Protein 3I05 (pdb70)

InterPro domains:
  IPR001412 Aminoacyl-tRNA synthetase, class I, conserved site [PS00178] (81-91)
  IPR002305 Aminoacyl-tRNA synthetase, class Ic [PF00579] (71-158)
  IPR002305 Aminoacyl-tRNA synthetase, class Ic [PF00579] (226-354)
  IPR002306 Tryptophan-tRNA ligase [PR01039] (86-102)
  IPR002306 Tryptophan-tRNA ligase [PR01039] (138-157)
  IPR002306 Tryptophan-tRNA ligase [PR01039] (220-241)
  IPR002306 Tryptophan-tRNA ligase [PR01039] (264-274)
  IPR002306 Tryptophan-tRNA ligase [TIGR00233] (72-375)
  IPR002306 Tryptophan-tRNA ligase [cd00806] (74-355)
  IPR014729 Rossmann-like alpha/beta/alpha sandwich fold [G3DSA:3.40.50.620] (1-267)

Foldseek 3Di:
DVVVLCVVLVWAWCDPVNQVVVCVLQVHHDALCVVVCQQTTKDCVVVQSVCVVVVAAAEEEDEDEFDPAFDWPQVCQQLVNRQVVCVRSVAAYEYEYALLQVVQPDVDDSVVSVVRSLVHLLLSVLVVRDLQRYAYAYCVPLCVLQVVLLVVLQVVDDLVVLCVQVVDDPPRDPSVSSCVSVVLSVQWPSSFCLAVPPVVPTHAYEYEDASVCSSSCVSSQVCQVVVPTHRHMYTHGYDQDCLTHGLQDALVCLLVSQPPVNLLVLCSRFVGDDVVNVVVVVPPVVSSVVSSVRVNCVSVSSVVSSVPDDPVNSVSSHDSHRHHPSPD/DVVVLCPVLPWAWCDPVNQVVVCVLQVHHDALCVVVCQQTTKDCVVVQSVCLVVVAAAEEEDEDEFDPAFDFPQVCQQLVNRQVCCVRSVAAYEYEYALLQVVQPDVDDSVVSVVSSLVHLLLSVLVVRDLQRYAYAYCVPLCVLQVVLLVVLQVVDDLVVLCVQVVDDPPRDPSVSSCVSVVLRVQWPSSFCLAVPPVVPTHAYEYEDASVCSSSCVSSQVCQVVVPTHRHMYTHGYDDDPLCTHGLQDALVCLLVSLVNALVLCSRFVGDDVVNVCVVPCVDDDPVVRSVVSSVRVNCVSVSSVVSSVPDDPVNSVSSHDSHRHHPSPD

Solvent-accessible surface area: 28133 Å² total; per-residue (Å²): 119,50,112,56,51,21,90,103,35,45,17,114,55,23,79,152,74,8,39,128,38,8,82,154,29,33,67,96,56,10,22,8,0,4,98,53,22,8,2,21,0,12,30,30,6,61,95,1,2,72,22,61,92,91,68,81,51,0,0,0,12,8,34,20,38,16,38,93,99,9,0,53,1,18,76,5,8,35,6,47,0,0,65,38,10,3,88,27,8,73,4,5,1,0,0,1,0,7,0,0,41,12,3,4,117,140,141,32,86,35,132,105,0,27,53,24,0,32,74,0,0,36,4,0,17,10,37,47,6,65,56,124,35,0,0,0,3,31,0,0,82,8,5,15,73,0,2,73,6,1,0,42,0,2,54,30,6,36,2,44,79,0,103,62,57,65,59,23,55,40,85,46,23,4,0,34,14,8,8,6,0,1,56,0,0,0,2,4,8,43,0,0,61,23,0,4,28,116,111,128,39,54,12,13,2,2,12,6,25,32,0,62,98,0,56,40,1,106,29,0,22,91,40,0,79,104,33,48,28,64,85,0,0,0,2,0,8,69,96,53,25,46,130,86,1,35,3,80,11,75,120,64,96,0,32,105,50,21,117,119,104,63,12,46,68,6,0,20,8,9,19,126,81,62,76,39,11,59,114,38,120,222,183,77,26,65,24,42,54,53,5,27,100,27,0,20,52,50,2,44,90,12,63,107,35,53,151,122,21,61,93,123,43,9,127,86,10,31,44,67,58,116,6,24,19,19,176,131,118,52,111,68,55,20,79,89,35,43,18,116,55,23,78,150,72,7,39,64,38,7,81,160,29,32,66,97,55,8,22,8,0,4,98,52,22,7,1,20,0,10,30,29,7,61,95,1,2,72,23,62,93,91,69,82,52,0,0,0,15,9,33,21,38,2,30,93,96,8,0,52,1,19,76,4,8,35,6,46,0,0,65,37,9,1,71,26,8,142,3,6,1,0,0,0,0,7,0,0,39,56,2,4,140,36,140,31,86,36,131,108,0,25,53,20,0,30,74,0,0,36,4,0,18,10,37,48,5,46,54,123,22,0,0,0,2,33,0,0,78,6,5,12,72,1,2,67,6,2,0,42,0,1,53,29,6,36,2,45,79,0,103,63,58,75,59,23,53,42,85,46,23,5,0,35,14,8,8,11,1,1,82,3,0,0,3,3,8,43,0,0,62,23,1,4,29,116,111,129,39,55,12,15,2,2,11,5,28,31,0,61,107,0,57,32,15,105,28,14,24,92,43,0,79,82,33,48,29,64,85,0,0,0,2,0,8,69,97,55,38,54,85,169,73,1,30,3,80,5,61,123,134,66,0,30,101,74,12,79,123,75,87,101,9,0,26,7,9,20,127,70,62,132,85,27,60,46,19,61,160,58,125,71,63,111,100,26,99,10,41,141,52,4,26,82,27,0,18,54,50,3,49,92,11,62,47,33,55,164,123,20,62,96,121,41,9,127,86,10,30,44,68,58,113,6,23,20,18,177,131

Sequence (659 aa):
NYDKLIKDFGSHAIDEALLERIERVLGKKPHHFLRRGIFFSHRDLNNLLLDVYESGQPFYLYTGRGPSSESMHMGHLIPFMFTKWLQDSFRVPLVIQMTDDEKFYFRNIPMEQVEAMTTENIKDIIAMGFDPELTFIFRDFDYMGCMYRTVAKIERAFTASQVRGCFGFAMEDNCGRWMFPAIQAAPSFSAAFPHIFPPSMGNVFCLIPQAIDQDPYFRLTRDIAPRLGYLKPAVIHSKFFPGLAVLLTDTEKMVKDKINVDVPIQWLSFFLEDDEELARVKKMTGEVKKLLINTITAITKTHQEKRKLVTDEDVQLFTSTRIMGPAKKNYDKLIKDFGSHAIDEALLERIERVLGKKPHHFLRRGIFFSHRDLNNLLLDVYESGQPFYLYTGRGPSSESMHMGHLIPFMFTKWLQDSFRVPLVIQMTDDEKFYFRNIPMEQVEAMTTENIKDIIAMGFDPELTFIFRDFDYMGCMYRTVAKIERAFTASQVRGCFGFAMEDNCGRWMFPAIQAAPSFSAAFPHIFPPSMGNVFCLIPQAIDQDPYFRLTRDIAPRLGYLKPAVIHSKFFPGLSAVLLTDTEKMVKDKINKPIQWLSFFLEDDEELARVKKEGRIMTGEVKKLLINTITAITKTHQEKRKLVTDEDVQLFTSTRIMGPAKK

Structure (mmCIF, N/CA/C/O backbone):
data_3I05
#
_entry.id   3I05
#
_cell.length_a   51.294
_cell.length_b   51.426
_cell.length_c   89.970
_cell.angle_alpha   95.290
_cell.angle_beta   100.140
_cell.angle_gamma   106.050
#
_symmetry.space_group_name_H-M   'P 1'
#
loop_
_atom_site.group_PDB
_atom_site.id
_atom_site.type_symbol
_atom_site.label_atom_id
_atom_site.label_alt_id
_atom_site.label_comp_id
_atom_site.label_asym_id
_ato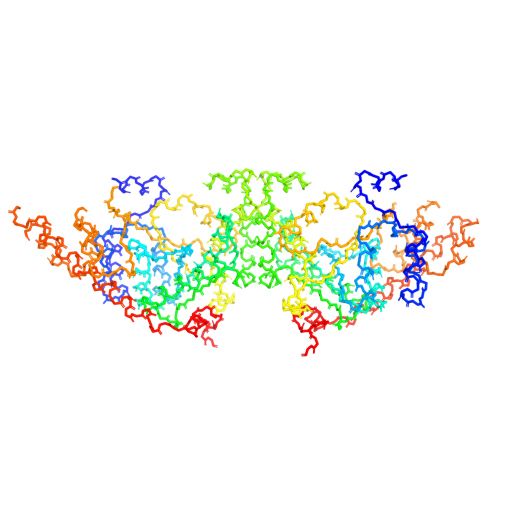m_site.label_entity_id
_atom_site.label_seq_id
_atom_site.pdbx_PDB_ins_code
_atom_site.Cartn_x
_atom_site.Cartn_y
_atom_site.Cartn_z
_atom_site.occupancy
_atom_site.B_iso_or_equiv
_atom_site.auth_seq_id
_atom_site.auth_comp_id
_atom_site.auth_asym_id
_atom_site.auth_atom_id
_atom_site.pdbx_PDB_model_num
ATOM 1 N N . ASN A 1 22 ? 62.485 -19.205 -2.935 1.00 6.50 16 ASN A N 1
ATOM 2 C CA . ASN A 1 22 ? 61.053 -18.816 -3.095 1.00 6.60 16 ASN A CA 1
ATOM 3 C C . ASN A 1 22 ? 60.938 -17.443 -3.730 1.00 6.67 16 ASN A C 1
ATOM 4 O O . ASN A 1 22 ? 60.368 -17.297 -4.809 1.00 6.60 16 ASN A O 1
ATOM 6 N N . TYR A 1 23 ? 61.488 -16.441 -3.049 1.00 6.84 17 TYR A N 1
ATOM 7 C CA . TYR A 1 23 ? 61.432 -15.051 -3.517 1.00 6.97 17 TYR A CA 1
ATOM 8 C C . TYR A 1 23 ? 62.570 -14.742 -4.475 1.00 6.79 17 TYR A C 1
ATOM 9 O O . TYR A 1 23 ? 62.390 -14.008 -5.447 1.00 6.75 17 TYR A O 1
ATOM 18 N N . ASP A 1 24 ? 63.741 -15.304 -4.198 1.00 6.62 18 ASP A N 1
ATOM 19 C CA . ASP A 1 24 ? 64.896 -15.124 -5.070 1.00 6.46 18 ASP A CA 1
ATOM 20 C C . ASP A 1 24 ? 64.588 -15.634 -6.478 1.00 6.49 18 ASP A C 1
ATOM 21 O O . ASP A 1 24 ? 65.043 -15.053 -7.467 1.00 6.45 18 ASP A O 1
ATOM 26 N N . LYS A 1 25 ? 63.790 -16.700 -6.554 1.00 6.47 19 LYS A N 1
ATOM 27 C CA . LYS A 1 25 ? 63.278 -17.211 -7.829 1.00 6.39 19 LYS A CA 1
ATOM 28 C C . LYS A 1 25 ? 62.362 -16.193 -8.531 1.00 6.22 19 LYS A C 1
ATOM 29 O O . LYS A 1 25 ? 62.436 -16.042 -9.745 1.00 6.30 19 LYS A O 1
ATOM 31 N N . LEU A 1 26 ? 61.506 -15.506 -7.774 1.00 5.92 20 LEU A N 1
ATOM 32 C CA . LEU A 1 26 ? 60.621 -14.474 -8.346 1.00 5.84 20 LEU A CA 1
ATOM 33 C C . LEU A 1 26 ? 61.400 -13.272 -8.877 1.00 5.81 20 LEU A C 1
ATOM 34 O O . LEU A 1 26 ? 61.113 -12.773 -9.966 1.00 5.78 20 LEU A O 1
ATOM 39 N N . ILE A 1 27 ? 62.366 -12.803 -8.092 1.00 5.76 21 ILE A N 1
ATOM 40 C CA . ILE A 1 27 ? 63.275 -11.742 -8.523 1.00 5.63 21 ILE A CA 1
ATOM 41 C C . ILE A 1 27 ? 63.885 -12.059 -9.891 1.00 5.75 21 ILE A C 1
ATOM 42 O O . ILE A 1 27 ? 63.936 -11.188 -10.766 1.00 5.45 21 ILE A O 1
ATOM 47 N N . LYS A 1 28 ? 64.320 -13.309 -10.076 1.00 5.84 22 LYS A N 1
ATOM 48 C CA . LYS A 1 28 ? 65.015 -13.713 -11.303 1.00 5.91 22 LYS A CA 1
ATOM 49 C C . LYS A 1 28 ? 64.131 -13.621 -12.562 1.00 5.98 22 LYS A C 1
ATOM 50 O O . LYS A 1 28 ? 64.579 -13.091 -13.581 1.00 5.87 22 LYS A O 1
ATOM 53 N N . ASP A 1 29 ? 62.886 -14.108 -12.490 1.00 6.13 23 ASP A N 1
ATOM 54 C CA . ASP A 1 29 ? 62.019 -14.190 -13.690 1.00 6.29 23 ASP A CA 1
ATOM 55 C C . ASP A 1 29 ? 60.962 -13.072 -13.843 1.00 6.41 23 ASP A C 1
ATOM 56 O O . ASP A 1 29 ? 60.117 -13.146 -14.736 1.00 6.28 23 ASP A O 1
ATOM 61 N N . PHE A 1 30 ? 61.022 -12.034 -13.006 1.00 6.70 24 PHE A N 1
ATOM 62 C CA . PHE A 1 30 ? 60.158 -10.848 -13.182 1.00 6.88 24 PHE A CA 1
ATOM 63 C C . PHE A 1 30 ? 60.952 -9.689 -13.759 1.00 6.97 24 PHE A C 1
ATOM 64 O O . PHE A 1 30 ? 60.449 -8.571 -13.846 1.00 7.09 24 PHE A O 1
ATOM 72 N N . GLY A 1 31 ? 62.112 -10.020 -14.310 1.00 7.07 25 GLY A N 1
ATOM 73 C CA . GLY A 1 31 ? 63.393 -9.676 -13.702 1.00 7.10 25 GLY A CA 1
ATOM 74 C C . GLY A 1 31 ? 63.475 -8.413 -12.869 1.00 7.12 25 GLY A C 1
ATOM 75 O O . GLY A 1 31 ? 63.065 -7.348 -13.307 1.00 7.28 25 GLY A O 1
ATOM 76 N N . SER A 1 32 ? 64.030 -8.531 -11.667 1.00 7.05 26 SER A N 1
ATOM 77 C CA . SER A 1 32 ? 64.080 -7.415 -10.727 1.00 6.88 26 SER A CA 1
ATOM 78 C C . SER A 1 32 ? 65.489 -7.259 -10.156 1.00 6.69 26 SER A C 1
ATOM 79 O O . SER A 1 32 ? 66.461 -7.635 -10.800 1.00 6.96 26 SER A O 1
ATOM 82 N N . HIS A 1 33 ? 65.597 -6.683 -8.963 1.00 6.61 27 HIS A N 1
ATOM 83 C CA . HIS A 1 33 ? 66.864 -6.575 -8.247 1.00 6.76 27 HIS A CA 1
ATOM 84 C C . HIS A 1 33 ? 66.630 -6.753 -6.763 1.00 7.00 27 HIS A C 1
ATOM 85 O O . HIS A 1 33 ? 65.753 -6.100 -6.195 1.00 6.94 27 HIS A O 1
ATOM 92 N N . ALA A 1 34 ? 67.429 -7.620 -6.141 1.00 7.23 28 ALA A N 1
ATOM 93 C CA . ALA A 1 34 ? 67.365 -7.849 -4.702 1.00 7.24 28 ALA A CA 1
ATOM 94 C C . ALA A 1 34 ? 67.862 -6.613 -3.965 1.00 7.29 28 ALA A C 1
ATOM 95 O O . ALA A 1 34 ? 68.677 -5.859 -4.501 1.00 7.63 28 ALA A O 1
ATOM 97 N N . ILE A 1 35 ? 67.352 -6.392 -2.754 1.00 7.28 29 ILE A N 1
ATOM 98 C CA . ILE A 1 35 ? 67.896 -5.363 -1.862 1.00 7.12 29 ILE A CA 1
ATOM 99 C C . ILE A 1 35 ? 69.002 -5.992 -1.010 1.00 7.38 29 ILE A C 1
ATOM 100 O O . ILE A 1 35 ? 68.718 -6.693 -0.035 1.00 7.49 29 ILE A O 1
ATOM 105 N N . ASP A 1 36 ? 70.254 -5.731 -1.380 1.00 7.49 30 ASP A N 1
ATOM 106 C CA . ASP A 1 36 ? 71.414 -6.296 -0.682 1.00 7.73 30 ASP A CA 1
ATOM 107 C C . ASP A 1 36 ? 71.813 -5.472 0.553 1.00 7.88 30 ASP A C 1
ATOM 108 O O . ASP A 1 36 ? 71.186 -4.450 0.855 1.00 7.97 30 ASP A O 1
ATOM 113 N N . GLU A 1 37 ? 72.842 -5.933 1.267 1.00 7.99 31 GLU A N 1
ATOM 114 C CA . GLU A 1 37 ? 73.378 -5.217 2.436 1.00 8.07 31 GLU A CA 1
ATOM 115 C C . GLU A 1 37 ? 73.977 -3.854 2.056 1.00 7.73 31 GLU A C 1
ATOM 116 O O . GLU A 1 37 ? 73.874 -2.883 2.811 1.00 8.09 31 GLU A O 1
ATOM 122 N N . ALA A 1 38 ? 74.598 -3.778 0.888 1.00 7.10 32 ALA A N 1
ATOM 123 C CA . ALA A 1 38 ? 75.198 -2.526 0.432 1.00 6.75 32 ALA A CA 1
ATOM 124 C C . ALA A 1 38 ? 74.152 -1.410 0.308 1.00 6.23 32 ALA A C 1
ATOM 125 O O . ALA A 1 38 ? 74.401 -0.262 0.683 1.00 6.00 32 ALA A O 1
ATOM 127 N N . LEU A 1 39 ? 72.980 -1.763 -0.208 1.00 5.71 33 LEU A N 1
ATOM 128 C CA . LEU A 1 39 ? 71.883 -0.812 -0.375 1.00 5.31 33 LEU A CA 1
ATOM 129 C C . LEU A 1 39 ? 71.256 -0.414 0.960 1.00 5.18 33 LEU A C 1
ATOM 130 O O . LEU A 1 39 ? 70.713 0.683 1.087 1.00 4.89 33 LEU A O 1
ATOM 135 N N . LEU A 1 40 ? 71.327 -1.307 1.948 1.00 5.07 34 LEU A N 1
ATOM 136 C CA . LEU A 1 40 ? 70.839 -1.001 3.294 1.00 4.89 34 LEU A CA 1
ATOM 137 C C . LEU A 1 40 ? 71.770 -0.017 3.986 1.00 4.77 34 LEU A C 1
ATOM 138 O O . LEU A 1 40 ? 71.313 0.905 4.673 1.00 4.38 34 LEU A O 1
ATOM 143 N N . GLU A 1 41 ? 73.074 -0.215 3.798 1.00 4.73 35 GLU A N 1
ATOM 144 C CA . GLU A 1 41 ? 74.063 0.713 4.336 1.00 4.93 35 GLU A CA 1
ATOM 145 C C . GLU A 1 41 ? 73.897 2.069 3.653 1.00 4.70 35 GLU A C 1
ATOM 146 O O . GLU A 1 41 ? 74.041 3.107 4.299 1.00 4.84 35 GLU A O 1
ATOM 152 N N . ARG A 1 42 ? 73.560 2.066 2.365 1.00 4.60 36 ARG A N 1
ATOM 153 C CA . ARG A 1 42 ? 73.342 3.332 1.650 1.00 4.82 36 ARG A CA 1
ATOM 154 C C . ARG A 1 42 ? 72.132 4.096 2.173 1.00 4.53 36 ARG A C 1
ATOM 155 O O . ARG A 1 42 ? 72.189 5.305 2.388 1.00 4.28 36 ARG A O 1
ATOM 163 N N . ILE A 1 43 ? 71.031 3.387 2.359 1.00 4.42 37 ILE A N 1
ATOM 164 C CA . ILE A 1 43 ? 69.853 4.013 2.907 1.00 4.42 37 ILE A CA 1
ATOM 165 C C . ILE A 1 43 ? 70.187 4.611 4.276 1.00 4.75 37 ILE A C 1
ATOM 166 O O . ILE A 1 43 ? 69.763 5.738 4.570 1.00 4.55 37 ILE A O 1
ATOM 171 N N . GLU A 1 44 ? 70.990 3.894 5.077 1.00 4.98 38 GLU A N 1
ATOM 172 C CA . GLU A 1 44 ? 71.334 4.375 6.425 1.00 5.14 38 GLU A CA 1
ATOM 173 C C . GLU A 1 44 ? 72.159 5.666 6.428 1.00 5.03 38 GLU A C 1
ATOM 174 O O . GLU A 1 44 ? 71.812 6.599 7.155 1.00 5.50 38 GLU A O 1
ATOM 180 N N . ARG A 1 45 ? 73.229 5.750 5.643 1.00 4.64 39 ARG A N 1
ATOM 181 C CA . ARG A 1 45 ? 74.018 6.989 5.650 1.00 4.54 39 ARG A CA 1
ATOM 182 C C . ARG A 1 45 ? 73.275 8.149 4.980 1.00 4.60 39 ARG A C 1
ATOM 183 O O . ARG A 1 45 ? 73.521 9.301 5.317 1.00 4.86 39 ARG A O 1
ATOM 191 N N . VAL A 1 46 ? 72.363 7.851 4.057 1.00 4.57 40 VAL A N 1
ATOM 192 C CA . VAL A 1 46 ? 71.581 8.896 3.394 1.00 4.53 40 VAL A CA 1
ATOM 193 C C . VAL A 1 46 ? 70.584 9.536 4.356 1.00 4.92 40 VAL A C 1
ATOM 194 O O . VAL A 1 46 ? 70.384 10.747 4.334 1.00 5.16 40 VAL A O 1
ATOM 198 N N . LEU A 1 47 ? 69.959 8.722 5.196 1.00 5.19 41 LEU A N 1
ATOM 199 C CA . LEU A 1 47 ? 68.960 9.217 6.139 1.00 5.54 41 LEU A CA 1
ATOM 200 C C . LEU A 1 47 ? 69.559 9.621 7.499 1.00 5.96 41 LEU A C 1
ATOM 201 O O . LEU A 1 47 ? 68.950 10.405 8.232 1.00 6.43 41 LEU A O 1
ATOM 206 N N . GLY A 1 48 ? 70.739 9.103 7.836 1.00 5.91 42 GLY A N 1
ATOM 207 C CA . GLY A 1 48 ? 71.329 9.341 9.157 1.00 5.96 42 GLY A CA 1
ATOM 208 C C . GLY A 1 48 ? 70.675 8.542 10.281 1.00 6.06 42 GLY A C 1
ATOM 209 O O . GLY A 1 48 ? 70.802 8.884 11.462 1.00 6.06 42 GLY A O 1
ATOM 210 N N . LYS A 1 49 ? 69.978 7.469 9.910 1.00 6.15 43 LYS A N 1
ATOM 211 C CA . LYS A 1 49 ? 69.271 6.610 10.858 1.00 5.99 43 LYS A CA 1
ATOM 212 C C . LYS A 1 49 ? 69.367 5.159 10.398 1.00 5.87 43 LYS A C 1
ATOM 213 O O . LYS A 1 49 ? 69.923 4.873 9.345 1.00 5.87 43 LYS A O 1
ATOM 219 N N . LYS A 1 50 ? 68.797 4.255 11.188 1.00 5.86 44 LYS A N 1
ATOM 220 C CA . LYS A 1 50 ? 68.601 2.868 10.776 1.00 5.65 44 LYS A CA 1
ATOM 221 C C . LYS A 1 50 ? 67.418 2.804 9.808 1.00 5.31 44 LYS A C 1
ATOM 222 O O . LYS A 1 50 ? 66.463 3.568 9.942 1.00 5.43 44 LYS A O 1
ATOM 224 N N . PRO A 1 51 ? 67.472 1.902 8.821 1.00 4.86 45 PRO A N 1
ATOM 225 C CA . PRO A 1 51 ? 66.266 1.680 8.031 1.00 4.60 45 PRO A CA 1
ATOM 226 C C . PRO A 1 51 ? 65.106 1.109 8.862 1.00 4.49 45 PRO A C 1
ATOM 227 O O . PRO A 1 51 ? 65.320 0.521 9.918 1.00 3.83 45 PRO A O 1
ATOM 231 N N . HIS A 1 52 ? 63.892 1.308 8.351 1.00 4.82 46 HIS A N 1
ATOM 232 C CA . HIS A 1 52 ? 62.651 0.760 8.898 1.00 4.81 46 HIS A CA 1
ATOM 233 C C . HIS A 1 52 ? 62.784 -0.749 9.041 1.00 4.87 46 HIS A C 1
ATOM 234 O O . HIS A 1 52 ? 63.496 -1.396 8.267 1.00 5.12 46 HIS A O 1
ATOM 241 N N . HIS A 1 53 ? 62.103 -1.324 10.022 1.00 4.50 47 HIS A N 1
ATOM 242 C CA . HIS A 1 53 ? 62.210 -2.757 10.205 1.00 4.18 47 HIS A CA 1
ATOM 243 C C . HIS A 1 53 ? 61.799 -3.577 8.966 1.00 4.00 47 HIS A C 1
ATOM 244 O O . HIS A 1 53 ? 62.309 -4.675 8.771 1.00 3.88 47 HIS A O 1
ATOM 251 N N . PHE A 1 54 ? 60.916 -3.051 8.115 1.00 3.70 48 PHE A N 1
ATOM 252 C CA . PHE A 1 54 ? 60.539 -3.767 6.902 1.00 3.38 48 PHE A CA 1
ATOM 253 C C . PHE A 1 54 ? 61.766 -4.059 6.056 1.00 3.52 48 PHE A C 1
ATOM 254 O O . PHE A 1 54 ? 61.887 -5.153 5.495 1.00 3.94 48 PHE A O 1
ATOM 262 N N . LEU A 1 55 ? 62.675 -3.089 5.964 1.00 3.33 49 LEU A N 1
ATOM 263 C CA . LEU A 1 55 ? 63.912 -3.269 5.200 1.00 3.03 49 LEU A CA 1
ATOM 264 C C . LEU A 1 55 ? 64.913 -4.156 5.966 1.00 3.24 49 LEU A C 1
ATOM 265 O O . LEU A 1 55 ? 65.459 -5.099 5.398 1.00 3.10 49 LEU A O 1
ATOM 270 N N . ARG A 1 56 ? 65.129 -3.874 7.251 1.00 3.22 50 ARG A N 1
ATOM 271 C CA . ARG A 1 56 ? 66.107 -4.629 8.049 1.00 3.49 50 ARG A CA 1
ATOM 272 C C . ARG A 1 56 ? 65.742 -6.107 8.070 1.00 3.62 50 ARG A C 1
ATOM 273 O O . ARG A 1 56 ? 66.615 -6.979 7.995 1.00 3.85 50 ARG A O 1
ATOM 281 N N . ARG A 1 57 ? 64.447 -6.378 8.184 1.00 3.62 51 ARG A N 1
ATOM 282 C CA . ARG A 1 57 ? 63.938 -7.736 8.269 1.00 3.83 51 ARG A CA 1
ATOM 283 C C . ARG A 1 57 ? 63.652 -8.316 6.894 1.00 4.16 51 ARG A C 1
ATOM 284 O O . ARG A 1 57 ? 63.228 -9.459 6.773 1.00 3.87 51 ARG A O 1
ATOM 292 N N . GLY A 1 58 ? 63.861 -7.511 5.858 1.00 4.88 52 GLY A N 1
ATOM 293 C CA . GLY A 1 58 ? 63.739 -7.977 4.482 1.00 5.33 52 GLY A CA 1
ATOM 294 C C . GLY A 1 58 ? 62.323 -8.262 4.034 1.00 5.71 52 GLY A C 1
ATOM 295 O O . GLY A 1 58 ? 62.100 -9.185 3.255 1.00 6.08 52 GLY A O 1
ATOM 296 N N . ILE A 1 59 ? 61.365 -7.480 4.526 1.00 5.95 53 ILE A N 1
ATOM 297 C CA . ILE A 1 59 ? 59.975 -7.626 4.116 1.00 6.06 53 ILE A CA 1
ATOM 298 C C . ILE A 1 59 ? 59.830 -6.888 2.801 1.00 6.38 53 ILE A C 1
ATOM 299 O O . ILE A 1 59 ? 59.284 -7.414 1.839 1.00 6.53 53 ILE A O 1
ATOM 304 N N . PHE A 1 60 ? 60.333 -5.664 2.766 1.00 6.85 54 PHE A N 1
ATOM 305 C CA . PHE A 1 60 ? 60.550 -4.974 1.507 1.00 7.09 54 PHE A CA 1
ATOM 306 C C . PHE A 1 60 ? 61.934 -5.390 1.079 1.00 7.04 54 PHE A C 1
ATOM 307 O O . PHE A 1 60 ? 62.915 -4.966 1.684 1.00 7.90 54 PHE A O 1
ATOM 315 N N . PHE A 1 61 ? 62.004 -6.222 0.040 1.00 6.62 55 PHE A N 1
ATOM 316 C CA . PHE A 1 61 ? 63.213 -7.007 -0.273 1.00 5.91 55 PHE A CA 1
ATOM 317 C C . PHE A 1 61 ? 63.769 -6.807 -1.683 1.00 5.69 55 PHE A C 1
ATOM 318 O O . PHE A 1 61 ? 64.929 -7.156 -1.946 1.00 5.73 55 PHE A O 1
ATOM 326 N N . SER A 1 62 ? 62.947 -6.298 -2.598 1.00 5.00 56 SER A N 1
ATOM 327 C CA . SER A 1 62 ? 63.369 -6.153 -3.983 1.00 4.74 56 SER A CA 1
ATOM 328 C C . SER A 1 62 ? 63.038 -4.753 -4.502 1.00 4.21 56 SER A C 1
ATOM 329 O O . SER A 1 62 ? 62.278 -4.011 -3.876 1.00 4.02 56 SER A O 1
ATOM 332 N N . HIS A 1 63 ? 63.628 -4.382 -5.633 1.00 3.64 57 HIS A N 1
ATOM 333 C CA . HIS A 1 63 ? 63.441 -3.029 -6.157 1.00 3.06 57 HIS A CA 1
ATOM 334 C C . HIS A 1 63 ? 63.797 -2.888 -7.618 1.00 2.59 57 HIS A C 1
ATOM 335 O O . HIS A 1 63 ? 64.448 -3.748 -8.211 1.00 2.49 57 HIS A O 1
ATOM 342 N N . ARG A 1 64 ? 63.369 -1.767 -8.177 1.00 2.20 58 ARG A N 1
ATOM 343 C CA . ARG A 1 64 ? 63.770 -1.350 -9.514 1.00 2.15 58 ARG A CA 1
ATOM 344 C C . ARG A 1 64 ? 64.139 0.123 -9.435 1.00 2.00 58 ARG A C 1
ATOM 345 O O . ARG A 1 64 ? 63.387 0.917 -8.871 1.00 2.06 58 ARG A O 1
ATOM 353 N N . ASP A 1 65 ? 65.313 0.472 -9.953 1.00 2.00 59 ASP A N 1
ATOM 354 C CA . ASP A 1 65 ? 65.747 1.870 -10.073 1.00 2.00 59 ASP A CA 1
ATOM 355 C C . ASP A 1 65 ? 65.883 2.640 -8.744 1.00 2.00 59 ASP A C 1
ATOM 356 O O . ASP A 1 65 ? 65.974 3.865 -8.746 1.00 2.00 59 ASP A O 1
ATOM 361 N N . LEU A 1 66 ? 65.941 1.936 -7.619 1.00 2.00 60 LEU A N 1
ATOM 362 C CA . LEU A 1 66 ? 66.037 2.608 -6.325 1.00 2.00 60 LEU A CA 1
ATOM 363 C C . LEU A 1 66 ? 67.332 3.391 -6.221 1.00 2.00 60 LEU A C 1
ATOM 364 O O . LEU A 1 66 ? 67.339 4.512 -5.708 1.00 2.00 60 LEU A O 1
ATOM 369 N N A ASN A 1 67 ? 68.427 2.807 -6.703 0.50 2.00 61 ASN A N 1
ATOM 370 N N B ASN A 1 67 ? 68.417 2.790 -6.707 0.50 2.00 61 ASN A N 1
ATOM 371 C CA A ASN A 1 67 ? 69.733 3.471 -6.680 0.50 2.00 61 ASN A CA 1
ATOM 372 C CA B ASN A 1 67 ? 69.732 3.427 -6.739 0.50 2.00 61 ASN A CA 1
ATOM 373 C C A ASN A 1 67 ? 69.714 4.767 -7.488 0.50 2.00 61 ASN A C 1
ATOM 374 C C B ASN A 1 67 ? 69.699 4.751 -7.484 0.50 2.00 61 ASN A C 1
ATOM 375 O O A ASN A 1 67 ? 70.253 5.782 -7.048 0.50 2.00 61 ASN A O 1
ATOM 376 O O B ASN A 1 67 ? 70.211 5.762 -7.003 0.50 2.00 61 ASN A O 1
ATOM 385 N N . LEU A 1 68 ? 69.079 4.729 -8.658 1.00 2.00 62 LEU A N 1
ATOM 386 C CA . LEU A 1 68 ? 68.856 5.928 -9.448 1.00 2.00 62 LEU A CA 1
ATOM 387 C C . LEU A 1 68 ? 68.101 6.970 -8.616 1.00 2.00 62 LEU A C 1
ATOM 388 O O . LEU A 1 68 ? 68.491 8.132 -8.559 1.00 2.00 62 LEU A O 1
ATOM 393 N N . LEU A 1 69 ? 67.037 6.550 -7.948 1.00 2.00 63 LEU A N 1
ATOM 394 C CA . LEU A 1 69 ? 66.260 7.493 -7.159 1.00 2.00 63 LEU A CA 1
ATOM 395 C C . LEU A 1 69 ? 67.138 8.128 -6.086 1.00 2.18 63 LEU A C 1
ATOM 396 O O . LEU A 1 69 ? 67.101 9.353 -5.888 1.00 2.04 63 LEU A O 1
ATOM 401 N N . LEU A 1 70 ? 67.922 7.301 -5.397 1.00 2.28 64 LEU A N 1
ATOM 402 C CA . LEU A 1 70 ? 68.789 7.798 -4.339 1.00 2.48 64 LEU A CA 1
ATOM 403 C C . LEU A 1 70 ? 69.877 8.734 -4.878 1.00 2.64 64 LEU A C 1
ATOM 404 O O . LEU A 1 70 ? 70.201 9.740 -4.248 1.00 2.43 64 LEU A O 1
ATOM 409 N N . ASP A 1 71 ? 70.436 8.416 -6.041 1.00 3.16 65 ASP A N 1
ATOM 410 C CA . ASP A 1 71 ? 71.377 9.339 -6.704 1.00 3.49 65 ASP A CA 1
ATOM 411 C C . ASP A 1 71 ? 70.716 10.715 -6.837 1.00 3.55 65 ASP A C 1
ATOM 412 O O . ASP A 1 71 ? 71.252 11.733 -6.394 1.00 3.54 65 ASP A O 1
ATOM 417 N N . VAL A 1 72 ? 69.541 10.710 -7.456 1.00 3.53 66 VAL A N 1
ATOM 418 C CA . VAL A 1 72 ? 68.720 11.902 -7.641 1.00 3.47 66 VAL A CA 1
ATOM 419 C C . VAL A 1 72 ? 68.517 12.697 -6.354 1.00 3.69 66 VAL A C 1
ATOM 420 O O . VAL A 1 72 ? 68.638 13.929 -6.363 1.00 3.49 66 VAL A O 1
ATOM 424 N N . TYR A 1 73 ? 68.207 11.996 -5.260 1.00 3.76 67 TYR A N 1
ATOM 425 C CA . TYR A 1 73 ? 67.921 12.653 -3.979 1.00 4.01 67 TYR A CA 1
ATOM 426 C C . TYR A 1 73 ? 69.158 13.293 -3.399 1.00 4.18 67 TYR A C 1
ATOM 427 O O . TYR A 1 73 ? 69.103 14.414 -2.898 1.00 4.06 67 TYR A O 1
ATOM 436 N N . GLU A 1 74 ? 70.265 12.555 -3.453 1.00 4.62 68 GLU A N 1
ATOM 437 C CA . GLU A 1 74 ? 71.531 13.011 -2.896 1.00 5.15 68 GLU A CA 1
ATOM 438 C C . GLU A 1 74 ? 72.096 14.193 -3.665 1.00 5.17 68 GLU A C 1
ATOM 439 O O . GLU A 1 74 ? 72.992 14.875 -3.182 1.00 5.44 68 GLU A O 1
ATOM 445 N N . SER A 1 75 ? 71.572 14.423 -4.863 1.00 5.23 69 SER A N 1
ATOM 446 C CA . SER A 1 75 ? 71.943 15.572 -5.663 1.00 5.20 69 SER A CA 1
ATOM 447 C C . SER A 1 75 ? 71.108 16.798 -5.334 1.00 4.94 69 SER A C 1
ATOM 448 O O . SER A 1 75 ? 71.314 17.857 -5.930 1.00 4.79 69 SER A O 1
ATOM 451 N N . GLY A 1 76 ? 70.178 16.665 -4.394 1.00 4.73 70 GLY A N 1
ATOM 452 C CA . GLY A 1 76 ? 69.287 17.762 -4.049 1.00 5.05 70 GLY A CA 1
ATOM 453 C C . GLY A 1 76 ? 67.981 17.807 -4.831 1.00 5.14 70 GLY A C 1
ATOM 454 O O . GLY A 1 76 ? 67.150 18.674 -4.573 1.00 5.33 70 GLY A O 1
ATOM 455 N N . GLN A 1 77 ? 67.787 16.902 -5.791 1.00 5.18 71 GLN A N 1
ATOM 456 C CA . GLN A 1 77 ? 66.492 16.801 -6.469 1.00 5.11 71 GLN A CA 1
ATOM 457 C C . GLN A 1 77 ? 65.463 16.205 -5.515 1.00 5.11 71 GLN A C 1
ATOM 458 O O . GLN A 1 77 ? 65.824 15.475 -4.585 1.00 4.79 71 GLN A O 1
ATOM 464 N N . PRO A 1 78 ? 64.179 16.536 -5.740 1.00 5.08 72 PRO A N 1
ATOM 465 C CA . PRO A 1 78 ? 63.085 15.918 -5.012 1.00 4.91 72 PRO A CA 1
ATOM 466 C C . PRO A 1 78 ? 62.663 14.641 -5.706 1.00 4.93 72 PRO A C 1
ATOM 467 O O . PRO A 1 78 ? 63.018 14.437 -6.865 1.00 5.43 72 PRO A O 1
ATOM 471 N N . PHE A 1 79 ? 61.934 13.781 -5.004 1.00 4.81 73 PHE A N 1
ATOM 472 C CA . PHE A 1 79 ? 61.200 12.694 -5.655 1.00 4.82 73 PHE A CA 1
ATOM 473 C C . PHE A 1 79 ? 59.836 12.641 -4.992 1.00 5.16 73 PHE A C 1
ATOM 474 O O . PHE A 1 79 ? 59.543 13.502 -4.173 1.00 5.36 73 PHE A O 1
ATOM 482 N N . TYR A 1 80 ? 58.988 11.679 -5.351 1.00 5.41 74 TYR A N 1
ATOM 483 C CA . TYR A 1 80 ? 57.739 11.524 -4.627 1.00 5.70 74 TYR A CA 1
ATOM 484 C C . TYR A 1 80 ? 57.289 10.096 -4.540 1.00 5.92 74 TYR A C 1
ATOM 485 O O . TYR A 1 80 ? 57.798 9.240 -5.246 1.00 6.15 74 TYR A O 1
ATOM 494 N N . LEU A 1 81 ? 56.322 9.856 -3.659 1.00 6.29 75 LEU A N 1
ATOM 495 C CA . LEU A 1 81 ? 55.770 8.532 -3.425 1.00 6.60 75 LEU A CA 1
ATOM 496 C C . LEU A 1 81 ? 54.352 8.459 -3.980 1.00 7.58 75 LEU A C 1
ATOM 497 O O . LEU A 1 81 ? 53.636 9.471 -4.022 1.00 8.14 75 LEU A O 1
ATOM 502 N N . TYR A 1 82 ? 53.958 7.272 -4.435 1.00 8.27 76 TYR A N 1
ATOM 503 C CA . TYR A 1 82 ? 52.626 7.048 -5.001 1.00 8.60 76 TYR A CA 1
ATOM 504 C C . TYR A 1 82 ? 52.170 5.680 -4.575 1.00 8.14 76 TYR A C 1
ATOM 505 O O . TYR A 1 82 ? 52.706 4.683 -5.020 1.00 8.40 76 TYR A O 1
ATOM 514 N N . THR A 1 83 ? 51.170 5.649 -3.717 1.00 7.81 77 THR A N 1
ATOM 515 C CA . THR A 1 83 ? 50.477 4.431 -3.393 1.00 7.56 77 THR A CA 1
ATOM 516 C C . THR A 1 83 ? 49.015 4.691 -3.711 1.00 7.64 77 THR A C 1
ATOM 517 O O . THR A 1 83 ? 48.636 5.832 -3.965 1.00 7.55 77 THR A O 1
ATOM 521 N N . GLY A 1 84 ? 48.204 3.637 -3.724 1.00 7.81 78 GLY A N 1
ATOM 522 C CA . GLY A 1 84 ? 46.769 3.762 -4.005 1.00 7.86 78 GLY A CA 1
ATOM 523 C C . GLY A 1 84 ? 45.931 2.912 -3.066 1.00 7.99 78 GLY A C 1
ATOM 524 O O . GLY A 1 84 ? 46.467 2.165 -2.251 1.00 8.39 78 GLY A O 1
ATOM 525 N N . ARG A 1 85 ? 44.613 3.012 -3.197 1.00 7.76 79 ARG A N 1
ATOM 526 C CA . ARG A 1 85 ? 43.697 2.318 -2.316 1.00 7.47 79 ARG A CA 1
ATOM 527 C C . ARG A 1 85 ? 42.363 2.143 -3.006 1.00 7.12 79 ARG A C 1
ATOM 528 O O . ARG A 1 85 ? 41.701 3.131 -3.321 1.00 6.72 79 ARG A O 1
ATOM 536 N N . GLY A 1 86 ? 41.965 0.890 -3.210 1.00 6.61 80 GLY A N 1
ATOM 537 C CA . GLY A 1 86 ? 40.656 0.577 -3.753 1.00 6.47 80 GLY A CA 1
ATOM 538 C C . GLY A 1 86 ? 39.597 0.642 -2.676 1.00 6.34 80 GLY A C 1
ATOM 539 O O . GLY A 1 86 ? 39.721 -0.026 -1.670 1.00 6.81 80 GLY A O 1
ATOM 540 N N . PRO A 1 87 ? 38.541 1.447 -2.877 1.00 6.60 81 PRO A N 1
ATOM 541 C CA . PRO A 1 87 ? 37.544 1.550 -1.826 1.00 6.58 81 PRO A CA 1
ATOM 542 C C . PRO A 1 87 ? 36.874 0.218 -1.507 1.00 6.95 81 PRO A C 1
ATOM 543 O O . PRO A 1 87 ? 36.540 -0.531 -2.412 1.00 7.13 81 PRO A O 1
ATOM 547 N N . SER A 1 88 ? 36.712 -0.076 -0.223 1.00 7.27 82 SER A N 1
ATOM 548 C CA . SER A 1 88 ? 35.920 -1.211 0.198 1.00 7.55 82 SER A CA 1
ATOM 549 C C . SER A 1 88 ? 34.838 -0.721 1.138 1.00 7.66 82 SER A C 1
ATOM 550 O O . SER A 1 88 ? 34.974 0.330 1.755 1.00 6.99 82 SER A O 1
ATOM 553 N N . SER A 1 89 ? 33.772 -1.511 1.225 1.00 8.28 83 SER A N 1
ATOM 554 C CA . SER A 1 89 ? 32.632 -1.244 2.083 1.00 9.02 83 SER A CA 1
ATOM 555 C C . SER A 1 89 ? 32.879 -1.909 3.425 1.00 9.58 83 SER A C 1
ATOM 556 O O . SER A 1 89 ? 32.055 -2.675 3.925 1.00 9.76 83 SER A O 1
ATOM 559 N N . GLU A 1 90 ? 34.029 -1.603 4.002 1.00 10.27 84 GLU A N 1
ATOM 560 C CA . GLU A 1 90 ? 34.555 -2.345 5.130 1.00 10.93 84 GLU A CA 1
ATOM 561 C C . GLU A 1 90 ? 35.634 -1.432 5.723 1.00 11.61 84 GLU A C 1
ATOM 562 O O . GLU A 1 90 ? 35.683 -0.228 5.422 1.00 11.29 84 GLU A O 1
ATOM 568 N N . SER A 1 91 ? 36.474 -2.001 6.579 1.00 12.36 85 SER A N 1
ATOM 569 C CA . SER A 1 91 ? 37.618 -1.288 7.126 1.00 12.89 85 SER A CA 1
ATOM 570 C C . SER A 1 91 ? 38.851 -2.072 6.725 1.00 13.07 85 SER A C 1
ATOM 571 O O . SER A 1 91 ? 38.784 -3.289 6.512 1.00 13.31 85 SER A O 1
ATOM 574 N N . MET A 1 92 ? 39.977 -1.381 6.636 1.00 13.08 86 MET A N 1
ATOM 575 C CA . MET A 1 92 ? 41.198 -2.004 6.142 1.00 13.19 86 MET A CA 1
ATOM 576 C C . MET A 1 92 ? 41.551 -3.229 6.966 1.00 12.83 86 MET A C 1
ATOM 577 O O . MET A 1 92 ? 41.303 -3.262 8.171 1.00 12.97 86 MET A O 1
ATOM 582 N N . HIS A 1 93 ? 42.091 -4.250 6.305 1.00 12.39 87 HIS A N 1
ATOM 583 C CA . HIS A 1 93 ? 42.585 -5.431 7.002 1.00 12.18 87 HIS A CA 1
ATOM 584 C C . HIS A 1 93 ? 43.946 -5.043 7.548 1.00 11.79 87 HIS A C 1
ATOM 585 O O . HIS A 1 93 ? 44.544 -4.094 7.058 1.00 11.71 87 HIS A O 1
ATOM 592 N N . MET A 1 94 ? 44.446 -5.760 8.549 1.00 11.46 88 MET A N 1
ATOM 593 C CA . MET A 1 94 ? 45.763 -5.445 9.094 1.00 11.30 88 MET A CA 1
ATOM 594 C C . MET A 1 94 ? 46.796 -5.450 7.983 1.00 11.08 88 MET A C 1
ATOM 595 O O . MET A 1 94 ? 47.513 -4.468 7.797 1.00 11.43 88 MET A O 1
ATOM 600 N N . GLY A 1 95 ? 46.832 -6.538 7.220 1.00 10.66 89 GLY A N 1
ATOM 601 C CA . GLY A 1 95 ? 47.702 -6.657 6.047 1.00 10.36 89 GLY A CA 1
ATOM 602 C C . GLY A 1 95 ? 47.637 -5.547 4.995 1.00 10.10 89 GLY A C 1
ATOM 603 O O . GLY A 1 95 ? 48.536 -5.438 4.156 1.00 10.02 89 GLY A O 1
ATOM 604 N N . HIS A 1 96 ? 46.597 -4.719 5.013 1.00 9.77 90 HIS A N 1
ATOM 605 C CA . HIS A 1 96 ? 46.533 -3.602 4.067 1.00 9.94 90 HIS A CA 1
ATOM 606 C C . HIS A 1 96 ? 47.407 -2.428 4.508 1.00 9.23 90 HIS A C 1
ATOM 607 O O . HIS A 1 96 ? 47.653 -1.521 3.699 1.00 9.60 90 HIS A O 1
ATOM 614 N N . LEU A 1 97 ? 47.867 -2.440 5.765 1.00 8.12 91 LEU A N 1
ATOM 615 C CA . LEU A 1 97 ? 48.586 -1.298 6.343 1.00 7.46 91 LEU A CA 1
ATOM 616 C C . LEU A 1 97 ? 49.999 -1.166 5.818 1.00 7.12 91 LEU A C 1
ATOM 617 O O . LEU A 1 97 ? 50.553 -0.068 5.771 1.00 7.44 91 LEU A O 1
ATOM 622 N N . ILE A 1 98 ? 50.583 -2.284 5.419 1.00 6.58 92 ILE A N 1
ATOM 623 C CA . ILE A 1 98 ? 52.017 -2.332 5.141 1.00 6.32 92 ILE A CA 1
ATOM 624 C C . ILE A 1 98 ? 52.513 -1.144 4.278 1.00 6.18 92 ILE A C 1
ATOM 625 O O . ILE A 1 98 ? 53.307 -0.329 4.745 1.00 6.11 92 ILE A O 1
ATOM 630 N N . PRO A 1 99 ? 52.014 -1.014 3.043 1.00 6.04 93 PRO A N 1
ATOM 631 C CA . PRO A 1 99 ? 52.503 0.071 2.211 1.00 6.04 93 PRO A CA 1
ATOM 632 C C . PRO A 1 99 ? 52.256 1.455 2.801 1.00 6.39 93 PRO A C 1
ATOM 633 O O . PRO A 1 99 ? 53.003 2.377 2.503 1.00 6.66 93 PRO A O 1
ATOM 637 N N . PHE A 1 100 ? 51.216 1.615 3.616 1.00 6.60 94 PHE A N 1
ATOM 638 C CA . PHE A 1 100 ? 50.962 2.911 4.237 1.00 6.71 94 PHE A CA 1
ATOM 639 C C . PHE A 1 100 ? 51.944 3.123 5.378 1.00 6.42 94 PHE A C 1
ATOM 640 O O . PHE A 1 100 ? 52.498 4.203 5.544 1.00 6.70 94 PHE A O 1
ATOM 648 N N . MET A 1 101 ? 52.186 2.083 6.152 1.00 6.19 95 MET A N 1
ATOM 649 C CA . MET A 1 101 ? 53.176 2.178 7.206 1.00 6.14 95 MET A CA 1
ATOM 650 C C . MET A 1 101 ? 54.524 2.562 6.622 1.00 6.27 95 MET A C 1
ATOM 651 O O . MET A 1 101 ? 55.198 3.434 7.161 1.00 6.79 95 MET A O 1
ATOM 656 N N . PHE A 1 102 ? 54.905 1.933 5.512 1.00 6.05 96 PHE A N 1
ATOM 657 C CA . PHE A 1 102 ? 56.226 2.148 4.920 1.00 5.75 96 PHE A CA 1
ATOM 658 C C . PHE A 1 102 ? 56.300 3.491 4.188 1.00 5.55 96 PHE A C 1
ATOM 659 O O . PHE A 1 102 ? 57.298 4.207 4.283 1.00 5.45 96 PHE A O 1
ATOM 667 N N . THR A 1 103 ? 55.241 3.811 3.453 1.00 5.30 97 THR A N 1
ATOM 668 C CA . THR A 1 103 ? 55.093 5.108 2.810 1.00 5.05 97 THR A CA 1
ATOM 669 C C . THR A 1 103 ? 55.273 6.231 3.805 1.00 4.84 97 THR A C 1
ATOM 670 O O . THR A 1 103 ? 56.064 7.146 3.590 1.00 4.44 97 THR A O 1
ATOM 674 N N . LYS A 1 104 ? 54.522 6.154 4.898 1.00 5.07 98 LYS A N 1
ATOM 675 C CA . LYS A 1 104 ? 54.560 7.193 5.930 1.00 5.18 98 LYS A CA 1
ATOM 676 C C . LYS A 1 104 ? 55.987 7.350 6.468 1.00 4.86 98 LYS A C 1
ATOM 677 O O . LYS A 1 104 ? 56.481 8.471 6.641 1.00 5.04 98 LYS A O 1
ATOM 683 N N . TRP A 1 105 ? 56.661 6.229 6.697 1.00 4.14 99 TRP A N 1
ATOM 684 C CA . TRP A 1 105 ? 58.057 6.293 7.086 1.00 3.84 99 TRP A CA 1
ATOM 685 C C . TRP A 1 105 ? 58.892 6.988 5.992 1.00 3.60 99 TRP A C 1
ATOM 686 O O . TRP A 1 105 ? 59.566 7.973 6.267 1.00 3.72 99 TRP A O 1
ATOM 697 N N . LEU A 1 106 ? 58.827 6.503 4.760 1.00 3.10 100 LEU A N 1
ATOM 698 C CA . LEU A 1 106 ? 59.603 7.110 3.689 1.00 3.28 100 LEU A CA 1
ATOM 699 C C . LEU A 1 106 ? 59.391 8.634 3.640 1.00 3.65 100 LEU A C 1
ATOM 700 O O . LEU A 1 106 ? 60.340 9.417 3.520 1.00 3.34 100 LEU A O 1
ATOM 705 N N . GLN A 1 107 ? 58.136 9.035 3.757 1.00 4.09 101 GLN A N 1
ATOM 706 C CA . GLN A 1 107 ? 57.744 10.437 3.696 1.00 4.54 101 GLN A CA 1
ATOM 707 C C . GLN A 1 107 ? 58.329 11.255 4.846 1.00 4.89 101 GLN A C 1
ATOM 708 O O . GLN A 1 107 ? 58.916 12.314 4.617 1.00 4.48 101 GLN A O 1
ATOM 714 N N . ASP A 1 108 ? 58.159 10.764 6.077 1.00 5.52 102 ASP A N 1
ATOM 715 C CA . ASP A 1 108 ? 58.764 11.400 7.257 1.00 5.91 102 ASP A CA 1
ATOM 716 C C . ASP A 1 108 ? 60.280 11.508 7.101 1.00 5.76 102 ASP A C 1
ATOM 717 O O . ASP A 1 108 ? 60.851 12.562 7.356 1.00 6.13 102 ASP A O 1
ATOM 722 N N . SER A 1 109 ? 60.913 10.422 6.657 1.00 5.43 103 SER A N 1
ATOM 723 C CA . SER A 1 109 ? 62.366 10.355 6.541 1.00 5.24 103 SER A CA 1
ATOM 724 C C . SER A 1 109 ? 62.906 11.292 5.472 1.00 4.97 103 SER A C 1
ATOM 725 O O . SER A 1 109 ? 63.643 12.231 5.777 1.00 4.74 103 SER A O 1
ATOM 728 N N . PHE A 1 110 ? 62.511 11.053 4.227 1.00 4.85 104 PHE A N 1
ATOM 729 C CA . PHE A 1 110 ? 63.019 11.831 3.090 1.00 4.62 104 PHE A CA 1
ATOM 730 C C . PHE A 1 110 ? 62.391 13.214 2.928 1.00 4.78 104 PHE A C 1
ATOM 731 O O . PHE A 1 110 ? 62.880 14.021 2.135 1.00 5.06 104 PHE A O 1
ATOM 739 N N . ARG A 1 111 ? 61.323 13.492 3.673 1.00 4.93 105 ARG A N 1
ATOM 740 C CA . ARG A 1 111 ? 60.633 14.775 3.598 1.00 5.09 105 ARG A CA 1
ATOM 741 C C . ARG A 1 111 ? 60.144 15.014 2.166 1.00 5.69 105 ARG A C 1
ATOM 742 O O . ARG A 1 111 ? 60.397 16.072 1.580 1.00 6.02 105 ARG A O 1
ATOM 744 N N . VAL A 1 112 ? 59.426 14.021 1.625 1.00 6.04 106 VAL A N 1
ATOM 745 C CA . VAL A 1 112 ? 58.949 14.040 0.232 1.00 5.95 106 VAL A CA 1
ATOM 746 C C . VAL A 1 112 ? 57.423 13.978 0.155 1.00 5.63 106 VAL A C 1
ATOM 747 O O . VAL A 1 112 ? 56.784 13.573 1.113 1.00 5.91 106 VAL A O 1
ATOM 751 N N . PRO A 1 113 ? 56.836 14.386 -0.987 1.00 5.08 107 PRO A N 1
ATOM 752 C CA . PRO A 1 113 ? 55.389 14.299 -1.170 1.00 4.71 107 PRO A CA 1
ATOM 753 C C . PRO A 1 113 ? 54.907 12.881 -1.319 1.00 4.30 107 PRO A C 1
ATOM 754 O O . PRO A 1 113 ? 55.669 12.032 -1.757 1.00 4.68 107 PRO A O 1
ATOM 758 N N . LEU A 1 114 ? 53.652 12.640 -0.950 1.00 3.84 108 LEU A N 1
ATOM 759 C CA . LEU A 1 114 ? 53.011 11.350 -1.136 1.00 3.67 108 LEU A CA 1
ATOM 760 C C . LEU A 1 114 ? 51.687 11.557 -1.809 1.00 4.12 108 LEU A C 1
ATOM 761 O O . LEU A 1 114 ? 50.859 12.354 -1.342 1.00 4.60 108 LEU A O 1
ATOM 766 N N . VAL A 1 115 ? 51.459 10.807 -2.874 1.00 4.00 109 VAL A N 1
ATOM 767 C CA . VAL A 1 115 ? 50.222 10.920 -3.621 1.00 4.16 109 VAL A CA 1
ATOM 768 C C . VAL A 1 115 ? 49.420 9.620 -3.402 1.00 4.13 109 VAL A C 1
ATOM 769 O O . VAL A 1 115 ? 49.927 8.517 -3.671 1.00 4.66 109 VAL A O 1
ATOM 773 N N . ILE A 1 116 ? 48.201 9.733 -2.861 1.00 3.52 110 ILE A N 1
ATOM 774 C CA . ILE A 1 116 ? 47.357 8.548 -2.610 1.00 2.44 110 ILE A CA 1
ATOM 775 C C . ILE A 1 116 ? 46.126 8.565 -3.519 1.00 2.22 110 ILE A C 1
ATOM 776 O O . ILE A 1 116 ? 45.280 9.464 -3.423 1.00 2.00 110 ILE A O 1
ATOM 781 N N . GLN A 1 117 ? 46.029 7.563 -4.397 1.00 2.00 111 GLN A N 1
ATOM 782 C CA . GLN A 1 117 ? 44.937 7.488 -5.364 1.00 2.00 111 GLN A CA 1
ATOM 783 C C . GLN A 1 117 ? 43.810 6.634 -4.834 1.00 2.00 111 GLN A C 1
ATOM 784 O O . GLN A 1 117 ? 44.021 5.483 -4.474 1.00 2.00 111 GLN A O 1
ATOM 790 N N . MET A 1 118 ? 42.610 7.194 -4.793 1.00 2.00 112 MET A N 1
ATOM 791 C CA . MET A 1 118 ? 41.444 6.436 -4.422 1.00 2.00 112 MET A CA 1
ATOM 792 C C . MET A 1 118 ? 40.754 6.044 -5.715 1.00 2.00 112 MET A C 1
ATOM 793 O O . MET A 1 118 ? 40.283 6.900 -6.438 1.00 2.00 112 MET A O 1
ATOM 798 N N . THR A 1 119 ? 40.730 4.756 -6.035 1.00 2.00 113 THR A N 1
ATOM 799 C CA . THR A 1 119 ? 40.229 4.302 -7.321 1.00 2.00 113 THR A CA 1
ATOM 800 C C . THR A 1 119 ? 38.725 4.110 -7.271 1.00 2.00 113 THR A C 1
ATOM 801 O O . THR A 1 119 ? 38.210 3.014 -7.449 1.00 2.00 113 THR A O 1
ATOM 805 N N . ASP A 1 120 ? 38.006 5.195 -7.039 1.00 2.00 114 ASP A N 1
ATOM 806 C CA . ASP A 1 120 ? 36.555 5.108 -6.925 1.00 2.00 114 ASP A CA 1
ATOM 807 C C . ASP A 1 120 ? 35.925 4.727 -8.255 1.00 2.00 114 ASP A C 1
ATOM 808 O O . ASP A 1 120 ? 34.980 3.940 -8.287 1.00 2.03 114 ASP A O 1
ATOM 813 N N . ASP A 1 121 ? 36.465 5.239 -9.353 1.00 2.00 115 ASP A N 1
ATOM 814 C CA . ASP A 1 121 ? 35.990 4.818 -10.675 1.00 2.22 115 ASP A CA 1
ATOM 815 C C . ASP A 1 121 ? 36.180 3.323 -10.935 1.00 2.54 115 ASP A C 1
ATOM 816 O O . ASP A 1 121 ? 35.337 2.685 -11.553 1.00 2.21 115 ASP A O 1
ATOM 821 N N . GLU A 1 122 ? 37.279 2.767 -10.445 1.00 3.11 116 GLU A N 1
ATOM 822 C CA . GLU A 1 122 ? 37.560 1.351 -10.636 1.00 3.72 116 GLU A CA 1
ATOM 823 C C . GLU A 1 122 ? 36.535 0.450 -9.931 1.00 3.10 116 GLU A C 1
ATOM 824 O O . GLU A 1 122 ? 36.029 -0.498 -10.520 1.00 2.92 116 GLU A O 1
ATOM 830 N N . LYS A 1 123 ? 36.198 0.776 -8.689 1.00 2.72 117 LYS A N 1
ATOM 831 C CA . LYS A 1 123 ? 35.184 0.018 -7.950 1.00 2.46 117 LYS A CA 1
ATOM 832 C C . LYS A 1 123 ? 33.842 0.072 -8.672 1.00 2.00 117 LYS A C 1
ATOM 833 O O . LYS A 1 123 ? 33.171 -0.951 -8.863 1.00 2.00 117 LYS A O 1
ATOM 835 N N . PHE A 1 124 ? 33.485 1.280 -9.097 1.00 2.00 118 PHE A N 1
ATOM 836 C CA . PHE A 1 124 ? 32.281 1.524 -9.878 1.00 2.00 118 PHE A CA 1
ATOM 837 C C . PHE A 1 124 ? 32.216 0.675 -11.148 1.00 2.00 118 PHE A C 1
ATOM 838 O O . PHE A 1 124 ? 31.186 0.099 -11.435 1.00 2.00 118 PHE A O 1
ATOM 846 N N . TYR A 1 125 ? 33.320 0.583 -11.884 1.00 2.00 119 TYR A N 1
ATOM 847 C CA . TYR A 1 125 ? 33.360 -0.177 -13.146 1.00 2.07 119 TYR A CA 1
ATOM 848 C C . TYR A 1 125 ? 33.386 -1.696 -12.964 1.00 2.92 119 TYR A C 1
ATOM 849 O O . TYR A 1 125 ? 32.981 -2.440 -13.855 1.00 2.00 119 TYR A O 1
ATOM 858 N N . PHE A 1 126 ? 33.900 -2.145 -11.826 1.00 4.69 120 PHE A N 1
ATOM 859 C CA . PHE A 1 126 ? 34.149 -3.574 -11.604 1.00 6.68 120 PHE A CA 1
ATOM 860 C C . PHE A 1 126 ? 32.941 -4.277 -11.009 1.00 7.67 120 PHE A C 1
ATOM 861 O O . PHE A 1 126 ? 32.480 -5.283 -11.532 1.00 7.89 120 PHE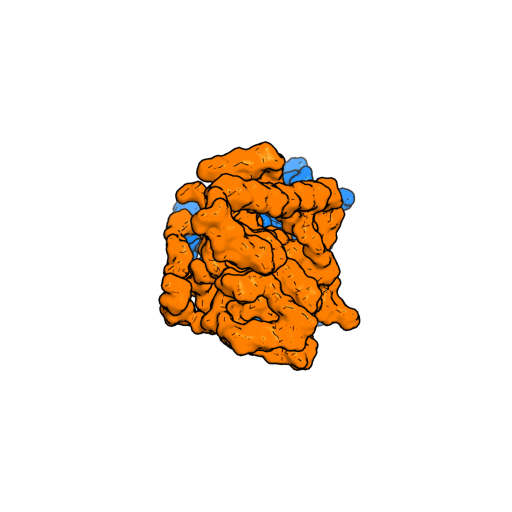 A O 1
ATOM 869 N N . ARG A 1 127 ? 32.454 -3.740 -9.900 1.00 9.15 121 ARG A N 1
ATOM 870 C CA . ARG A 1 127 ? 31.219 -4.196 -9.282 1.00 9.99 121 ARG A CA 1
ATOM 871 C C . ARG A 1 127 ? 30.099 -3.398 -9.891 1.00 9.84 121 ARG A C 1
ATOM 872 O O . ARG A 1 127 ? 30.310 -2.271 -10.286 1.00 10.02 121 ARG A O 1
ATOM 880 N N . ASN A 1 128 ? 28.905 -3.968 -9.946 1.00 10.01 122 ASN A N 1
ATOM 881 C CA . ASN A 1 128 ? 27.718 -3.198 -10.309 1.00 10.04 122 ASN A CA 1
ATOM 882 C C . ASN A 1 128 ? 27.125 -2.546 -9.050 1.00 9.69 122 ASN A C 1
ATOM 883 O O . ASN A 1 128 ? 26.218 -3.094 -8.421 1.00 9.63 122 ASN A O 1
ATOM 888 N N . ILE A 1 129 ? 27.676 -1.387 -8.690 1.00 9.25 123 ILE A N 1
ATOM 889 C CA . ILE A 1 129 ? 27.263 -0.616 -7.522 1.00 8.68 123 ILE A CA 1
ATOM 890 C C . ILE A 1 129 ? 26.918 0.781 -7.969 1.00 8.37 123 ILE A C 1
ATOM 891 O O . ILE A 1 129 ? 27.558 1.295 -8.897 1.00 8.28 123 ILE A O 1
ATOM 896 N N . PRO A 1 130 ? 25.941 1.423 -7.296 1.00 8.10 124 PRO A N 1
ATOM 897 C CA . PRO A 1 130 ? 25.610 2.811 -7.608 1.00 7.70 124 PRO A CA 1
ATOM 898 C C . PRO A 1 130 ? 26.672 3.784 -7.145 1.00 7.52 124 PRO A C 1
ATOM 899 O O . PRO A 1 130 ? 27.116 3.712 -6.002 1.00 7.51 124 PRO A O 1
ATOM 903 N N . MET A 1 131 ? 27.037 4.707 -8.030 1.00 7.47 125 MET A N 1
ATOM 904 C CA . MET A 1 131 ? 28.093 5.681 -7.782 1.00 7.40 125 MET A CA 1
ATOM 905 C C . MET A 1 131 ? 28.052 6.351 -6.400 1.00 7.69 125 MET A C 1
ATOM 906 O O . MET A 1 131 ? 29.084 6.564 -5.774 1.00 7.07 125 MET A O 1
ATOM 911 N N . GLU A 1 132 ? 26.868 6.703 -5.924 1.00 8.53 126 GLU A N 1
ATOM 912 C CA . GLU A 1 132 ? 26.784 7.434 -4.666 1.00 9.37 126 GLU A CA 1
ATOM 913 C C . GLU A 1 132 ? 27.144 6.530 -3.507 1.00 8.97 126 GLU A C 1
ATOM 914 O O . GLU A 1 132 ? 27.520 7.006 -2.447 1.00 9.31 126 GLU A O 1
ATOM 920 N N . GLN A 1 133 ? 27.049 5.222 -3.711 1.00 8.72 127 GLN A N 1
ATOM 921 C CA . GLN A 1 133 ? 27.478 4.273 -2.699 1.00 8.36 127 GLN A CA 1
ATOM 922 C C . GLN A 1 133 ? 28.989 4.098 -2.698 1.00 7.78 127 GLN A C 1
ATOM 923 O O . GLN A 1 133 ? 29.594 3.985 -1.633 1.00 8.35 127 GLN A O 1
ATOM 929 N N . VAL A 1 134 ? 29.596 4.074 -3.885 1.00 6.84 128 VAL A N 1
ATOM 930 C CA . VAL A 1 134 ? 31.064 4.080 -4.023 1.00 5.76 128 VAL A CA 1
ATOM 931 C C . VAL A 1 134 ? 31.681 5.348 -3.433 1.00 5.16 128 VAL A C 1
ATOM 932 O O . VAL A 1 134 ? 32.634 5.300 -2.671 1.00 4.94 128 VAL A O 1
ATOM 936 N N . GLU A 1 135 ? 31.106 6.489 -3.768 1.00 4.85 129 GLU A N 1
ATOM 937 C CA . GLU A 1 135 ? 31.635 7.760 -3.303 1.00 4.60 129 GLU A CA 1
ATOM 938 C C . GLU A 1 135 ? 31.584 7.812 -1.768 1.00 3.65 129 GLU A C 1
ATOM 939 O O . GLU A 1 135 ? 32.520 8.289 -1.115 1.00 2.89 129 GLU A O 1
ATOM 945 N N . ALA A 1 136 ? 30.507 7.273 -1.202 1.00 2.88 130 ALA A N 1
ATOM 946 C CA . ALA A 1 136 ? 30.318 7.298 0.239 1.00 2.40 130 ALA A CA 1
ATOM 947 C C . ALA A 1 136 ? 31.318 6.393 0.922 1.00 2.06 130 ALA A C 1
ATOM 948 O O . ALA A 1 136 ? 31.846 6.750 1.978 1.00 2.27 130 ALA A O 1
ATOM 950 N N . MET A 1 137 ? 31.588 5.224 0.341 1.00 2.00 131 MET A N 1
ATOM 951 C CA . MET A 1 137 ? 32.555 4.318 0.959 1.00 2.00 131 MET A CA 1
ATOM 952 C C . MET A 1 137 ? 33.968 4.857 0.777 1.00 2.00 131 MET A C 1
ATOM 953 O O . MET A 1 137 ? 34.786 4.772 1.686 1.00 2.00 131 MET A O 1
ATOM 958 N N . THR A 1 138 ? 34.242 5.464 -0.370 1.00 2.00 132 THR A N 1
ATOM 959 C CA . THR A 1 138 ? 35.525 6.105 -0.579 1.00 2.00 132 THR A CA 1
ATOM 960 C C . THR A 1 138 ? 35.804 7.155 0.499 1.00 2.00 132 THR A C 1
ATOM 961 O O . THR A 1 138 ? 36.894 7.153 1.056 1.00 2.00 132 THR A O 1
ATOM 965 N N . THR A 1 139 ? 34.832 8.021 0.820 1.00 2.00 133 THR A N 1
ATOM 966 C CA . THR A 1 139 ? 35.000 9.002 1.912 1.00 2.00 133 THR A CA 1
ATOM 967 C C . THR A 1 139 ? 35.495 8.307 3.170 1.00 2.00 133 THR A C 1
ATOM 968 O O . THR A 1 139 ? 36.435 8.766 3.810 1.00 2.00 133 THR A O 1
ATOM 972 N N . GLU A 1 140 ? 34.866 7.186 3.514 1.00 2.00 134 GLU A N 1
ATOM 973 C CA . GLU A 1 140 ? 35.222 6.461 4.739 1.00 2.32 134 GLU A CA 1
ATOM 974 C C . GLU A 1 140 ? 36.633 5.875 4.629 1.00 2.15 134 GLU A C 1
ATOM 975 O O . GLU A 1 140 ? 37.400 5.945 5.575 1.00 2.34 134 GLU A O 1
ATOM 981 N N . ASN A 1 141 ? 36.994 5.326 3.481 1.00 2.02 135 ASN A N 1
ATOM 982 C CA . ASN A 1 141 ? 38.356 4.826 3.330 1.00 2.60 135 ASN A CA 1
ATOM 983 C C . ASN A 1 141 ? 39.390 5.949 3.439 1.00 2.54 135 ASN A C 1
ATOM 984 O O . ASN A 1 141 ? 40.487 5.737 3.965 1.00 2.36 135 ASN A O 1
ATOM 989 N N . ILE A 1 142 ? 39.029 7.145 2.981 1.00 2.54 136 ILE A N 1
ATOM 990 C CA . ILE A 1 142 ? 39.918 8.294 3.104 1.00 2.61 136 ILE A CA 1
ATOM 991 C C . ILE A 1 142 ? 40.149 8.646 4.581 1.00 2.50 136 ILE A C 1
ATOM 992 O O . ILE A 1 142 ? 41.263 9.020 4.966 1.00 2.49 136 ILE A O 1
ATOM 997 N N . LYS A 1 143 ? 39.103 8.538 5.395 1.00 2.30 137 LYS A N 1
ATOM 998 C CA . LYS A 1 143 ? 39.228 8.814 6.826 1.00 2.53 137 LYS A CA 1
ATOM 999 C C . LYS A 1 143 ? 40.180 7.818 7.503 1.00 2.36 137 LYS A C 1
ATOM 1000 O O . LYS A 1 143 ? 41.017 8.205 8.305 1.00 2.23 137 LYS A O 1
ATOM 1006 N N . ASP A 1 144 ? 40.049 6.539 7.157 1.00 2.35 138 ASP A N 1
ATOM 1007 C CA . ASP A 1 144 ? 40.914 5.494 7.692 1.00 2.23 138 ASP A CA 1
ATOM 1008 C C . ASP A 1 144 ? 42.362 5.877 7.467 1.00 2.20 138 ASP A C 1
ATOM 1009 O O . ASP A 1 144 ? 43.189 5.688 8.360 1.00 2.43 138 ASP A O 1
ATOM 1014 N N . ILE A 1 145 ? 42.662 6.405 6.274 1.00 2.00 139 ILE A N 1
ATOM 1015 C CA . ILE A 1 145 ? 44.024 6.791 5.910 1.00 2.00 139 ILE A CA 1
ATOM 1016 C C . ILE A 1 145 ? 44.512 8.002 6.686 1.00 2.00 139 ILE A C 1
ATOM 1017 O O . ILE A 1 145 ? 45.591 7.971 7.261 1.00 2.00 139 ILE A O 1
ATOM 1022 N N . ILE A 1 146 ? 43.730 9.078 6.696 1.00 2.00 140 ILE A N 1
ATOM 1023 C CA . ILE A 1 146 ? 44.107 10.272 7.459 1.00 2.00 140 ILE A CA 1
ATOM 1024 C C . ILE A 1 146 ? 44.380 9.918 8.927 1.00 2.00 140 ILE A C 1
ATOM 1025 O O . ILE A 1 146 ? 45.256 10.496 9.550 1.00 2.00 140 ILE A O 1
ATOM 1030 N N . ALA A 1 147 ? 43.644 8.950 9.461 1.00 2.00 141 ALA A N 1
ATOM 1031 C CA . ALA A 1 147 ? 43.833 8.505 10.842 1.00 2.00 141 ALA A CA 1
ATOM 1032 C C . ALA A 1 147 ? 45.213 7.857 11.091 1.00 2.00 141 ALA A C 1
ATOM 1033 O O . ALA A 1 147 ? 45.618 7.681 12.227 1.00 2.00 141 ALA A O 1
ATOM 1035 N N . MET A 1 148 ? 45.936 7.523 10.032 1.00 2.00 142 MET A N 1
ATOM 1036 C CA . MET A 1 148 ? 47.290 6.982 10.162 1.00 2.34 142 MET A CA 1
ATOM 1037 C C . MET A 1 148 ? 48.373 8.028 10.498 1.00 2.75 142 MET A C 1
ATOM 1038 O O . MET A 1 148 ? 49.523 7.669 10.792 1.00 2.83 142 MET A O 1
ATOM 1043 N N . GLY A 1 149 ? 48.009 9.306 10.469 1.00 3.14 143 GLY A N 1
ATOM 1044 C CA . GLY A 1 149 ? 48.890 10.374 10.945 1.00 3.60 143 GLY A CA 1
ATOM 1045 C C . GLY A 1 149 ? 49.685 11.040 9.844 1.00 4.13 143 GLY A C 1
ATOM 1046 O O . GLY A 1 149 ? 50.636 11.772 10.114 1.00 3.83 143 GLY A O 1
ATOM 1047 N N . PHE A 1 150 ? 49.286 10.794 8.598 1.00 5.16 144 PHE A N 1
ATOM 1048 C CA . PHE A 1 150 ? 49.957 11.379 7.426 1.00 5.65 144 PHE A CA 1
ATOM 1049 C C . PHE A 1 150 ? 49.957 12.906 7.500 1.00 6.20 144 PHE A C 1
ATOM 1050 O O . PHE A 1 150 ? 48.938 13.517 7.839 1.00 6.49 144 PHE A O 1
ATOM 1058 N N . ASP A 1 151 ? 51.104 13.506 7.195 1.00 6.80 145 ASP A N 1
ATOM 1059 C CA . ASP A 1 151 ? 51.277 14.953 7.274 1.00 7.62 145 ASP A CA 1
ATOM 1060 C C . ASP A 1 151 ? 50.622 15.666 6.093 1.00 7.73 145 ASP A C 1
ATOM 1061 O O . ASP A 1 151 ? 51.121 15.587 4.968 1.00 7.88 145 ASP A O 1
ATOM 1066 N N . PRO A 1 152 ? 49.551 16.431 6.350 1.00 7.96 146 PRO A N 1
ATOM 1067 C CA . PRO A 1 152 ? 48.827 17.070 5.246 1.00 8.13 146 PRO A CA 1
ATOM 1068 C C . PRO A 1 152 ? 49.625 18.134 4.516 1.00 8.21 146 PRO A C 1
ATOM 1069 O O . PRO A 1 152 ? 49.159 18.635 3.505 1.00 8.18 146 PRO A O 1
ATOM 1073 N N . GLU A 1 153 ? 50.793 18.504 5.033 1.00 8.52 147 GLU A N 1
ATOM 1074 C CA . GLU A 1 153 ? 51.675 19.419 4.311 1.00 8.99 147 GLU A CA 1
ATOM 1075 C C . GLU A 1 153 ? 52.335 18.743 3.111 1.00 8.44 147 GLU A C 1
ATOM 1076 O O . GLU A 1 153 ? 52.725 19.416 2.157 1.00 8.36 147 GLU A O 1
ATOM 1082 N N . LEU A 1 154 ? 52.452 17.419 3.160 1.00 8.01 148 LEU A N 1
ATOM 1083 C CA . LEU A 1 154 ? 53.114 16.664 2.096 1.00 7.64 148 LEU A CA 1
ATOM 1084 C C . LEU A 1 154 ? 52.339 15.452 1.626 1.00 7.14 148 LEU A C 1
ATOM 1085 O O . LEU A 1 154 ? 52.941 14.545 1.054 1.00 7.71 148 LEU A O 1
ATOM 1090 N N . THR A 1 155 ? 51.033 15.402 1.865 1.00 6.39 149 THR A N 1
ATOM 1091 C CA . THR A 1 155 ? 50.249 14.254 1.407 1.00 5.89 149 THR A CA 1
ATOM 1092 C C . THR A 1 155 ? 48.951 14.692 0.719 1.00 5.29 149 THR A C 1
ATOM 1093 O O . THR A 1 155 ? 48.218 15.533 1.231 1.00 4.84 149 THR A O 1
ATOM 1097 N N . PHE A 1 156 ? 48.712 14.101 -0.456 1.00 4.91 150 PHE A N 1
ATOM 1098 C CA . PHE A 1 156 ? 47.612 14.451 -1.355 1.00 4.38 150 PHE A CA 1
ATOM 1099 C C . PHE A 1 156 ? 46.788 13.209 -1.731 1.00 4.37 150 PHE A C 1
ATOM 1100 O O . PHE A 1 156 ? 47.217 12.372 -2.544 1.00 4.76 150 PHE A O 1
ATOM 1108 N N . ILE A 1 157 ? 45.615 13.090 -1.118 1.00 3.71 151 ILE A N 1
ATOM 1109 C CA . ILE A 1 157 ? 44.700 11.988 -1.378 1.00 3.18 151 ILE A CA 1
ATOM 1110 C C . ILE A 1 157 ? 43.730 12.463 -2.448 1.00 2.60 151 ILE A C 1
ATOM 1111 O O . ILE A 1 157 ? 43.200 13.529 -2.326 1.00 2.78 151 ILE A O 1
ATOM 1116 N N . PHE A 1 158 ? 43.509 11.699 -3.509 1.00 2.33 152 PHE A N 1
ATOM 1117 C CA . PHE A 1 158 ? 42.577 12.135 -4.542 1.00 2.00 152 PHE A CA 1
ATOM 1118 C C . PHE A 1 158 ? 41.612 11.042 -4.989 1.00 2.00 152 PHE A C 1
ATOM 1119 O O . PHE A 1 158 ? 41.932 9.861 -4.960 1.00 2.00 152 PHE A O 1
ATOM 1127 N N . ARG A 1 159 ? 40.419 11.480 -5.368 1.00 2.00 153 ARG A N 1
ATOM 1128 C CA . ARG A 1 159 ? 39.349 10.644 -5.894 1.00 2.00 153 ARG A CA 1
ATOM 1129 C C . ARG A 1 159 ? 39.419 10.692 -7.407 1.00 2.00 153 ARG A C 1
ATOM 1130 O O . ARG A 1 159 ? 39.398 11.776 -7.978 1.00 2.00 153 ARG A O 1
ATOM 1138 N N . ASP A 1 160 ? 39.490 9.549 -8.079 1.00 2.00 154 ASP A N 1
ATOM 1139 C CA . ASP A 1 160 ? 39.571 9.599 -9.530 1.00 2.00 154 ASP A CA 1
ATOM 1140 C C . ASP A 1 160 ? 38.419 10.457 -10.107 1.00 2.48 154 ASP A C 1
ATOM 1141 O O . ASP A 1 160 ? 38.630 11.284 -11.009 1.00 2.00 154 ASP A O 1
ATOM 1146 N N . PHE A 1 161 ? 37.215 10.301 -9.552 1.00 2.91 155 PHE A N 1
ATOM 1147 C CA . PHE A 1 161 ? 36.045 11.015 -10.069 1.00 3.23 155 PHE A CA 1
ATOM 1148 C C . PHE A 1 161 ? 36.212 12.534 -10.063 1.00 3.42 155 PHE A C 1
ATOM 1149 O O . PHE A 1 161 ? 35.613 13.223 -10.885 1.00 3.75 155 PHE A O 1
ATOM 1157 N N . ASP A 1 162 ? 36.996 13.056 -9.121 1.00 3.51 156 ASP A N 1
ATOM 1158 C CA . ASP A 1 162 ? 37.237 14.492 -9.005 1.00 3.54 156 ASP A CA 1
ATOM 1159 C C . ASP A 1 162 ? 38.516 14.913 -9.712 1.00 4.07 156 ASP A C 1
ATOM 1160 O O . ASP A 1 162 ? 38.563 15.944 -10.344 1.00 4.09 156 ASP A O 1
ATOM 1165 N N . TYR A 1 163 ? 39.568 14.117 -9.581 1.00 5.13 157 TYR A N 1
ATOM 1166 C CA . TYR A 1 163 ? 40.885 14.530 -10.041 1.00 5.47 157 TYR A CA 1
ATOM 1167 C C . TYR A 1 163 ? 41.172 14.193 -11.499 1.00 6.69 157 TYR A C 1
ATOM 1168 O O . TYR A 1 163 ? 42.037 14.813 -12.115 1.00 6.94 157 TYR A O 1
ATOM 1177 N N . MET A 1 164 ? 40.476 13.209 -12.058 1.00 7.95 158 MET A N 1
ATOM 1178 C CA . MET A 1 164 ? 40.482 13.050 -13.508 1.00 8.86 158 MET A CA 1
ATOM 1179 C C . MET A 1 164 ? 40.101 14.399 -14.072 1.00 9.48 158 MET A C 1
ATOM 1180 O O . MET A 1 164 ? 39.212 15.062 -13.529 1.00 10.11 158 MET A O 1
ATOM 1185 N N . GLY A 1 165 ? 40.759 14.808 -15.144 1.00 9.73 159 GLY A N 1
ATOM 1186 C CA . GLY A 1 165 ? 40.510 16.119 -15.683 1.00 10.48 159 GLY A CA 1
ATOM 1187 C C . GLY A 1 165 ? 41.592 17.089 -15.287 1.00 10.90 159 GLY A C 1
ATOM 1188 O O . GLY A 1 165 ? 42.072 17.856 -16.128 1.00 11.75 159 GLY A O 1
ATOM 1189 N N . CYS A 1 166 ? 41.969 17.087 -14.012 1.00 10.63 160 CYS A N 1
ATOM 1190 C CA . CYS A 1 166 ? 43.263 17.656 -13.642 1.00 10.48 160 CYS A CA 1
ATOM 1191 C C . CYS A 1 166 ? 44.363 16.922 -14.395 1.00 9.21 160 CYS A C 1
ATOM 1192 O O . CYS A 1 166 ? 45.231 17.560 -14.968 1.00 9.04 160 CYS A O 1
ATOM 1195 N N . MET A 1 167 ? 44.305 15.588 -14.403 1.00 7.94 161 MET A N 1
ATOM 1196 C CA . MET A 1 167 ? 45.369 14.767 -14.992 1.00 6.93 161 MET A CA 1
ATOM 1197 C C . MET A 1 167 ? 45.024 14.104 -16.332 1.00 5.89 161 MET A C 1
ATOM 1198 O O . MET A 1 167 ? 45.813 13.312 -16.843 1.00 5.90 161 MET A O 1
ATOM 1203 N N . TYR A 1 168 ? 43.875 14.432 -16.914 1.00 4.62 162 TYR A N 1
ATOM 1204 C CA . TYR A 1 168 ? 43.430 13.761 -18.138 1.00 3.64 162 TYR A CA 1
ATOM 1205 C C . TYR A 1 168 ? 44.469 13.752 -19.278 1.00 3.06 162 TYR A C 1
ATOM 1206 O O . TYR A 1 168 ? 44.507 12.810 -20.050 1.00 3.30 162 TYR A O 1
ATOM 1215 N N . ARG A 1 169 ? 45.310 14.773 -19.382 1.00 2.60 163 ARG A N 1
ATOM 1216 C CA . ARG A 1 169 ? 46.263 14.863 -20.491 1.00 2.49 163 ARG A CA 1
ATOM 1217 C C . ARG A 1 169 ? 47.309 13.766 -20.388 1.00 2.82 163 ARG A C 1
ATOM 1218 O O . ARG A 1 169 ? 47.682 13.119 -21.390 1.00 2.44 163 ARG A O 1
ATOM 1226 N N . THR A 1 170 ? 47.780 13.545 -19.170 1.00 2.88 164 THR A N 1
ATOM 1227 C CA . THR A 1 170 ? 48.718 12.473 -18.952 1.00 3.02 164 THR A CA 1
ATOM 1228 C C . THR A 1 170 ? 48.007 11.107 -19.095 1.00 2.62 164 THR A C 1
ATOM 1229 O O . THR A 1 170 ? 48.568 10.170 -19.680 1.00 2.00 164 THR A O 1
ATOM 1233 N N . VAL A 1 171 ? 46.760 11.017 -18.638 1.00 2.31 165 VAL A N 1
ATOM 1234 C CA . VAL A 1 171 ? 45.981 9.811 -18.880 1.00 2.71 165 VAL A CA 1
ATOM 1235 C C . VAL A 1 171 ? 45.887 9.534 -20.380 1.00 2.95 165 VAL A C 1
ATOM 1236 O O . VAL A 1 171 ? 46.154 8.424 -20.846 1.00 3.44 165 VAL A O 1
ATOM 1240 N N . ALA A 1 172 ? 45.539 10.567 -21.134 1.00 2.96 166 ALA A N 1
ATOM 1241 C CA . ALA A 1 172 ? 45.338 10.457 -22.577 1.00 2.45 166 ALA A CA 1
ATOM 1242 C C . ALA A 1 172 ? 46.585 9.935 -23.290 1.00 2.00 166 ALA A C 1
ATOM 1243 O O . ALA A 1 172 ? 46.489 9.184 -24.241 1.00 2.00 166 ALA A O 1
ATOM 1245 N N . LYS A 1 173 ? 47.749 10.341 -22.813 1.00 2.00 167 LYS A N 1
ATOM 1246 C CA . LYS A 1 173 ? 48.996 9.935 -23.422 1.00 2.30 167 LYS A CA 1
ATOM 1247 C C . LYS A 1 173 ? 49.264 8.446 -23.222 1.00 2.58 167 LYS A C 1
ATOM 1248 O O . LYS A 1 173 ? 49.884 7.810 -24.077 1.00 2.27 167 LYS A O 1
ATOM 1254 N N . ILE A 1 174 ? 48.759 7.893 -22.118 1.00 2.94 168 ILE A N 1
ATOM 1255 C CA . ILE A 1 174 ? 48.944 6.483 -21.809 1.00 3.09 168 ILE A CA 1
ATOM 1256 C C . ILE A 1 174 ? 47.891 5.651 -22.546 1.00 3.89 168 ILE A C 1
ATOM 1257 O O . ILE A 1 174 ? 48.220 4.607 -23.141 1.00 3.89 168 ILE A O 1
ATOM 1262 N N . GLU A 1 175 ? 46.639 6.109 -22.532 1.00 4.59 169 GLU A N 1
ATOM 1263 C CA . GLU A 1 175 ? 45.587 5.438 -23.311 1.00 5.16 169 GLU A CA 1
ATOM 1264 C C . GLU A 1 175 ? 46.015 5.261 -24.777 1.00 5.90 169 GLU A C 1
ATOM 1265 O O . GLU A 1 175 ? 45.894 4.160 -25.344 1.00 6.23 169 GLU A O 1
ATOM 1271 N N . ARG A 1 176 ? 46.542 6.329 -25.374 1.00 5.97 170 ARG A N 1
ATOM 1272 C CA . ARG A 1 176 ? 47.030 6.265 -26.753 1.00 6.47 170 ARG A CA 1
ATOM 1273 C C . ARG A 1 176 ? 48.236 5.316 -26.920 1.00 6.13 170 ARG A C 1
ATOM 1274 O O . ARG A 1 176 ? 48.446 4.756 -27.993 1.00 5.67 170 ARG A O 1
ATOM 1282 N N . ALA A 1 177 ? 49.023 5.147 -25.864 1.00 6.22 171 ALA A N 1
ATOM 1283 C CA . ALA A 1 177 ? 50.208 4.278 -25.910 1.00 6.03 171 ALA A CA 1
ATOM 1284 C C . ALA A 1 177 ? 49.840 2.821 -25.793 1.00 6.00 171 ALA A C 1
ATOM 1285 O O . ALA A 1 177 ? 50.429 1.987 -26.467 1.00 6.49 171 ALA A O 1
ATOM 1287 N N . PHE A 1 178 ? 48.876 2.520 -24.930 1.00 6.21 172 PHE A N 1
ATOM 1288 C CA . PHE A 1 178 ? 48.380 1.145 -24.730 1.00 6.44 172 PHE A CA 1
ATOM 1289 C C . PHE A 1 178 ? 47.430 0.709 -25.835 1.00 6.35 172 PHE A C 1
ATOM 1290 O O . PHE A 1 178 ? 46.537 1.466 -26.195 1.00 6.91 172 PHE A O 1
ATOM 1298 N N . THR A 1 179 ? 47.579 -0.518 -26.329 1.00 6.32 173 THR A N 1
ATOM 1299 C CA . THR A 1 179 ? 46.606 -1.089 -27.265 1.00 6.27 173 THR A CA 1
ATOM 1300 C C . THR A 1 179 ? 45.661 -2.049 -26.559 1.00 6.00 173 THR A C 1
ATOM 1301 O O . THR A 1 179 ? 46.022 -2.656 -25.553 1.00 5.74 173 THR A O 1
ATOM 1305 N N . ALA A 1 180 ? 44.448 -2.181 -27.095 1.00 5.97 174 ALA A N 1
ATOM 1306 C CA . ALA A 1 180 ? 43.434 -3.072 -26.504 1.00 5.79 174 ALA A CA 1
ATOM 1307 C C . ALA A 1 180 ? 43.994 -4.458 -26.349 1.00 5.44 174 ALA A C 1
ATOM 1308 O O . ALA A 1 180 ? 43.898 -5.047 -25.299 1.00 5.54 174 ALA A O 1
ATOM 1310 N N . SER A 1 181 ? 44.595 -4.973 -27.408 1.00 5.36 175 SER A N 1
ATOM 1311 C CA . SER A 1 181 ? 45.267 -6.259 -27.337 1.00 5.06 175 SER A CA 1
ATOM 1312 C C . SER A 1 181 ? 46.174 -6.352 -26.098 1.00 5.19 175 SER A C 1
ATOM 1313 O O . SER A 1 181 ? 46.122 -7.345 -25.374 1.00 6.03 175 SER A O 1
ATOM 1316 N N . GLN A 1 182 ? 47.002 -5.340 -25.852 1.00 4.93 176 GLN A N 1
ATOM 1317 C CA . GLN A 1 182 ? 47.975 -5.410 -24.756 1.00 5.01 176 GLN A CA 1
ATOM 1318 C C . GLN A 1 182 ? 47.302 -5.446 -23.401 1.00 5.02 176 GLN A C 1
ATOM 1319 O O . GLN A 1 182 ? 47.603 -6.310 -22.584 1.00 5.55 176 GLN A O 1
ATOM 1325 N N . VAL A 1 183 ? 46.401 -4.510 -23.144 1.00 4.66 177 VAL A N 1
ATOM 1326 C CA . VAL A 1 183 ? 45.744 -4.494 -21.844 1.00 4.50 177 VAL A CA 1
ATOM 1327 C C . VAL A 1 183 ? 44.917 -5.756 -21.663 1.00 4.34 177 VAL A C 1
ATOM 1328 O O . VAL A 1 183 ? 44.851 -6.287 -20.553 1.00 4.80 177 VAL A O 1
ATOM 1332 N N . ARG A 1 184 ? 44.335 -6.277 -22.744 1.00 4.16 178 ARG A N 1
ATOM 1333 C CA . ARG A 1 184 ? 43.711 -7.604 -22.684 1.00 4.18 178 ARG A CA 1
ATOM 1334 C C . ARG A 1 184 ? 44.724 -8.602 -22.172 1.00 4.45 178 ARG A C 1
ATOM 1335 O O . ARG A 1 184 ? 44.439 -9.365 -21.273 1.00 3.85 178 ARG A O 1
ATOM 1343 N N . GLY A 1 185 ? 45.905 -8.571 -22.774 1.00 5.18 179 GLY A N 1
ATOM 1344 C CA . GLY A 1 185 ? 46.973 -9.486 -22.452 1.00 5.74 179 GLY A CA 1
ATOM 1345 C C . GLY A 1 185 ? 47.318 -9.513 -20.987 1.00 6.34 179 GLY A C 1
ATOM 1346 O O . GLY A 1 185 ? 47.415 -10.588 -20.406 1.00 6.71 179 GLY A O 1
ATOM 1347 N N . CYS A 1 186 ? 47.507 -8.340 -20.386 1.00 7.02 180 CYS A N 1
ATOM 1348 C CA . CYS A 1 186 ? 47.885 -8.263 -18.970 1.00 7.72 180 CYS A CA 1
ATOM 1349 C C . CYS A 1 186 ? 46.718 -8.630 -18.110 1.00 7.23 180 CYS A C 1
ATOM 1350 O O . CYS A 1 186 ? 46.776 -9.562 -17.332 1.00 7.79 180 CYS A O 1
ATOM 1353 N N . PHE A 1 187 ? 45.639 -7.893 -18.269 1.00 6.95 181 PHE A N 1
ATOM 1354 C CA . PHE A 1 187 ? 44.574 -7.934 -17.293 1.00 6.63 181 PHE A CA 1
ATOM 1355 C C . PHE A 1 187 ? 43.494 -8.971 -17.547 1.00 6.57 181 PHE A C 1
ATOM 1356 O O . PHE A 1 187 ? 42.672 -9.209 -16.673 1.00 6.80 181 PHE A O 1
ATOM 1364 N N . GLY A 1 188 ? 43.492 -9.578 -18.731 1.00 6.29 182 GLY A N 1
ATOM 1365 C CA . GLY A 1 188 ? 42.532 -10.621 -19.066 1.00 5.82 182 GLY A CA 1
ATOM 1366 C C . GLY A 1 188 ? 41.105 -10.119 -19.167 1.00 5.36 182 GLY A C 1
ATOM 1367 O O . GLY A 1 188 ? 40.195 -10.764 -18.687 1.00 4.93 182 GLY A O 1
ATOM 1368 N N . PHE A 1 189 ? 40.896 -8.971 -19.796 1.00 5.30 183 PHE A N 1
ATOM 1369 C CA . PHE A 1 189 ? 39.531 -8.482 -19.991 1.00 5.26 183 PHE A CA 1
ATOM 1370 C C . PHE A 1 189 ? 38.832 -9.203 -21.131 1.00 5.19 183 PHE A C 1
ATOM 1371 O O . PHE A 1 189 ? 39.422 -9.423 -22.195 1.00 5.86 183 PHE A O 1
ATOM 1379 N N . ALA A 1 190 ? 37.570 -9.569 -20.884 1.00 4.61 184 ALA A N 1
ATOM 1380 C CA . ALA A 1 190 ? 36.682 -10.159 -21.888 1.00 3.84 184 ALA A CA 1
ATOM 1381 C C . ALA A 1 190 ? 35.972 -9.065 -22.697 1.00 2.96 184 ALA A C 1
ATOM 1382 O O . ALA A 1 190 ? 35.819 -7.947 -22.235 1.00 2.36 184 ALA A O 1
ATOM 1384 N N . MET A 1 191 ? 35.532 -9.407 -23.896 1.00 2.62 185 MET A N 1
ATOM 1385 C CA . MET A 1 191 ? 34.764 -8.489 -24.706 1.00 2.92 185 MET A CA 1
ATOM 1386 C C . MET A 1 191 ? 33.438 -8.088 -24.036 1.00 2.91 185 MET A C 1
ATOM 1387 O O . MET A 1 191 ? 32.935 -6.980 -24.245 1.00 3.31 185 MET A O 1
ATOM 1392 N N . GLU A 1 192 ? 32.894 -8.975 -23.219 1.00 3.05 186 GLU A N 1
ATOM 1393 C CA . GLU A 1 192 ? 31.661 -8.703 -22.493 1.00 3.28 186 GLU A CA 1
ATOM 1394 C C . GLU A 1 192 ? 31.912 -7.878 -21.248 1.00 3.50 186 GLU A C 1
ATOM 1395 O O . GLU A 1 192 ? 30.954 -7.534 -20.555 1.00 3.63 186 GLU A O 1
ATOM 1397 N N . ASP A 1 193 ? 33.182 -7.577 -20.950 1.00 3.82 187 ASP A N 1
ATOM 1398 C CA . ASP A 1 193 ? 33.529 -6.591 -19.907 1.00 4.04 187 ASP A CA 1
ATOM 1399 C C . ASP A 1 193 ? 33.330 -5.184 -20.433 1.00 4.12 187 ASP A C 1
ATOM 1400 O O . ASP A 1 193 ? 33.603 -4.908 -21.601 1.00 4.38 187 ASP A O 1
ATOM 1405 N N . ASN A 1 194 ? 32.846 -4.301 -19.563 1.00 4.19 188 ASN A N 1
ATOM 1406 C CA . ASN A 1 194 ? 32.478 -2.960 -19.952 1.00 3.72 188 ASN A CA 1
ATOM 1407 C C . ASN A 1 194 ? 33.699 -2.109 -20.226 1.00 3.87 188 ASN A C 1
ATOM 1408 O O . ASN A 1 194 ? 34.800 -2.429 -19.750 1.00 3.69 188 ASN A O 1
ATOM 1413 N N . CYS A 1 195 ? 33.477 -1.023 -20.976 1.00 3.75 189 CYS A N 1
ATOM 1414 C CA . CYS A 1 195 ? 34.530 -0.111 -21.401 1.00 3.63 189 CYS A CA 1
ATOM 1415 C C . CYS A 1 195 ? 35.249 0.562 -20.273 1.00 3.53 189 CYS A C 1
ATOM 1416 O O . CYS A 1 195 ? 36.405 0.933 -20.428 1.00 3.94 189 CYS A O 1
ATOM 1419 N N . GLY A 1 196 ? 34.579 0.745 -19.147 1.00 3.59 190 GLY A N 1
ATOM 1420 C CA . GLY A 1 196 ? 35.237 1.289 -17.975 1.00 4.12 190 GLY A CA 1
ATOM 1421 C C . GLY A 1 196 ? 36.438 0.448 -17.566 1.00 4.91 190 GLY A C 1
ATOM 1422 O O . GLY A 1 196 ? 37.515 0.991 -17.310 1.00 5.70 190 GLY A O 1
ATOM 1423 N N . ARG A 1 197 ? 36.269 -0.873 -17.521 1.00 4.91 191 ARG A N 1
ATOM 1424 C CA . ARG A 1 197 ? 37.365 -1.760 -17.166 1.00 5.37 191 ARG A CA 1
ATOM 1425 C C . ARG A 1 197 ? 38.510 -1.679 -18.169 1.00 4.91 191 ARG A C 1
ATOM 1426 O O . ARG A 1 197 ? 39.685 -1.673 -17.797 1.00 4.77 191 ARG A O 1
ATOM 1434 N N . TRP A 1 198 ? 38.187 -1.629 -19.447 1.00 4.65 192 TRP A N 1
ATOM 1435 C CA . TRP A 1 198 ? 39.255 -1.616 -20.438 1.00 4.66 192 TRP A CA 1
ATOM 1436 C C . TRP A 1 198 ? 40.128 -0.370 -20.322 1.00 4.72 192 TRP A C 1
ATOM 1437 O O . TRP A 1 198 ? 41.334 -0.472 -20.483 1.00 4.34 192 TRP A O 1
ATOM 1448 N N . MET A 1 199 ? 39.517 0.788 -20.024 1.00 4.86 193 MET A N 1
ATOM 1449 C CA . MET A 1 199 ? 40.233 2.058 -19.979 1.00 4.87 193 MET A CA 1
ATOM 1450 C C . MET A 1 199 ? 40.960 2.330 -18.663 1.00 4.92 193 MET A C 1
ATOM 1451 O O . MET A 1 199 ? 41.836 3.196 -18.598 1.00 5.46 193 MET A O 1
ATOM 1456 N N . PHE A 1 200 ? 40.612 1.618 -17.605 1.00 4.37 194 PHE A N 1
ATOM 1457 C CA . PHE A 1 200 ? 41.144 1.977 -16.311 1.00 4.00 194 PHE A CA 1
ATOM 1458 C C . PHE A 1 200 ? 42.672 1.834 -16.169 1.00 4.24 194 PHE A C 1
ATOM 1459 O O . PHE A 1 200 ? 43.305 2.660 -15.523 1.00 5.35 194 PHE A O 1
ATOM 1467 N N . PRO A 1 201 ? 43.277 0.788 -16.739 1.00 3.90 195 PRO A N 1
ATOM 1468 C CA . PRO A 1 201 ? 44.716 0.664 -16.535 1.00 3.59 195 PRO A CA 1
ATOM 1469 C C . PRO A 1 201 ? 45.533 1.947 -16.707 1.00 3.21 195 PRO A C 1
ATOM 1470 O O . PRO A 1 201 ? 46.430 2.201 -15.927 1.00 3.54 195 PRO A O 1
ATOM 1474 N N . ALA A 1 202 ? 45.222 2.760 -17.701 1.00 3.33 196 ALA A N 1
ATOM 1475 C CA . ALA A 1 202 ? 45.940 4.028 -17.905 1.00 2.98 196 ALA A CA 1
ATOM 1476 C C . ALA A 1 202 ? 45.689 5.020 -16.758 1.00 3.21 196 ALA A C 1
ATOM 1477 O O . ALA A 1 202 ? 46.574 5.814 -16.406 1.00 3.79 196 ALA A O 1
ATOM 1479 N N . ILE A 1 203 ? 44.493 4.986 -16.174 1.00 2.93 197 ILE A N 1
ATOM 1480 C CA . ILE A 1 203 ? 44.198 5.854 -15.046 1.00 2.93 197 ILE A CA 1
ATOM 1481 C C . ILE A 1 203 ? 45.069 5.476 -13.846 1.00 3.92 197 ILE A C 1
ATOM 1482 O O . ILE A 1 203 ? 45.555 6.356 -13.116 1.00 4.13 197 ILE A O 1
ATOM 1487 N N . GLN A 1 204 ? 45.279 4.168 -13.662 1.00 4.12 198 GLN A N 1
ATOM 1488 C CA . GLN A 1 204 ? 46.139 3.675 -12.601 1.00 4.20 198 GLN A CA 1
ATOM 1489 C C . GLN A 1 204 ? 47.601 3.954 -12.894 1.00 4.10 198 GLN A C 1
ATOM 1490 O O . GLN A 1 204 ? 48.402 4.115 -11.970 1.00 4.65 198 GLN A O 1
ATOM 1496 N N . ALA A 1 205 ? 47.957 3.969 -14.173 1.00 3.76 199 ALA A N 1
ATOM 1497 C CA . ALA A 1 205 ? 49.317 4.274 -14.582 1.00 3.66 199 ALA A CA 1
ATOM 1498 C C . ALA A 1 205 ? 49.649 5.722 -14.292 1.00 3.76 199 ALA A C 1
ATOM 1499 O O . ALA A 1 205 ? 50.694 6.017 -13.729 1.00 3.57 199 ALA A O 1
ATOM 1501 N N . ALA A 1 206 ? 48.725 6.610 -14.656 1.00 4.12 200 ALA A N 1
ATOM 1502 C CA . ALA A 1 206 ? 48.983 8.058 -14.728 1.00 4.21 200 ALA A CA 1
ATOM 1503 C C . ALA A 1 206 ? 49.760 8.651 -13.550 1.00 4.17 200 ALA A C 1
ATOM 1504 O O . ALA A 1 206 ? 50.712 9.399 -13.779 1.00 5.07 200 ALA A O 1
ATOM 1506 N N . PRO A 1 207 ? 49.383 8.327 -12.298 1.00 3.78 201 PRO A N 1
ATOM 1507 C CA . PRO A 1 207 ? 50.093 8.867 -11.124 1.00 3.76 201 PRO A CA 1
ATOM 1508 C C . PRO A 1 207 ? 51.576 8.495 -11.009 1.00 3.73 201 PRO A C 1
ATOM 1509 O O . PRO A 1 207 ? 52.336 9.222 -10.379 1.00 2.86 201 PRO A O 1
ATOM 1513 N N . SER A 1 208 ? 51.986 7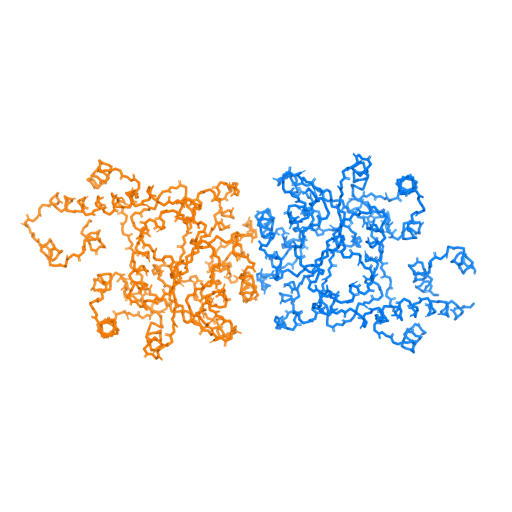.383 -11.617 1.00 4.21 202 SER A N 1
ATOM 1514 C CA . SER A 1 208 ? 53.416 7.054 -11.712 1.00 4.38 202 SER A CA 1
ATOM 1515 C C . SER A 1 208 ? 54.246 8.194 -12.309 1.00 4.63 202 SER A C 1
ATOM 1516 O O . SER A 1 208 ? 55.483 8.113 -12.275 1.00 4.61 202 SER A O 1
ATOM 1519 N N . PHE A 1 209 ? 53.586 9.225 -12.865 1.00 4.68 203 PHE A N 1
ATOM 1520 C CA . PHE A 1 209 ? 54.278 10.286 -13.615 1.00 4.94 203 PHE A CA 1
ATOM 1521 C C . PHE A 1 209 ? 54.001 11.683 -13.109 1.00 5.11 203 PHE A C 1
ATOM 1522 O O . PHE A 1 209 ? 52.856 12.077 -12.982 1.00 5.15 203 PHE A O 1
ATOM 1530 N N . SER A 1 210 ? 55.061 12.446 -12.871 1.00 5.58 204 SER A N 1
ATOM 1531 C CA . SER A 1 210 ? 54.948 13.721 -12.170 1.00 5.93 204 SER A CA 1
ATOM 1532 C C . SER A 1 210 ? 54.114 14.724 -12.899 1.00 5.79 204 SER A C 1
ATOM 1533 O O . SER A 1 210 ? 53.601 15.620 -12.277 1.00 6.39 204 SER A O 1
ATOM 1536 N N . ALA A 1 211 ? 53.984 14.587 -14.214 1.00 6.01 205 ALA A N 1
ATOM 1537 C CA . ALA A 1 211 ? 53.081 15.449 -15.004 1.00 5.39 205 ALA A CA 1
ATOM 1538 C C . ALA A 1 211 ? 51.658 15.395 -14.506 1.00 5.56 205 ALA A C 1
ATOM 1539 O O . ALA A 1 211 ? 50.876 16.317 -14.774 1.00 6.91 205 ALA A O 1
ATOM 1541 N N . ALA A 1 212 ? 51.282 14.323 -13.813 1.00 5.44 206 ALA A N 1
ATOM 1542 C CA . ALA A 1 212 ? 49.894 14.187 -13.332 1.00 5.19 206 ALA A CA 1
ATOM 1543 C C . ALA A 1 212 ? 49.576 15.154 -12.204 1.00 5.10 206 ALA A C 1
ATOM 1544 O O . ALA A 1 212 ? 48.415 15.317 -11.852 1.00 5.59 206 ALA A O 1
ATOM 1546 N N . PHE A 1 213 ? 50.587 15.813 -11.640 1.00 4.70 207 PHE A N 1
ATOM 1547 C CA . PHE A 1 213 ? 50.346 16.696 -10.501 1.00 4.26 207 PHE A CA 1
ATOM 1548 C C . PHE A 1 213 ? 51.054 18.045 -10.597 1.00 3.96 207 PHE A C 1
ATOM 1549 O O . PHE A 1 213 ? 51.912 18.332 -9.791 1.00 3.71 207 PHE A O 1
ATOM 1557 N N . PRO A 1 214 ? 50.652 18.898 -11.555 1.00 4.30 208 PRO A N 1
ATOM 1558 C CA . PRO A 1 214 ? 51.264 20.221 -11.711 1.00 4.28 208 PRO A CA 1
ATOM 1559 C C . PRO A 1 214 ? 51.094 21.149 -10.503 1.00 4.49 208 PRO A C 1
ATOM 1560 O O . PRO A 1 214 ? 51.935 22.026 -10.289 1.00 5.05 208 PRO A O 1
ATOM 1564 N N . HIS A 1 215 ? 50.049 20.952 -9.703 1.00 4.37 209 HIS A N 1
ATOM 1565 C CA . HIS A 1 215 ? 49.901 21.710 -8.457 1.00 4.24 209 HIS A CA 1
ATOM 1566 C C . HIS A 1 215 ? 50.943 21.329 -7.414 1.00 4.59 209 HIS A C 1
ATOM 1567 O O . HIS A 1 215 ? 51.054 21.983 -6.387 1.00 4.88 209 HIS A O 1
ATOM 1574 N N . ILE A 1 216 ? 51.689 20.254 -7.641 1.00 4.96 210 ILE A N 1
ATOM 1575 C CA . ILE A 1 216 ? 52.772 19.912 -6.723 1.00 5.17 210 ILE A CA 1
ATOM 1576 C C . ILE A 1 216 ? 54.143 19.853 -7.416 1.00 5.27 210 ILE A C 1
ATOM 1577 O O . ILE A 1 216 ? 55.154 20.181 -6.787 1.00 5.67 210 ILE A O 1
ATOM 1582 N N . PHE A 1 217 ? 54.172 19.484 -8.697 1.00 5.13 211 PHE A N 1
ATOM 1583 C CA . PHE A 1 217 ? 55.391 19.542 -9.514 1.00 4.92 211 PHE A CA 1
ATOM 1584 C C . PHE A 1 217 ? 55.146 20.387 -10.757 1.00 5.33 211 PHE A C 1
ATOM 1585 O O . PHE A 1 217 ? 54.503 19.919 -11.707 1.00 5.47 211 PHE A O 1
ATOM 1593 N N . PRO A 1 218 ? 55.665 21.631 -10.772 1.00 5.47 212 PRO A N 1
ATOM 1594 C CA . PRO A 1 218 ? 55.357 22.501 -11.900 1.00 5.39 212 PRO A CA 1
ATOM 1595 C C . PRO A 1 218 ? 55.992 22.007 -13.200 1.00 5.66 212 PRO A C 1
ATOM 1596 O O . PRO A 1 218 ? 57.132 21.568 -13.193 1.00 5.72 212 PRO A O 1
ATOM 1600 N N . PRO A 1 219 ? 55.256 22.077 -14.322 1.00 6.39 213 PRO A N 1
ATOM 1601 C CA . PRO A 1 219 ? 55.835 21.568 -15.577 1.00 6.71 213 PRO A CA 1
ATOM 1602 C C . PRO A 1 219 ? 57.103 22.296 -16.066 1.00 6.83 213 PRO A C 1
ATOM 1603 O O . PRO A 1 219 ? 57.826 21.740 -16.891 1.00 7.16 213 PRO A O 1
ATOM 1607 N N . SER A 1 220 ? 57.370 23.507 -15.564 1.00 6.73 214 SER A N 1
ATOM 1608 C CA . SER A 1 220 ? 58.608 24.226 -15.900 1.00 6.51 214 SER A CA 1
ATOM 1609 C C . SER A 1 220 ? 59.867 23.635 -15.243 1.00 6.74 214 SER A C 1
ATOM 1610 O O . SER A 1 220 ? 60.984 24.012 -15.607 1.00 6.70 214 SER A O 1
ATOM 1613 N N . MET A 1 221 ? 59.698 22.710 -14.297 1.00 6.82 215 MET A N 1
ATOM 1614 C CA . MET A 1 221 ? 60.844 22.080 -13.626 1.00 7.05 215 MET A CA 1
ATOM 1615 C C . MET A 1 221 ? 61.137 20.670 -14.141 1.00 6.49 215 MET A C 1
ATOM 1616 O O . MET A 1 221 ? 62.128 20.053 -13.747 1.00 6.32 215 MET A O 1
ATOM 1621 N N . GLY A 1 222 ? 60.284 20.167 -15.026 1.00 6.09 216 GLY A N 1
ATOM 1622 C CA . GLY A 1 222 ? 60.498 18.859 -15.625 1.00 5.75 216 GLY A CA 1
ATOM 1623 C C . GLY A 1 222 ? 60.127 17.720 -14.704 1.00 5.39 216 GLY A C 1
ATOM 1624 O O . GLY A 1 222 ? 59.344 17.906 -13.772 1.00 5.33 216 GLY A O 1
ATOM 1625 N N . ASN A 1 223 ? 60.698 16.542 -14.970 1.00 4.98 217 ASN A N 1
ATOM 1626 C CA . ASN A 1 223 ? 60.220 15.310 -14.374 1.00 4.51 217 ASN A CA 1
ATOM 1627 C C . ASN A 1 223 ? 60.791 15.149 -12.994 1.00 4.62 217 ASN A C 1
ATOM 1628 O O . ASN A 1 223 ? 61.960 15.443 -12.763 1.00 4.84 217 ASN A O 1
ATOM 1633 N N . VAL A 1 224 ? 59.956 14.679 -12.077 1.00 4.49 218 VAL A N 1
ATOM 1634 C CA . VAL A 1 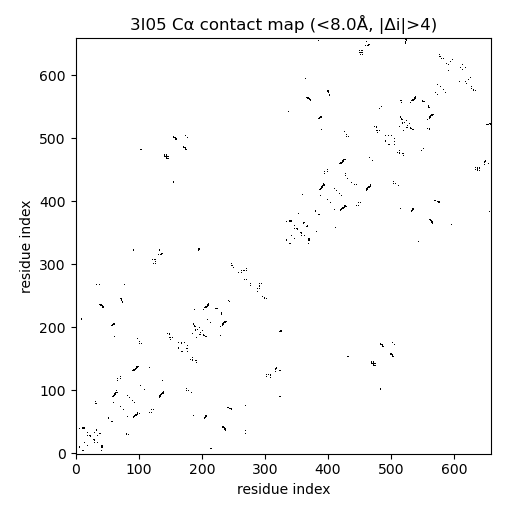224 ? 60.387 14.308 -10.740 1.00 4.22 218 VAL A CA 1
ATOM 1635 C C . VAL A 1 224 ? 60.172 12.815 -10.530 1.00 4.10 218 VAL A C 1
ATOM 1636 O O . VAL A 1 224 ? 59.117 12.279 -10.865 1.00 4.02 218 VAL A O 1
ATOM 1640 N N . PHE A 1 225 ? 61.179 12.160 -9.967 1.00 3.92 219 PHE A N 1
ATOM 1641 C CA . PHE A 1 225 ? 61.184 10.715 -9.811 1.00 3.65 219 PHE A CA 1
ATOM 1642 C C . PHE A 1 225 ? 60.023 10.256 -8.932 1.00 3.64 219 PHE A C 1
ATOM 1643 O O . PHE A 1 225 ? 59.635 10.940 -7.993 1.00 3.74 219 PHE A O 1
ATOM 1651 N N . CYS A 1 226 ? 59.476 9.087 -9.234 1.00 3.63 220 CYS A N 1
ATOM 1652 C CA . CYS A 1 226 ? 58.380 8.516 -8.451 1.00 3.70 220 CYS A CA 1
ATOM 1653 C C . CYS A 1 226 ? 58.821 7.165 -7.898 1.00 3.31 220 CYS A C 1
ATOM 1654 O O . CYS A 1 226 ? 59.513 6.412 -8.582 1.00 3.51 220 CYS A O 1
ATOM 1657 N N . LEU A 1 227 ? 58.436 6.873 -6.659 1.00 3.00 221 LEU A N 1
ATOM 1658 C CA . LEU A 1 227 ? 58.721 5.588 -6.024 1.00 2.46 221 LEU A CA 1
ATOM 1659 C C . LEU A 1 227 ? 57.397 4.964 -5.644 1.00 2.52 221 LEU A C 1
ATOM 1660 O O . LEU A 1 227 ? 56.586 5.612 -4.992 1.00 3.15 221 LEU A O 1
ATOM 1665 N N . ILE A 1 228 ? 57.180 3.717 -6.044 1.00 2.40 222 ILE A N 1
ATOM 1666 C CA . ILE A 1 228 ? 55.933 3.006 -5.774 1.00 2.21 222 ILE A CA 1
ATOM 1667 C C . ILE A 1 228 ? 56.215 1.755 -4.927 1.00 2.58 222 ILE A C 1
ATOM 1668 O O . ILE A 1 228 ? 56.896 0.846 -5.384 1.00 2.16 222 ILE A O 1
ATOM 1673 N N . PRO A 1 229 ? 55.700 1.715 -3.683 1.00 3.35 223 PRO A N 1
ATOM 1674 C CA . PRO A 1 229 ? 55.734 0.489 -2.906 1.00 3.62 223 PRO A CA 1
ATOM 1675 C C . PRO A 1 229 ? 54.583 -0.435 -3.288 1.00 4.03 223 PRO A C 1
ATOM 1676 O O . PRO A 1 229 ? 53.429 -0.029 -3.214 1.00 4.07 223 PRO A O 1
ATOM 1680 N N . GLN A 1 230 ? 54.893 -1.664 -3.686 1.00 4.65 224 GLN A N 1
ATOM 1681 C CA . GLN A 1 230 ? 53.860 -2.625 -4.077 1.00 5.11 224 GLN A CA 1
ATOM 1682 C C . GLN A 1 230 ? 54.302 -4.061 -3.834 1.00 4.94 224 GLN A C 1
ATOM 1683 O O . GLN A 1 230 ? 55.467 -4.370 -3.988 1.00 4.67 224 GLN A O 1
ATOM 1689 N N . ALA A 1 231 ? 53.369 -4.936 -3.479 1.00 5.16 225 ALA A N 1
ATOM 1690 C CA . ALA A 1 231 ? 53.704 -6.345 -3.308 1.00 5.67 225 ALA A CA 1
ATOM 1691 C C . ALA A 1 231 ? 54.142 -6.930 -4.645 1.00 6.03 225 ALA A C 1
ATOM 1692 O O . ALA A 1 231 ? 53.616 -6.548 -5.699 1.00 6.05 225 ALA A O 1
ATOM 1694 N N . ILE A 1 232 ? 55.104 -7.850 -4.583 1.00 6.35 226 ILE A N 1
ATOM 1695 C CA . ILE A 1 232 ? 55.787 -8.378 -5.765 1.00 6.80 226 ILE A CA 1
ATOM 1696 C C . ILE A 1 232 ? 54.833 -8.903 -6.842 1.00 7.34 226 ILE A C 1
ATOM 1697 O O . ILE A 1 232 ? 55.114 -8.761 -8.034 1.00 7.40 226 ILE A O 1
ATOM 1702 N N . ASP A 1 233 ? 53.714 -9.497 -6.422 1.00 7.96 227 ASP A N 1
ATOM 1703 C CA . ASP A 1 233 ? 52.704 -10.043 -7.350 1.00 8.42 227 ASP A CA 1
ATOM 1704 C C . ASP A 1 233 ? 52.173 -9.073 -8.428 1.00 8.68 227 ASP A C 1
ATOM 1705 O O . ASP A 1 233 ? 51.838 -9.527 -9.520 1.00 8.83 227 ASP A O 1
ATOM 1710 N N . GLN A 1 234 ? 52.099 -7.768 -8.137 1.00 8.92 228 GLN A N 1
ATOM 1711 C CA . GLN A 1 234 ? 51.500 -6.794 -9.079 1.00 9.36 228 GLN A CA 1
ATOM 1712 C C . GLN A 1 234 ? 52.468 -6.296 -10.168 1.00 9.59 228 GLN A C 1
ATOM 1713 O O . GLN A 1 234 ? 52.045 -5.627 -11.116 1.00 9.69 228 GLN A O 1
ATOM 1719 N N . ASP A 1 235 ? 53.755 -6.610 -10.023 1.00 9.81 229 ASP A N 1
ATOM 1720 C CA . ASP A 1 235 ? 54.792 -6.165 -10.967 1.00 10.05 229 ASP A CA 1
ATOM 1721 C C . ASP A 1 235 ? 54.492 -6.472 -12.446 1.00 10.34 229 ASP A C 1
ATOM 1722 O O . ASP A 1 235 ? 54.697 -5.615 -13.296 1.00 10.19 229 ASP A O 1
ATOM 1727 N N . PRO A 1 236 ? 54.022 -7.696 -12.755 1.00 10.95 230 PRO A N 1
ATOM 1728 C CA . PRO A 1 236 ? 53.705 -8.082 -14.143 1.00 11.38 230 PRO A CA 1
ATOM 1729 C C . PRO A 1 236 ? 52.666 -7.242 -14.899 1.00 11.86 230 PRO A C 1
ATOM 1730 O O . PRO A 1 236 ? 52.597 -7.344 -16.127 1.00 11.94 230 PRO A O 1
ATOM 1734 N N . TYR A 1 237 ? 51.858 -6.450 -14.190 1.00 12.37 231 TYR A N 1
ATOM 1735 C CA . TYR A 1 237 ? 50.897 -5.536 -14.833 1.00 12.85 231 TYR A CA 1
ATOM 1736 C C . TYR A 1 237 ? 51.633 -4.355 -15.468 1.00 12.75 231 TYR A C 1
ATOM 1737 O O . TYR A 1 237 ? 51.224 -3.782 -16.494 1.00 13.06 231 TYR A O 1
ATOM 1746 N N . PHE A 1 238 ? 52.772 -4.067 -14.859 1.00 12.48 232 PHE A N 1
ATOM 1747 C CA . PHE A 1 238 ? 53.291 -2.731 -14.681 1.00 12.08 232 PHE A CA 1
ATOM 1748 C C . PHE A 1 238 ? 54.590 -2.537 -15.470 1.00 11.43 232 PHE A C 1
ATOM 1749 O O . PHE A 1 238 ? 55.010 -1.413 -15.707 1.00 11.16 232 PHE A O 1
ATOM 1757 N N . ARG A 1 239 ? 55.210 -3.635 -15.911 1.00 10.80 233 ARG A N 1
ATOM 1758 C CA . ARG A 1 239 ? 56.216 -3.555 -16.977 1.00 10.16 233 ARG A CA 1
ATOM 1759 C C . ARG A 1 239 ? 55.665 -2.767 -18.169 1.00 9.12 233 ARG A C 1
ATOM 1760 O O . ARG A 1 239 ? 56.407 -2.035 -18.811 1.00 8.83 233 ARG A O 1
ATOM 1768 N N . LEU A 1 240 ? 54.365 -2.913 -18.428 1.00 8.11 234 LEU A N 1
ATOM 1769 C CA . LEU A 1 240 ? 53.661 -2.126 -19.444 1.00 7.38 234 LEU A CA 1
ATOM 1770 C C . LEU A 1 240 ? 53.874 -0.631 -19.256 1.00 6.61 234 LEU A C 1
ATOM 1771 O O . LEU A 1 240 ? 54.408 0.037 -20.135 1.00 5.93 234 LEU A O 1
ATOM 1776 N N . THR A 1 241 ? 53.486 -0.118 -18.095 1.00 6.24 235 THR A N 1
ATOM 1777 C CA . THR A 1 241 ? 53.587 1.327 -17.821 1.00 5.75 235 THR A CA 1
ATOM 1778 C C . THR A 1 241 ? 55.018 1.844 -17.676 1.00 5.82 235 THR A C 1
ATOM 1779 O O . THR A 1 241 ? 55.270 3.020 -17.912 1.00 5.75 235 THR A O 1
ATOM 1783 N N . ARG A 1 242 ? 55.946 0.977 -17.291 1.00 6.12 236 ARG A N 1
ATOM 1784 C CA . ARG A 1 242 ? 57.346 1.381 -17.096 1.00 6.31 236 ARG A CA 1
ATOM 1785 C C . ARG A 1 242 ? 58.099 1.541 -18.405 1.00 6.00 236 ARG A C 1
ATOM 1786 O O . ARG A 1 242 ? 58.936 2.436 -18.538 1.00 5.86 236 ARG A O 1
ATOM 1794 N N . ASP A 1 243 ? 57.834 0.659 -19.361 1.00 5.58 237 ASP A N 1
ATOM 1795 C CA . ASP A 1 243 ? 58.623 0.660 -20.584 1.00 5.44 237 ASP A CA 1
ATOM 1796 C C . ASP A 1 243 ? 58.198 1.770 -21.548 1.00 5.10 237 ASP A C 1
ATOM 1797 O O . ASP A 1 243 ? 58.958 2.137 -22.446 1.00 5.46 237 ASP A O 1
ATOM 1802 N N . ILE A 1 244 ? 57.006 2.325 -21.343 1.00 4.47 238 ILE A N 1
ATOM 1803 C CA . ILE A 1 244 ? 56.465 3.336 -22.240 1.00 3.65 238 ILE A CA 1
ATOM 1804 C C . ILE A 1 244 ? 56.817 4.759 -21.800 1.00 3.37 238 ILE A C 1
ATOM 1805 O O . ILE A 1 244 ? 56.485 5.725 -22.493 1.00 3.68 238 ILE A O 1
ATOM 1810 N N . ALA A 1 245 ? 57.510 4.890 -20.675 1.00 2.88 239 ALA A N 1
ATOM 1811 C CA . ALA A 1 245 ? 57.839 6.196 -20.118 1.00 2.90 239 ALA A CA 1
ATOM 1812 C C . ALA A 1 245 ? 58.693 7.061 -21.044 1.00 3.21 239 ALA A C 1
ATOM 1813 O O . ALA A 1 245 ? 58.326 8.196 -21.341 1.00 3.41 239 ALA A O 1
ATOM 1815 N N . PRO A 1 246 ? 59.839 6.542 -21.504 1.00 3.71 240 PRO A N 1
ATOM 1816 C CA . PRO A 1 246 ? 60.701 7.381 -22.344 1.00 3.85 240 PRO A CA 1
ATOM 1817 C C . PRO A 1 246 ? 60.094 7.818 -23.673 1.00 3.99 240 PRO A C 1
ATOM 1818 O O . PRO A 1 246 ? 60.473 8.867 -24.183 1.00 4.29 240 PRO A O 1
ATOM 1822 N N . ARG A 1 247 ? 59.158 7.042 -24.220 1.00 3.92 241 ARG A N 1
ATOM 1823 C CA . ARG A 1 247 ? 58.444 7.432 -25.450 1.00 3.58 241 ARG A CA 1
ATOM 1824 C C . ARG A 1 247 ? 57.606 8.696 -25.219 1.00 3.57 241 ARG A C 1
ATOM 1825 O O . ARG A 1 247 ? 57.349 9.474 -26.140 1.00 3.24 241 ARG A O 1
ATOM 1828 N N . LEU A 1 248 ? 57.181 8.875 -23.970 1.00 3.58 242 LEU A N 1
ATOM 1829 C CA . LEU A 1 248 ? 56.461 10.064 -23.530 1.00 3.37 242 LEU A CA 1
ATOM 1830 C C . LEU A 1 248 ? 57.429 11.130 -23.015 1.00 3.61 242 LEU A C 1
ATOM 1831 O O . LEU A 1 248 ? 57.031 12.260 -22.729 1.00 3.34 242 LEU A O 1
ATOM 1836 N N . GLY A 1 249 ? 58.704 10.762 -22.912 1.00 4.06 243 GLY A N 1
ATOM 1837 C CA . GLY A 1 249 ? 59.721 11.629 -22.343 1.00 4.26 243 GLY A CA 1
ATOM 1838 C C . GLY A 1 249 ? 59.574 11.687 -20.840 1.00 4.56 243 GLY A C 1
ATOM 1839 O O . GLY A 1 249 ? 60.020 12.640 -20.209 1.00 4.88 243 GLY A O 1
ATOM 1840 N N . TYR A 1 250 ? 58.940 10.668 -20.261 1.00 4.81 244 TYR A N 1
ATOM 1841 C CA . TYR A 1 250 ? 58.727 10.613 -18.816 1.00 4.73 244 TYR A CA 1
ATOM 1842 C C . TYR A 1 250 ? 59.781 9.711 -18.198 1.00 4.70 244 TYR A C 1
ATOM 1843 O O . TYR A 1 250 ? 60.595 9.109 -18.897 1.00 4.90 244 TYR A O 1
ATOM 1852 N N . LEU A 1 251 ? 59.766 9.640 -16.877 1.00 4.67 245 LEU A N 1
ATOM 1853 C CA . LEU A 1 251 ? 60.796 8.962 -16.118 1.00 4.39 245 LEU A CA 1
ATOM 1854 C C . LEU A 1 251 ? 60.218 7.645 -15.622 1.00 4.06 245 LEU A C 1
ATOM 1855 O O . LEU A 1 251 ? 59.335 7.635 -14.756 1.00 4.36 245 LEU A O 1
ATOM 1860 N N . LYS A 1 252 ? 60.692 6.540 -16.185 1.00 3.55 246 LYS A N 1
ATOM 1861 C CA . LYS A 1 252 ? 60.333 5.213 -15.673 1.00 3.08 246 LYS A CA 1
ATOM 1862 C C . LYS A 1 252 ? 60.438 5.226 -14.144 1.00 2.54 246 LYS A C 1
ATOM 1863 O O . LYS A 1 252 ? 61.508 5.478 -13.608 1.00 2.74 246 LYS A O 1
ATOM 1869 N N . PRO A 1 253 ? 59.314 4.997 -13.445 1.00 2.01 247 PRO A N 1
ATOM 1870 C CA . PRO A 1 253 ? 59.215 5.138 -12.001 1.00 2.00 247 PRO A CA 1
ATOM 1871 C C . PRO A 1 253 ? 59.899 4.019 -11.262 1.00 2.00 247 PRO A C 1
ATOM 1872 O O . PRO A 1 253 ? 59.848 2.867 -11.696 1.00 2.00 247 PRO A O 1
ATOM 1876 N N . ALA A 1 254 ? 60.511 4.350 -10.133 1.00 2.00 248 ALA A N 1
ATOM 1877 C CA . ALA A 1 254 ? 61.190 3.355 -9.314 1.00 2.00 248 ALA A CA 1
ATOM 1878 C C . ALA A 1 254 ? 60.141 2.575 -8.530 1.00 2.00 248 ALA A C 1
ATOM 1879 O O . ALA A 1 254 ? 59.043 3.088 -8.270 1.00 2.00 248 ALA A O 1
ATOM 1881 N N . VAL A 1 255 ? 60.477 1.331 -8.184 1.00 2.00 249 VAL A N 1
ATOM 1882 C CA . VAL A 1 255 ? 59.587 0.468 -7.419 1.00 2.00 249 VAL A CA 1
ATOM 1883 C C . VAL A 1 255 ? 60.352 -0.233 -6.286 1.00 2.00 249 VAL A C 1
ATOM 1884 O O . VAL A 1 255 ? 61.512 -0.607 -6.449 1.00 2.00 249 VAL A O 1
ATOM 1888 N N . ILE A 1 256 ? 59.696 -0.409 -5.147 1.00 2.00 250 ILE A N 1
ATOM 1889 C CA . ILE A 1 256 ? 60.233 -1.192 -4.043 1.00 2.00 250 ILE A CA 1
ATOM 1890 C C . ILE A 1 256 ? 59.216 -2.278 -3.671 1.00 2.00 250 ILE A C 1
ATOM 1891 O O . ILE A 1 256 ? 58.049 -1.983 -3.450 1.00 2.00 250 ILE A O 1
ATOM 1896 N N . HIS A 1 257 ? 59.669 -3.531 -3.619 1.00 2.00 251 HIS A N 1
ATOM 1897 C CA . HIS A 1 257 ? 58.777 -4.694 -3.559 1.00 2.00 251 HIS A CA 1
ATOM 1898 C C . HIS A 1 257 ? 58.654 -5.270 -2.170 1.00 2.00 251 HIS A C 1
ATOM 1899 O O . HIS A 1 257 ? 59.663 -5.505 -1.505 1.00 2.00 251 HIS A O 1
ATOM 1906 N N . SER A 1 258 ? 57.422 -5.553 -1.758 1.00 2.00 252 SER A N 1
ATOM 1907 C CA . SER A 1 258 ? 57.147 -6.206 -0.470 1.00 2.00 252 SER A CA 1
ATOM 1908 C C . SER A 1 258 ? 56.865 -7.701 -0.619 1.00 2.00 252 SER A C 1
ATOM 1909 O O . SER A 1 258 ? 56.434 -8.159 -1.676 1.00 2.00 252 SER A O 1
ATOM 1912 N N . LYS A 1 259 ? 57.096 -8.441 0.464 1.00 2.00 253 LYS A N 1
ATOM 1913 C CA . LYS A 1 259 ? 56.724 -9.858 0.557 1.00 2.00 253 LYS A CA 1
ATOM 1914 C C . LYS A 1 259 ? 55.234 -9.992 0.851 1.00 2.00 253 LYS A C 1
ATOM 1915 O O . LYS A 1 259 ? 54.593 -9.041 1.281 1.00 2.00 253 LYS A O 1
ATOM 1921 N N . PHE A 1 260 ? 54.684 -11.174 0.623 1.00 2.00 254 PHE A N 1
ATOM 1922 C CA . PHE A 1 260 ? 53.262 -11.392 0.853 1.00 2.38 254 PHE A CA 1
ATOM 1923 C C . PHE A 1 260 ? 52.922 -11.240 2.329 1.00 2.95 254 PHE A C 1
ATOM 1924 O O . PHE A 1 260 ? 53.698 -11.646 3.194 1.00 3.23 254 PHE A O 1
ATOM 1932 N N . PHE A 1 261 ? 51.763 -10.664 2.627 1.00 3.38 255 PHE A N 1
ATOM 1933 C CA . PHE A 1 261 ? 51.250 -10.735 3.986 1.00 3.80 255 PHE A CA 1
ATOM 1934 C C . PHE A 1 261 ? 50.476 -12.036 4.141 1.00 4.01 255 PHE A C 1
ATOM 1935 O O . PHE A 1 261 ? 49.604 -12.326 3.333 1.00 3.90 255 PHE A O 1
ATOM 1943 N N . PRO A 1 262 ? 50.781 -12.819 5.186 1.00 4.60 256 PRO A N 1
ATOM 1944 C CA . PRO A 1 262 ? 50.074 -14.089 5.419 1.00 4.81 256 PRO A CA 1
ATOM 1945 C C . PRO A 1 262 ? 48.731 -13.925 6.145 1.00 4.95 256 PRO A C 1
ATOM 1946 O O . PRO A 1 262 ? 48.667 -13.268 7.188 1.00 4.90 256 PRO A O 1
ATOM 1950 N N . GLY A 1 263 ? 47.679 -14.531 5.595 1.00 5.24 257 GLY A N 1
ATOM 1951 C CA . GLY A 1 263 ? 46.333 -14.465 6.180 1.00 5.54 257 GLY A CA 1
ATOM 1952 C C . GLY A 1 263 ? 46.151 -15.317 7.434 1.00 5.77 257 GLY A C 1
ATOM 1953 O O . GLY A 1 263 ? 47.043 -15.384 8.284 1.00 6.10 257 GLY A O 1
ATOM 1954 N N . LEU A 1 264 ? 44.992 -15.966 7.556 1.00 5.89 258 LEU A N 1
ATOM 1955 C CA . LEU A 1 264 ? 44.636 -16.709 8.770 1.00 5.84 258 LEU A CA 1
ATOM 1956 C C . LEU A 1 264 ? 43.942 -18.032 8.450 1.00 5.79 258 LEU A C 1
ATOM 1957 O O . LEU A 1 264 ? 43.691 -18.842 9.345 1.00 5.75 258 LEU A O 1
ATOM 1962 N N . ALA A 1 278 ? 39.807 -12.568 8.733 1.00 2.00 272 ALA A N 1
ATOM 1963 C CA . ALA A 1 278 ? 40.857 -11.558 8.862 1.00 2.00 272 ALA A CA 1
ATOM 1964 C C . ALA A 1 278 ? 40.569 -10.535 9.974 1.00 2.00 272 ALA A C 1
ATOM 1965 O O . ALA A 1 278 ? 39.436 -10.433 10.454 1.00 2.02 272 ALA A O 1
ATOM 1967 N N . VAL A 1 279 ? 41.604 -9.792 10.372 1.00 2.00 273 VAL A N 1
ATOM 1968 C CA . VAL A 1 279 ? 41.508 -8.788 11.437 1.00 2.00 273 VAL A CA 1
ATOM 1969 C C . VAL A 1 279 ? 41.363 -7.398 10.827 1.00 2.00 273 VAL A C 1
ATOM 1970 O O . VAL A 1 279 ? 42.107 -7.056 9.914 1.00 2.00 273 VAL A O 1
ATOM 1974 N N . LEU A 1 280 ? 40.419 -6.606 11.344 1.00 2.00 274 LEU A N 1
ATOM 1975 C CA . LEU A 1 280 ? 40.119 -5.266 10.804 1.00 2.00 274 LEU A CA 1
ATOM 1976 C C . LEU A 1 280 ? 40.428 -4.142 11.800 1.00 2.00 274 LEU A C 1
ATOM 1977 O O . LEU A 1 280 ? 40.373 -4.350 13.011 1.00 2.00 274 LEU A O 1
ATOM 1982 N N . LEU A 1 281 ? 40.717 -2.949 11.283 1.00 2.00 275 LEU A N 1
ATOM 1983 C CA . LEU A 1 281 ? 41.025 -1.793 12.122 1.00 2.00 275 LEU A CA 1
ATOM 1984 C C . LEU A 1 281 ? 39.906 -1.392 13.084 1.00 2.00 275 LEU A C 1
ATOM 1985 O O . LEU A 1 281 ? 40.178 -0.803 14.131 1.00 2.00 275 LEU A O 1
ATOM 1990 N N . THR A 1 282 ? 38.657 -1.700 12.750 1.00 2.00 276 THR A N 1
ATOM 1991 C CA . THR A 1 282 ? 37.535 -1.321 13.614 1.00 2.00 276 THR A CA 1
ATOM 1992 C C . THR A 1 282 ? 37.267 -2.328 14.748 1.00 2.00 276 THR A C 1
ATOM 1993 O O . THR A 1 282 ? 36.413 -2.082 15.609 1.00 2.00 276 THR A O 1
ATOM 1997 N N . ASP A 1 283 ? 38.006 -3.441 14.762 1.00 2.00 277 ASP A N 1
ATOM 1998 C CA . ASP A 1 283 ? 37.757 -4.523 15.724 1.00 2.01 277 ASP A CA 1
ATOM 1999 C C . ASP A 1 283 ? 38.069 -4.134 17.180 1.00 2.15 277 ASP A C 1
ATOM 2000 O O . ASP A 1 283 ? 39.027 -3.416 17.454 1.00 2.07 277 ASP A O 1
ATOM 2005 N N . THR A 1 284 ? 37.244 -4.620 18.105 1.00 2.49 278 THR A N 1
ATOM 2006 C CA . THR A 1 284 ? 37.450 -4.395 19.543 1.00 2.78 278 THR A CA 1
ATOM 2007 C C . THR A 1 284 ? 38.511 -5.342 20.096 1.00 3.04 278 THR A C 1
ATOM 2008 O O . THR A 1 284 ? 38.874 -6.322 19.449 1.00 3.12 278 THR A O 1
ATOM 2012 N N . GLU A 1 285 ? 38.995 -5.064 21.302 1.00 3.40 279 GLU A N 1
ATOM 2013 C CA . GLU A 1 285 ? 39.974 -5.943 21.938 1.00 3.78 279 GLU A CA 1
ATOM 2014 C C . GLU A 1 285 ? 39.494 -7.397 21.910 1.00 3.90 279 GLU A C 1
ATOM 2015 O O . GLU A 1 285 ? 40.246 -8.296 21.530 1.00 3.70 279 GLU A O 1
ATOM 2021 N N . LYS A 1 286 ? 38.236 -7.611 22.301 1.00 4.16 280 LYS A N 1
ATOM 2022 C CA . LYS A 1 286 ? 37.664 -8.957 22.368 1.00 4.27 280 LYS A CA 1
ATOM 2023 C C . LYS A 1 286 ? 37.802 -9.678 21.024 1.00 4.42 280 LYS A C 1
ATOM 2024 O O . LYS A 1 286 ? 38.241 -10.825 20.976 1.00 4.49 280 LYS A O 1
ATOM 2026 N N . MET A 1 287 ? 37.465 -8.985 19.940 1.00 4.56 281 MET A N 1
ATOM 2027 C CA . MET A 1 287 ? 37.459 -9.587 18.604 1.00 4.72 281 MET A CA 1
ATOM 2028 C C . MET A 1 287 ? 38.869 -9.895 18.118 1.00 4.56 281 MET A C 1
ATOM 2029 O O . MET A 1 287 ? 39.112 -10.947 17.524 1.00 4.64 281 MET A O 1
ATOM 2034 N N . VAL A 1 288 ? 39.791 -8.970 18.370 1.00 4.37 282 VAL A N 1
ATOM 2035 C CA . VAL A 1 288 ? 41.201 -9.178 18.047 1.00 4.13 282 VAL A CA 1
ATOM 2036 C C . VAL A 1 288 ? 41.737 -10.380 18.795 1.00 3.91 282 VAL A C 1
ATOM 2037 O O . VAL A 1 288 ? 42.457 -11.192 18.216 1.00 3.90 282 VAL A O 1
ATOM 2041 N N . LYS A 1 289 ? 41.387 -10.470 20.082 1.00 3.68 283 LYS A N 1
ATOM 2042 C CA . LYS A 1 289 ? 41.785 -11.592 20.936 1.00 3.54 283 LYS A CA 1
ATOM 2043 C C . LYS A 1 289 ? 41.192 -12.899 20.423 1.00 3.40 283 LYS A C 1
ATOM 2044 O O . LYS A 1 289 ? 41.886 -13.913 20.335 1.00 3.42 283 LYS A O 1
ATOM 2046 N N . ASP A 1 290 ? 39.908 -12.860 20.078 1.00 3.22 284 ASP A N 1
ATOM 2047 C CA . ASP A 1 290 ? 39.202 -14.042 19.589 1.00 3.00 284 ASP A CA 1
ATOM 2048 C C . ASP A 1 290 ? 39.735 -14.480 18.223 1.00 2.74 284 ASP A C 1
ATOM 2049 O O . ASP A 1 290 ? 40.089 -15.643 18.045 1.00 2.87 284 ASP A O 1
ATOM 2054 N N . LYS A 1 291 ? 39.812 -13.547 17.276 1.00 2.33 285 LYS A N 1
ATOM 2055 C CA . LYS A 1 291 ? 40.235 -13.864 15.909 1.00 2.08 285 LYS A CA 1
ATOM 2056 C C . LYS A 1 291 ? 41.606 -14.544 15.855 1.00 2.00 285 LYS A C 1
ATOM 2057 O O . LYS A 1 291 ? 41.819 -15.442 15.043 1.00 2.00 285 LYS A O 1
ATOM 2059 N N . ILE A 1 292 ? 42.521 -14.116 16.724 1.00 2.00 286 ILE A N 1
ATOM 2060 C CA . ILE A 1 292 ? 43.882 -14.653 16.753 1.00 2.00 286 ILE A CA 1
ATOM 2061 C C . ILE A 1 292 ? 43.926 -16.078 17.303 1.00 2.00 286 ILE A C 1
ATOM 2062 O O . ILE A 1 292 ? 44.449 -16.969 16.641 1.00 2.00 286 ILE A O 1
ATOM 2067 N N . ASN A 1 293 ? 43.375 -16.299 18.495 1.00 2.00 287 ASN A N 1
ATOM 2068 C CA . ASN A 1 293 ? 43.301 -17.653 19.068 1.00 2.00 287 ASN A CA 1
ATOM 2069 C C . ASN A 1 293 ? 42.553 -18.633 18.158 1.00 2.00 287 ASN A C 1
ATOM 2070 O O . ASN A 1 293 ? 41.463 -18.343 17.672 1.00 2.00 287 ASN A O 1
ATOM 2075 N N . VAL A 1 316 ? 53.191 -21.004 15.578 1.00 7.84 310 VAL A N 1
ATOM 2076 C CA . VAL A 1 316 ? 52.708 -21.692 14.377 1.00 7.98 310 VAL A CA 1
ATOM 2077 C C . VAL A 1 316 ? 53.128 -20.976 13.070 1.00 7.91 310 VAL A C 1
ATOM 2078 O O . VAL A 1 316 ? 52.330 -20.846 12.139 1.00 7.91 310 VAL A O 1
ATOM 2082 N N . ASP A 1 317 ? 54.381 -20.514 13.018 1.00 7.78 311 ASP A N 1
ATOM 2083 C CA . ASP A 1 317 ? 54.980 -19.841 11.838 1.00 7.71 311 ASP A CA 1
ATOM 2084 C C . ASP A 1 317 ? 54.250 -18.566 11.377 1.00 7.54 311 ASP A C 1
ATOM 2085 O O . ASP A 1 317 ? 54.877 -17.517 11.219 1.00 7.45 311 ASP A O 1
ATOM 2090 N N . VAL A 1 318 ? 52.941 -18.673 11.147 1.00 7.37 312 VAL A N 1
ATOM 2091 C CA . VAL A 1 318 ? 52.101 -17.531 10.752 1.00 7.22 312 VAL A CA 1
ATOM 2092 C C . VAL A 1 318 ? 52.125 -16.366 11.754 1.00 7.03 312 VAL A C 1
ATOM 2093 O O . VAL A 1 318 ? 52.271 -15.211 11.353 1.00 7.09 312 VAL A O 1
ATOM 2097 N N . PRO A 1 319 ? 51.992 -16.658 13.056 1.00 6.69 313 PRO A N 1
ATOM 2098 C CA . PRO A 1 319 ? 51.939 -15.558 14.006 1.00 6.52 313 PRO A CA 1
ATOM 2099 C C . PRO A 1 319 ? 53.304 -14.916 14.220 1.00 6.33 313 PRO A C 1
ATOM 2100 O O . PRO A 1 319 ? 53.384 -13.696 14.369 1.00 6.22 313 PRO A O 1
ATOM 2104 N N . ILE A 1 320 ? 54.361 -15.734 14.232 1.00 6.14 314 ILE A N 1
ATOM 2105 C CA . ILE A 1 320 ? 55.739 -15.235 14.251 1.00 5.97 314 ILE A CA 1
ATOM 2106 C C . ILE A 1 320 ? 55.957 -14.248 13.089 1.00 6.03 314 ILE A C 1
ATOM 2107 O O . ILE A 1 320 ? 56.581 -13.197 13.257 1.00 6.03 314 ILE A O 1
ATOM 2112 N N . GLN A 1 321 ? 55.429 -14.589 11.917 1.00 5.90 315 GLN A N 1
ATOM 2113 C CA . GLN A 1 321 ? 55.464 -13.686 10.781 1.00 5.94 315 GLN A CA 1
ATOM 2114 C C . GLN A 1 321 ? 54.729 -12.383 11.067 1.00 5.70 315 GLN A C 1
ATOM 2115 O O . GLN A 1 321 ? 55.246 -11.313 10.761 1.00 5.81 315 GLN A O 1
ATOM 2121 N N . TRP A 1 322 ? 53.534 -12.467 11.645 1.00 5.43 316 TRP A N 1
ATOM 2122 C CA . TRP A 1 322 ? 52.788 -11.257 12.020 1.00 5.32 316 TRP A CA 1
ATOM 2123 C C . TRP A 1 322 ? 53.628 -10.333 12.899 1.00 4.90 316 TRP A C 1
ATOM 2124 O O . TRP A 1 322 ? 53.652 -9.121 12.682 1.00 5.31 316 TRP A O 1
ATOM 2135 N N . LEU A 1 323 ? 54.333 -10.902 13.871 1.00 4.24 317 LEU A N 1
ATOM 2136 C CA . LEU A 1 323 ? 55.217 -10.114 14.723 1.00 3.89 317 LEU A CA 1
ATOM 2137 C C . LEU A 1 323 ? 56.377 -9.491 13.942 1.00 3.71 317 LEU A C 1
ATOM 2138 O O . LEU A 1 323 ? 56.826 -8.393 14.272 1.00 3.62 317 LEU A O 1
ATOM 2143 N N . SER A 1 324 ? 56.863 -10.191 12.919 1.00 3.62 318 SER A N 1
ATOM 2144 C CA . SER A 1 324 ? 57.902 -9.645 12.035 1.00 3.66 318 SER A CA 1
ATOM 2145 C C . SER A 1 324 ? 57.449 -8.353 11.378 1.00 3.68 318 SER A C 1
ATOM 2146 O O . SER A 1 324 ? 58.260 -7.463 11.134 1.00 3.62 318 SER A O 1
ATOM 2149 N N . PHE A 1 325 ? 56.153 -8.257 11.096 1.00 3.81 319 PHE A N 1
ATOM 2150 C CA . PHE A 1 325 ? 55.588 -7.066 10.488 1.00 3.87 319 PHE A CA 1
ATOM 2151 C C . PHE A 1 325 ? 55.348 -5.944 11.491 1.00 4.17 319 PHE A C 1
ATOM 2152 O O . PHE A 1 325 ? 55.597 -4.783 11.178 1.00 4.06 319 PHE A O 1
ATOM 2160 N N . PHE A 1 326 ? 54.887 -6.281 12.695 1.00 4.36 320 PHE A N 1
ATOM 2161 C CA . PHE A 1 326 ? 54.266 -5.280 13.567 1.00 4.67 320 PHE A CA 1
ATOM 2162 C C . PHE A 1 326 ? 55.001 -4.903 14.860 1.00 4.88 320 PHE A C 1
ATOM 2163 O O . PHE A 1 326 ? 54.877 -3.772 15.342 1.00 4.68 320 PHE A O 1
ATOM 2171 N N . LEU A 1 327 ? 55.743 -5.841 15.434 1.00 5.22 321 LEU A N 1
ATOM 2172 C CA . LEU A 1 327 ? 56.477 -5.573 16.663 1.00 5.49 321 LEU A CA 1
ATOM 2173 C C . LEU A 1 327 ? 57.695 -4.730 16.307 1.00 5.91 321 LEU A C 1
ATOM 2174 O O . LEU A 1 327 ? 58.431 -5.085 15.390 1.00 5.90 321 LEU A O 1
ATOM 2179 N N . GLU A 1 328 ? 57.904 -3.621 17.019 1.00 6.50 322 GLU A N 1
ATOM 2180 C CA . GLU A 1 328 ? 58.920 -2.632 16.615 1.00 6.87 322 GLU A CA 1
ATOM 2181 C C . GLU A 1 328 ? 60.355 -2.947 17.066 1.00 6.86 322 GLU A C 1
ATOM 2182 O O . GLU A 1 328 ? 61.276 -2.867 16.252 1.00 6.78 322 GLU A O 1
ATOM 2188 N N . ASP A 1 329 ? 60.563 -3.294 18.336 1.00 6.97 323 ASP A N 1
ATOM 2189 C CA . ASP A 1 329 ? 61.936 -3.503 18.826 1.00 7.08 323 ASP A CA 1
ATOM 2190 C C . ASP A 1 329 ? 62.460 -4.898 18.451 1.00 7.01 323 ASP A C 1
ATOM 2191 O O . ASP A 1 329 ? 61.746 -5.903 18.555 1.00 6.92 323 ASP A O 1
ATOM 2196 N N . ASP A 1 330 ? 63.719 -4.934 18.017 1.00 6.92 324 ASP A N 1
ATOM 2197 C CA . ASP A 1 330 ? 64.283 -6.103 17.339 1.00 6.88 324 ASP A CA 1
ATOM 2198 C C . ASP A 1 330 ? 64.694 -7.222 18.278 1.00 6.66 324 ASP A C 1
ATOM 2199 O O . ASP A 1 330 ? 64.455 -8.393 17.980 1.00 6.77 324 ASP A O 1
ATOM 2204 N N . GLU A 1 331 ? 65.322 -6.872 19.397 1.00 6.35 325 GLU A N 1
ATOM 2205 C CA . GLU A 1 331 ? 65.839 -7.884 20.310 1.00 6.09 325 GLU A CA 1
ATOM 2206 C C . GLU A 1 331 ? 64.702 -8.721 20.894 1.00 5.87 325 GLU A C 1
ATOM 2207 O O . GLU A 1 331 ? 64.870 -9.923 21.102 1.00 6.01 325 GLU A O 1
ATOM 2209 N N . GLU A 1 332 ? 63.545 -8.102 21.133 1.00 5.48 326 GLU A N 1
ATOM 2210 C CA . GLU A 1 332 ? 62.395 -8.829 21.674 1.00 5.33 326 GLU A CA 1
ATOM 2211 C C . GLU A 1 332 ? 61.782 -9.774 20.648 1.00 5.20 326 GLU A C 1
ATOM 2212 O O . GLU A 1 332 ? 61.080 -10.710 21.019 1.00 5.36 326 GLU A O 1
ATOM 2214 N N . LEU A 1 333 ? 62.035 -9.531 19.367 1.00 5.12 327 LEU A N 1
ATOM 2215 C CA . LEU A 1 333 ? 61.648 -10.478 18.328 1.00 5.16 327 LEU A CA 1
ATOM 2216 C C . LEU A 1 333 ? 62.620 -11.638 18.323 1.00 5.31 327 LEU A C 1
ATOM 2217 O O . LEU A 1 333 ? 62.217 -12.791 18.207 1.00 5.56 327 LEU A O 1
ATOM 2222 N N . ALA A 1 334 ? 63.906 -11.325 18.442 1.00 5.47 328 ALA A N 1
ATOM 2223 C CA . ALA A 1 334 ? 64.947 -12.348 18.491 1.00 5.53 328 ALA A CA 1
ATOM 2224 C C . ALA A 1 334 ? 64.774 -13.261 19.707 1.00 5.55 328 ALA A C 1
ATOM 2225 O O . ALA A 1 334 ? 64.927 -14.476 19.588 1.00 5.74 328 ALA A O 1
ATOM 2227 N N . ARG A 1 335 ? 64.462 -12.673 20.865 1.00 5.56 329 ARG A N 1
ATOM 2228 C CA . ARG A 1 335 ? 64.208 -13.439 22.100 1.00 5.44 329 ARG A CA 1
ATOM 2229 C C . ARG A 1 335 ? 63.050 -14.410 21.888 1.00 5.41 329 ARG A C 1
ATOM 2230 O O . ARG A 1 335 ? 63.154 -15.595 22.228 1.00 5.13 329 ARG A O 1
ATOM 2234 N N . VAL A 1 336 ? 61.959 -13.891 21.317 1.00 5.33 330 VAL A N 1
ATOM 2235 C CA . VAL A 1 336 ? 60.800 -14.702 20.953 1.00 5.33 330 VAL A CA 1
ATOM 2236 C C . VAL A 1 336 ? 61.183 -15.782 19.958 1.00 5.32 330 VAL A C 1
ATOM 2237 O O . VAL A 1 336 ? 60.851 -16.946 20.163 1.00 5.30 330 VAL A O 1
ATOM 2241 N N . LYS A 1 337 ? 61.885 -15.402 18.889 1.00 5.29 331 LYS A N 1
ATOM 2242 C CA . LYS A 1 337 ? 62.379 -16.370 17.895 1.00 5.39 331 LYS A CA 1
ATOM 2243 C C . LYS A 1 337 ? 63.428 -17.347 18.499 1.00 5.56 331 LYS A C 1
ATOM 2244 O O . LYS A 1 337 ? 64.555 -17.475 17.996 1.00 5.67 331 LYS A O 1
ATOM 2250 N N . LYS A 1 338 ? 63.024 -18.046 19.561 1.00 5.34 332 LYS A N 1
ATOM 2251 C CA . LYS A 1 338 ? 63.874 -18.959 20.312 1.00 5.18 332 LYS A CA 1
ATOM 2252 C C . LYS A 1 338 ? 63.069 -19.540 21.473 1.00 5.10 332 LYS A C 1
ATOM 2253 O O . LYS A 1 338 ? 62.356 -20.526 21.321 1.00 4.85 332 LYS A O 1
ATOM 2259 N N . MET A 1 346 ? 55.735 -21.394 24.873 1.00 8.34 340 MET A N 1
ATOM 2260 C CA . MET A 1 346 ? 54.554 -22.082 24.367 1.00 8.32 340 MET A CA 1
ATOM 2261 C C . MET A 1 346 ? 53.906 -21.240 23.272 1.00 8.11 340 MET A C 1
ATOM 2262 O O . MET A 1 346 ? 54.056 -20.015 23.244 1.00 8.13 340 MET A O 1
ATOM 2267 N N . THR A 1 347 ? 53.196 -21.912 22.368 1.00 7.82 341 THR A N 1
ATOM 2268 C CA . THR A 1 347 ? 52.427 -21.255 21.304 1.00 7.48 341 THR A CA 1
ATOM 2269 C C . THR A 1 347 ? 51.533 -20.102 21.810 1.00 7.16 341 THR A C 1
ATOM 2270 O O . THR A 1 347 ? 51.458 -19.052 21.174 1.00 7.16 341 THR A O 1
ATOM 2274 N N . GLY A 1 348 ? 50.882 -20.294 22.956 1.00 6.79 342 GLY A N 1
ATOM 2275 C CA . GLY A 1 348 ? 49.944 -19.309 23.501 1.00 6.53 342 GLY A CA 1
ATOM 2276 C C . GLY A 1 348 ? 50.563 -18.052 24.091 1.00 6.37 342 GLY A C 1
ATOM 2277 O O . GLY A 1 348 ? 49.924 -16.999 24.106 1.00 6.21 342 GLY A O 1
ATOM 2278 N N . GLU A 1 349 ? 51.795 -18.151 24.589 1.00 6.21 343 GLU A N 1
ATOM 2279 C CA . GLU A 1 349 ? 52.512 -16.973 25.093 1.00 6.16 343 GLU A CA 1
ATOM 2280 C C . GLU A 1 349 ? 52.911 -16.035 23.943 1.00 6.12 343 GLU A C 1
ATOM 2281 O O . GLU A 1 349 ? 52.964 -14.812 24.115 1.00 5.98 343 GLU A O 1
ATOM 2283 N N . VAL A 1 350 ? 53.197 -16.617 22.778 1.00 6.01 344 VAL A N 1
ATOM 2284 C CA . VAL A 1 350 ? 53.399 -15.845 21.550 1.00 5.88 344 VAL A CA 1
ATOM 2285 C C . VAL A 1 350 ? 52.157 -15.015 21.261 1.00 5.92 344 VAL A C 1
ATOM 2286 O O . VAL A 1 350 ? 52.233 -13.800 21.091 1.00 5.85 344 VAL A O 1
ATOM 2290 N N . LYS A 1 351 ? 51.011 -15.683 21.232 1.00 6.00 345 LYS A N 1
ATOM 2291 C CA . LYS A 1 351 ? 49.754 -15.046 20.852 1.00 6.01 345 LYS A CA 1
ATOM 2292 C C . LYS A 1 351 ? 49.388 -13.880 21.762 1.00 5.92 345 LYS A C 1
ATOM 2293 O O . LYS A 1 351 ? 48.765 -12.920 21.317 1.00 6.12 345 LYS A O 1
ATOM 2299 N N . LYS A 1 352 ? 49.774 -13.969 23.032 1.00 5.84 346 LYS A N 1
ATOM 2300 C CA . LYS A 1 352 ? 49.572 -12.872 23.975 1.00 5.70 346 LYS A CA 1
ATOM 2301 C C . LYS A 1 352 ? 50.313 -11.619 23.506 1.00 5.49 346 LYS A C 1
ATOM 2302 O O . LYS A 1 352 ? 49.777 -10.513 23.575 1.00 5.47 346 LYS A O 1
ATOM 2304 N N . LEU A 1 353 ? 51.535 -11.796 23.010 1.00 5.29 347 LEU A N 1
ATOM 2305 C CA . LEU A 1 353 ? 52.339 -10.666 22.549 1.00 5.17 347 LEU A CA 1
ATOM 2306 C C . LEU A 1 353 ? 51.762 -10.027 21.290 1.00 5.20 347 LEU A C 1
ATOM 2307 O O . LEU A 1 353 ? 51.725 -8.799 21.178 1.00 5.43 347 LEU A O 1
ATOM 2312 N N . LEU A 1 354 ? 51.321 -10.859 20.348 1.00 5.08 348 LEU A N 1
ATOM 2313 C CA . LEU A 1 354 ? 50.758 -10.377 19.087 1.00 5.02 348 LEU A CA 1
ATOM 2314 C C . LEU A 1 354 ? 49.445 -9.621 19.324 1.00 5.11 348 LEU A C 1
ATOM 2315 O O . LEU A 1 354 ? 49.233 -8.542 18.765 1.00 4.90 348 LEU A O 1
ATOM 2320 N N . ILE A 1 355 ? 48.583 -10.178 20.172 1.00 5.15 349 ILE A N 1
ATOM 2321 C CA . ILE A 1 355 ? 47.311 -9.535 20.514 1.00 5.12 349 ILE A CA 1
ATOM 2322 C C . ILE A 1 355 ? 47.516 -8.188 21.218 1.00 5.19 349 ILE A C 1
ATOM 2323 O O . ILE A 1 355 ? 46.727 -7.267 21.034 1.00 4.76 349 ILE A O 1
ATOM 2328 N N . ASN A 1 356 ? 48.569 -8.087 22.031 1.00 5.57 350 ASN A N 1
ATOM 2329 C CA . ASN A 1 356 ? 48.901 -6.829 22.710 1.00 5.77 350 ASN A CA 1
ATOM 2330 C C . ASN A 1 356 ? 49.332 -5.757 21.734 1.00 5.76 350 ASN A C 1
ATOM 2331 O O . ASN A 1 356 ? 48.884 -4.614 21.823 1.00 5.61 350 ASN A O 1
ATOM 2336 N N . THR A 1 357 ? 50.207 -6.136 20.809 1.00 5.84 351 THR A N 1
ATOM 2337 C CA . THR A 1 357 ? 50.787 -5.181 19.881 1.00 6.05 351 THR A CA 1
ATOM 2338 C C . THR A 1 357 ? 49.783 -4.763 18.816 1.00 6.06 351 THR A C 1
ATOM 2339 O O . THR A 1 357 ? 49.782 -3.610 18.401 1.00 6.37 351 THR A O 1
ATOM 2343 N N . ILE A 1 358 ? 48.927 -5.688 18.388 1.00 6.03 352 ILE A N 1
ATOM 2344 C CA . ILE A 1 358 ? 47.865 -5.370 17.430 1.00 5.97 352 ILE A CA 1
ATOM 2345 C C . ILE A 1 358 ? 46.798 -4.480 18.047 1.00 5.81 352 ILE A C 1
ATOM 2346 O O . ILE A 1 358 ? 46.400 -3.474 17.457 1.00 5.98 352 ILE A O 1
ATOM 2351 N N . THR A 1 359 ? 46.331 -4.866 19.228 1.00 5.56 353 THR A N 1
ATOM 2352 C CA . THR A 1 359 ? 45.350 -4.087 19.973 1.00 5.45 353 THR A CA 1
ATOM 2353 C C . THR A 1 359 ? 45.714 -2.596 19.987 1.00 5.59 353 THR A C 1
ATOM 2354 O O . THR A 1 359 ? 44.876 -1.753 19.658 1.00 5.73 353 THR A O 1
ATOM 2358 N N . ALA A 1 360 ? 46.958 -2.279 20.353 1.00 5.56 354 ALA A N 1
ATOM 2359 C CA . ALA A 1 360 ? 47.443 -0.895 20.355 1.00 5.54 354 ALA A CA 1
ATOM 2360 C C . ALA A 1 360 ? 47.248 -0.237 18.992 1.00 5.70 354 ALA A C 1
ATOM 2361 O O . ALA A 1 360 ? 46.597 0.802 18.893 1.00 5.91 354 ALA A O 1
ATOM 2363 N N . ILE A 1 361 ? 47.797 -0.858 17.948 1.00 5.70 355 ILE A N 1
ATOM 2364 C CA . ILE A 1 361 ? 47.696 -0.333 16.593 1.00 5.73 355 ILE A CA 1
ATOM 2365 C C . ILE A 1 361 ? 46.244 0.032 16.274 1.00 5.84 355 ILE A C 1
ATOM 2366 O O . ILE A 1 361 ? 45.957 1.156 15.857 1.00 5.91 355 ILE A O 1
ATOM 2371 N N . THR A 1 362 ? 45.338 -0.918 16.498 1.00 5.81 356 THR A N 1
ATOM 2372 C CA . THR A 1 362 ? 43.911 -0.717 16.241 1.00 5.96 356 THR A CA 1
ATOM 2373 C C . THR A 1 362 ? 43.310 0.365 17.140 1.00 5.86 356 THR A C 1
ATOM 2374 O O . THR A 1 362 ? 42.681 1.307 16.651 1.00 5.91 356 THR A O 1
ATOM 2378 N N . LYS A 1 363 ? 43.520 0.217 18.449 1.00 5.67 357 LYS A N 1
ATOM 2379 C CA . LYS A 1 363 ? 43.016 1.163 19.448 1.00 5.51 357 LYS A CA 1
ATOM 2380 C C . LYS A 1 363 ? 43.490 2.573 19.126 1.00 5.22 357 LYS A C 1
ATOM 2381 O O . LYS A 1 363 ? 42.705 3.519 19.166 1.00 5.29 357 LYS A O 1
ATOM 2383 N N . THR A 1 364 ? 44.772 2.698 18.802 1.00 4.85 358 THR A N 1
ATOM 2384 C CA . THR A 1 364 ? 45.337 3.969 18.385 1.00 4.66 358 THR A CA 1
ATOM 2385 C C . THR A 1 364 ? 44.634 4.467 17.130 1.00 4.41 358 THR A C 1
ATOM 2386 O O . THR A 1 364 ? 44.280 5.644 17.041 1.00 4.05 358 THR A O 1
ATOM 2390 N N . HIS A 1 365 ? 44.417 3.578 16.167 1.00 4.29 359 HIS A N 1
ATOM 2391 C CA . HIS A 1 365 ? 43.750 3.996 14.945 1.00 4.55 359 HIS A CA 1
ATOM 2392 C C . HIS A 1 365 ? 42.299 4.411 15.204 1.00 4.55 359 HIS A C 1
ATOM 2393 O O . HIS A 1 365 ? 41.829 5.411 14.657 1.00 4.63 359 HIS A O 1
ATOM 2400 N N . GLN A 1 366 ? 41.591 3.648 16.026 1.00 4.14 360 GLN A N 1
ATOM 2401 C CA . GLN A 1 366 ? 40.218 3.988 16.336 1.00 4.03 360 GLN A CA 1
ATOM 2402 C C . GLN A 1 366 ? 40.171 5.319 17.047 1.00 4.13 360 GLN A C 1
ATOM 2403 O O . GLN A 1 366 ? 39.341 6.160 16.731 1.00 3.96 360 GLN A O 1
ATOM 2409 N N . GLU A 1 367 ? 41.086 5.511 17.989 1.00 4.60 361 GLU A N 1
ATOM 2410 C CA . GLU A 1 367 ? 41.138 6.743 18.767 1.00 4.86 361 GLU A CA 1
ATOM 2411 C C . GLU A 1 367 ? 41.455 7.918 17.837 1.00 4.90 361 GLU A C 1
ATOM 2412 O O . GLU A 1 367 ? 40.905 8.994 17.996 1.00 4.93 361 GLU A O 1
ATOM 2418 N N . LYS A 1 368 ? 42.308 7.697 16.841 1.00 5.06 362 LYS A N 1
ATOM 2419 C CA . LYS A 1 368 ? 42.686 8.769 15.920 1.00 5.06 362 LYS A CA 1
ATOM 2420 C C . LYS A 1 368 ? 41.573 9.079 14.907 1.00 5.11 362 LYS A C 1
ATOM 2421 O O . LYS A 1 368 ? 41.401 10.224 14.487 1.00 5.11 362 LYS A O 1
ATOM 2423 N N . ARG A 1 369 ? 40.810 8.062 14.523 1.00 5.22 363 ARG A N 1
ATOM 2424 C CA . ARG A 1 369 ? 39.826 8.226 13.457 1.00 5.27 363 ARG A CA 1
ATOM 2425 C C . ARG A 1 369 ? 38.699 9.102 13.899 1.00 5.11 363 ARG A C 1
ATOM 2426 O O . ARG A 1 369 ? 38.193 9.886 13.115 1.00 5.27 363 ARG A O 1
ATOM 2434 N N . LYS A 1 370 ? 38.299 8.965 15.160 1.00 5.05 364 LYS A N 1
ATOM 2435 C CA . LYS A 1 370 ? 37.161 9.720 15.673 1.00 4.71 364 LYS A CA 1
ATOM 2436 C C . LYS A 1 370 ? 37.398 11.234 15.704 1.00 4.57 364 LYS A C 1
ATOM 2437 O O . LYS A 1 370 ? 36.439 11.980 15.830 1.00 4.79 364 LYS A O 1
ATOM 2443 N N . LEU A 1 371 ? 38.642 11.694 15.561 1.00 4.49 365 LEU A N 1
ATOM 2444 C CA . LEU A 1 371 ? 38.906 13.137 15.431 1.00 4.54 365 LEU A CA 1
ATOM 2445 C C . LEU A 1 371 ? 39.020 13.625 13.987 1.00 4.64 365 LEU A C 1
ATOM 2446 O O . LEU A 1 371 ? 39.035 14.832 13.750 1.00 4.47 365 LEU A O 1
ATOM 2451 N N . VAL A 1 372 ? 39.121 12.710 13.026 1.00 5.02 366 VAL A N 1
ATOM 2452 C CA . VAL A 1 372 ? 39.133 13.104 11.611 1.00 5.21 366 VAL A CA 1
ATOM 2453 C C . VAL A 1 372 ? 37.774 13.702 11.254 1.00 5.35 366 VAL A C 1
ATOM 2454 O O . VAL A 1 372 ? 36.733 13.097 11.513 1.00 5.35 366 VAL A O 1
ATOM 2458 N N . THR A 1 373 ? 37.802 14.896 10.671 1.00 5.55 367 THR A N 1
ATOM 2459 C CA . THR A 1 373 ? 36.599 15.662 10.376 1.00 5.59 367 THR A CA 1
ATOM 2460 C C . THR A 1 373 ? 36.433 15.905 8.880 1.00 5.56 367 THR A C 1
ATOM 2461 O O . THR A 1 373 ? 37.357 15.713 8.090 1.00 5.54 367 THR A O 1
ATOM 2465 N N . ASP A 1 374 ? 35.251 16.361 8.497 1.00 5.57 368 ASP A N 1
ATOM 2466 C CA . ASP A 1 374 ? 34.934 16.556 7.084 1.00 5.50 368 ASP A CA 1
ATOM 2467 C C . ASP A 1 374 ? 35.832 17.604 6.419 1.00 5.11 368 ASP A C 1
ATOM 2468 O O . ASP A 1 374 ? 36.096 17.514 5.220 1.00 4.89 368 ASP A O 1
ATOM 2473 N N . GLU A 1 375 ? 36.304 18.582 7.195 1.00 4.91 369 GLU A N 1
ATOM 2474 C CA . GLU A 1 375 ? 37.231 19.591 6.686 1.00 4.81 369 GLU A CA 1
ATOM 2475 C C . GLU A 1 375 ? 38.597 18.961 6.438 1.00 4.72 369 GLU A C 1
ATOM 2476 O O . GLU A 1 375 ? 39.308 19.345 5.500 1.00 5.27 369 GLU A O 1
ATOM 2482 N N . ASP A 1 376 ? 38.965 17.982 7.259 1.00 4.08 370 ASP A N 1
ATOM 2483 C CA . ASP A 1 376 ? 40.224 17.265 7.044 1.00 3.80 370 ASP A CA 1
ATOM 2484 C C . ASP A 1 376 ? 40.190 16.537 5.707 1.00 3.07 370 ASP A C 1
ATOM 2485 O O . ASP A 1 376 ? 41.134 16.610 4.927 1.00 3.01 370 ASP A O 1
ATOM 2490 N N . VAL A 1 377 ? 39.089 15.851 5.436 1.00 2.38 371 VAL A N 1
ATOM 2491 C CA . VAL A 1 377 ? 38.912 15.210 4.143 1.00 2.00 371 VAL A CA 1
ATOM 2492 C C . VAL A 1 377 ? 39.028 16.242 3.016 1.00 2.00 371 VAL A C 1
ATOM 2493 O O . VAL A 1 377 ? 39.793 16.026 2.088 1.00 2.00 371 VAL A O 1
ATOM 2497 N N . GLN A 1 378 ? 38.305 17.360 3.100 1.00 2.00 372 GLN A N 1
ATOM 2498 C CA . GLN A 1 378 ? 38.420 18.391 2.072 1.00 2.00 372 GLN A CA 1
ATOM 2499 C C . GLN A 1 378 ? 39.856 18.889 1.960 1.00 2.00 372 GLN A C 1
ATOM 2500 O O . GLN A 1 378 ? 40.359 19.120 0.863 1.00 2.00 372 GLN A O 1
ATOM 2506 N N . LEU A 1 379 ? 40.517 19.050 3.101 1.00 2.00 373 LEU A N 1
ATOM 2507 C CA . LEU A 1 379 ? 41.892 19.559 3.119 1.00 2.00 373 LEU A CA 1
ATOM 2508 C C . LEU A 1 379 ? 42.890 18.622 2.425 1.00 2.00 373 LEU A C 1
ATOM 2509 O O . LEU A 1 379 ? 43.675 19.051 1.575 1.00 2.00 373 LEU A O 1
ATOM 2514 N N . PHE A 1 380 ? 42.860 17.348 2.790 1.00 2.00 374 PHE A N 1
ATOM 2515 C CA . PHE A 1 380 ? 43.728 16.378 2.152 1.00 2.00 374 PHE A CA 1
ATOM 2516 C C . PHE A 1 380 ? 43.411 16.208 0.670 1.00 2.00 374 PHE A C 1
ATOM 2517 O O . PHE A 1 380 ? 44.306 15.938 -0.115 1.00 2.00 374 PHE A O 1
ATOM 2525 N N . THR A 1 381 ? 42.152 16.360 0.279 1.00 2.00 375 THR A N 1
ATOM 2526 C CA . THR A 1 381 ? 41.765 16.157 -1.116 1.00 2.00 375 THR A CA 1
ATOM 2527 C C . THR A 1 381 ? 41.975 17.385 -1.999 1.00 2.00 375 THR A C 1
ATOM 2528 O O . THR A 1 381 ? 42.036 17.264 -3.221 1.00 2.00 375 THR A O 1
ATOM 2532 N N . SER A 1 382 ? 42.096 18.564 -1.398 1.00 2.00 376 SER A N 1
ATOM 2533 C CA . SER A 1 382 ? 42.200 19.794 -2.182 1.00 2.44 376 SER A CA 1
ATOM 2534 C C . SER A 1 382 ? 43.485 19.845 -2.996 1.00 2.72 376 SER A C 1
ATOM 2535 O O . SER A 1 382 ? 44.468 19.188 -2.676 1.00 3.14 376 SER A O 1
ATOM 2538 N N . THR A 1 383 ? 43.471 20.647 -4.051 1.00 3.06 377 THR A N 1
ATOM 2539 C CA . THR A 1 383 ? 44.599 20.731 -4.964 1.00 3.20 377 THR A CA 1
ATOM 2540 C C . THR A 1 383 ? 45.528 21.899 -4.633 1.00 3.40 377 THR A C 1
ATOM 2541 O O . THR A 1 383 ? 46.115 22.506 -5.531 1.00 3.20 377 THR A O 1
ATOM 2545 N N . ARG A 1 384 ? 45.694 22.190 -3.344 1.00 3.71 378 ARG A N 1
ATOM 2546 C CA . ARG A 1 384 ? 46.575 23.288 -2.925 1.00 4.03 378 ARG A CA 1
ATOM 2547 C C . ARG A 1 384 ? 48.010 23.094 -3.385 1.00 4.20 378 ARG A C 1
ATOM 2548 O O . ARG A 1 384 ? 48.457 21.983 -3.620 1.00 4.43 378 ARG A O 1
ATOM 2556 N N . ILE A 1 385 ? 48.719 24.207 -3.495 1.00 4.53 379 ILE A N 1
ATOM 2557 C CA . ILE A 1 385 ? 50.111 24.215 -3.883 1.00 4.85 379 ILE A CA 1
ATOM 2558 C C . ILE A 1 385 ? 50.906 23.460 -2.824 1.00 5.39 379 ILE A C 1
ATOM 2559 O O . ILE A 1 385 ? 50.741 23.709 -1.635 1.00 5.46 379 ILE A O 1
ATOM 2564 N N . MET A 1 386 ? 51.743 22.521 -3.256 1.00 6.10 380 MET A N 1
ATOM 2565 C CA . MET A 1 386 ? 52.469 21.654 -2.333 1.00 6.85 380 MET A CA 1
ATOM 2566 C C . MET A 1 386 ? 53.852 21.347 -2.839 1.00 7.76 380 MET A C 1
ATOM 2567 O O . MET A 1 386 ? 54.129 21.467 -4.033 1.00 7.95 380 MET A O 1
ATOM 2572 N N . GLY A 1 387 ? 54.698 20.891 -1.923 1.00 8.84 381 GLY A N 1
ATOM 2573 C CA . GLY A 1 387 ? 56.047 20.461 -2.258 1.00 9.93 381 GLY A CA 1
ATOM 2574 C C . GLY A 1 387 ? 56.797 21.496 -3.071 1.00 10.91 381 GLY A C 1
ATOM 2575 O O . GLY A 1 387 ? 56.732 22.682 -2.767 1.00 10.69 381 GLY A O 1
ATOM 2576 N N . PRO A 1 388 ? 57.489 21.053 -4.132 1.00 12.57 382 PRO A N 1
ATOM 2577 C CA . PRO A 1 388 ? 58.278 21.910 -5.004 1.00 14.04 382 PRO A CA 1
ATOM 2578 C C . PRO A 1 388 ? 57.586 23.154 -5.575 1.00 15.92 382 PRO A C 1
ATOM 2579 O O . PRO A 1 388 ? 58.272 24.033 -6.084 1.00 16.13 382 PRO A O 1
ATOM 2583 N N . ALA A 1 389 ? 56.263 23.244 -5.495 1.00 18.15 383 ALA A N 1
ATOM 2584 C CA . ALA A 1 389 ? 55.597 24.513 -5.745 1.00 20.05 383 ALA A CA 1
ATOM 2585 C C . ALA A 1 389 ? 55.661 25.427 -4.500 1.00 22.15 383 ALA A C 1
ATOM 2586 O O . ALA A 1 389 ? 54.641 25.864 -3.981 1.00 22.36 383 ALA A O 1
ATOM 2588 N N . LYS A 1 390 ? 56.876 25.700 -4.024 1.00 24.80 384 LYS A N 1
ATOM 2589 C CA . LYS A 1 390 ? 57.115 26.712 -2.984 1.00 26.89 384 LYS A CA 1
ATOM 2590 C C . LYS A 1 390 ? 57.469 28.085 -3.576 1.00 29.38 384 LYS A C 1
ATOM 2591 O O . LYS A 1 390 ? 57.270 29.114 -2.915 1.00 29.50 384 LYS A O 1
ATOM 2597 N N . LYS A 1 391 ? 58.029 28.084 -4.796 1.00 32.72 385 LYS A N 1
ATOM 2598 C CA . LYS A 1 391 ? 58.314 29.302 -5.564 1.00 34.12 385 LYS A CA 1
ATOM 2599 C C . LYS A 1 391 ? 57.662 30.556 -4.960 1.00 35.63 385 LYS A C 1
ATOM 2600 O O . LYS A 1 391 ? 56.503 30.870 -5.278 1.00 37.81 385 LYS A O 1
ATOM 2602 N N . ASN B 1 22 ? 14.514 7.632 -51.676 1.00 6.96 16 ASN B N 1
ATOM 2603 C CA . ASN B 1 22 ? 15.948 7.703 -51.276 1.00 7.09 16 ASN B CA 1
ATOM 2604 C C . ASN B 1 22 ? 16.086 7.909 -49.774 1.00 7.21 16 ASN B C 1
ATOM 2605 O O . ASN B 1 22 ? 16.674 7.081 -49.079 1.00 7.25 16 ASN B O 1
ATOM 2607 N N . TYR B 1 23 ? 15.536 9.019 -49.284 1.00 7.34 17 TYR B N 1
ATOM 2608 C CA . TYR B 1 23 ? 15.596 9.370 -47.860 1.00 7.32 17 TYR B CA 1
ATOM 2609 C C . TYR B 1 23 ? 14.459 8.734 -47.078 1.00 7.11 17 TYR B C 1
ATOM 2610 O O . TYR B 1 23 ? 14.636 8.343 -45.922 1.00 7.15 17 TYR B O 1
ATOM 2619 N N . ASP B 1 24 ? 13.289 8.647 -47.704 1.00 6.80 18 ASP B N 1
ATOM 2620 C CA . ASP B 1 24 ? 12.134 8.012 -47.083 1.00 6.56 18 ASP B CA 1
ATOM 2621 C C . ASP B 1 24 ? 12.426 6.542 -46.780 1.00 6.42 18 ASP B C 1
ATOM 2622 O O . ASP B 1 24 ? 11.927 5.997 -45.796 1.00 6.52 18 ASP B O 1
ATOM 2627 N N . LYS B 1 25 ? 13.246 5.915 -47.623 1.00 6.19 19 LYS B N 1
ATOM 2628 C CA . LYS B 1 25 ? 13.745 4.561 -47.369 1.00 6.04 19 LYS B CA 1
ATOM 2629 C C . LYS B 1 25 ? 14.664 4.494 -46.138 1.00 5.94 19 LYS B C 1
ATOM 2630 O O . LYS B 1 25 ? 14.585 3.538 -45.358 1.00 5.88 19 LYS B O 1
ATOM 2632 N N . LEU B 1 26 ? 15.527 5.499 -45.971 1.00 5.83 20 LEU B N 1
ATOM 2633 C CA . LEU B 1 26 ? 16.419 5.579 -44.801 1.00 5.80 20 LEU B CA 1
ATOM 2634 C C . LEU B 1 26 ? 15.637 5.771 -43.497 1.00 5.84 20 LEU B C 1
ATOM 2635 O O . LEU B 1 26 ? 15.899 5.086 -42.501 1.00 5.90 20 LEU B O 1
ATOM 2640 N N . ILE B 1 27 ? 14.687 6.706 -43.511 1.00 5.75 21 ILE B N 1
ATOM 2641 C CA . ILE B 1 27 ? 13.784 6.916 -42.378 1.00 5.66 21 ILE B CA 1
ATOM 2642 C C . ILE B 1 27 ? 13.175 5.588 -41.911 1.00 5.74 21 ILE B C 1
ATOM 2643 O O . ILE B 1 27 ? 13.119 5.316 -40.713 1.00 5.80 21 ILE B O 1
ATOM 2648 N N . LYS B 1 28 ? 12.743 4.762 -42.860 1.00 5.73 22 LYS B N 1
ATOM 2649 C CA . LYS B 1 28 ? 12.056 3.517 -42.537 1.00 5.85 22 LYS B CA 1
ATOM 2650 C C . LYS B 1 28 ? 12.933 2.509 -41.789 1.00 5.96 22 LYS B C 1
ATOM 2651 O O . LYS B 1 28 ? 12.493 1.941 -40.791 1.00 5.92 22 LYS B O 1
ATOM 2653 N N . ASP B 1 29 ? 14.164 2.293 -42.251 1.00 6.13 23 ASP B N 1
ATOM 2654 C CA . ASP B 1 29 ? 15.011 1.235 -41.680 1.00 6.25 23 ASP B CA 1
ATOM 2655 C C . ASP B 1 29 ? 16.056 1.712 -40.660 1.00 6.39 23 ASP B C 1
ATOM 2656 O O . ASP B 1 29 ? 16.919 0.926 -40.257 1.00 6.32 23 ASP B O 1
ATOM 2658 N N . PHE B 1 30 ? 15.979 2.978 -40.235 1.00 6.55 24 PHE B N 1
ATOM 2659 C CA . PHE B 1 30 ? 16.851 3.474 -39.159 1.00 6.77 24 PHE B CA 1
ATOM 2660 C C . PHE B 1 30 ? 16.244 3.426 -37.746 1.00 6.78 24 PHE B C 1
ATOM 2661 O O . PHE B 1 30 ? 16.888 3.891 -36.808 1.00 6.81 24 PHE B O 1
ATOM 2669 N N . GLY B 1 31 ? 14.999 2.990 -37.561 1.00 6.84 25 GLY B N 1
ATOM 2670 C CA . GLY B 1 31 ? 13.783 3.659 -38.010 1.00 6.89 25 GLY B CA 1
ATOM 2671 C C . GLY B 1 31 ? 13.659 5.014 -37.327 1.00 6.92 25 GLY B C 1
ATOM 2672 O O . GLY B 1 31 ? 14.064 5.176 -36.179 1.00 7.08 25 GLY B O 1
ATOM 2673 N N . SER B 1 32 ? 13.076 5.979 -38.027 1.00 6.95 26 SER B N 1
ATOM 2674 C CA . SER B 1 32 ? 13.025 7.363 -37.567 1.00 6.99 26 SER B CA 1
ATOM 2675 C C . SER B 1 32 ? 11.619 7.939 -37.726 1.00 6.95 26 SER B C 1
ATOM 2676 O O . SER B 1 32 ? 10.647 7.200 -37.701 1.00 7.00 26 SER B O 1
ATOM 2679 N N . HIS B 1 33 ? 11.518 9.258 -37.864 1.00 7.00 27 HIS B N 1
ATOM 2680 C CA . HIS B 1 33 ? 10.248 9.927 -38.142 1.00 7.11 27 HIS B CA 1
ATOM 2681 C C . HIS B 1 33 ? 10.480 11.072 -39.107 1.00 7.25 27 HIS B C 1
ATOM 2682 O O . HIS B 1 33 ? 11.384 11.880 -38.909 1.00 7.35 27 HIS B O 1
ATOM 2689 N N . ALA B 1 34 ? 9.654 11.150 -40.142 1.00 7.40 28 ALA B N 1
ATOM 2690 C CA . ALA B 1 34 ? 9.722 12.251 -41.096 1.00 7.46 28 ALA B CA 1
ATOM 2691 C C . ALA B 1 34 ? 9.226 13.540 -40.447 1.00 7.45 28 ALA B C 1
ATOM 2692 O O . ALA B 1 34 ? 8.411 13.499 -39.527 1.00 7.40 28 ALA B O 1
ATOM 2694 N N . ILE B 1 35 ? 9.739 14.676 -40.914 1.00 7.57 29 ILE B N 1
ATOM 2695 C CA . ILE B 1 35 ? 9.210 15.985 -40.522 1.00 7.51 29 ILE B CA 1
ATOM 2696 C C . ILE B 1 35 ? 8.096 16.372 -41.490 1.00 7.48 29 ILE B C 1
ATOM 2697 O O . ILE B 1 35 ? 8.365 16.806 -42.606 1.00 7.49 29 ILE B O 1
ATOM 2702 N N . ASP B 1 36 ? 6.850 16.207 -41.059 1.00 7.53 30 ASP B N 1
ATOM 2703 C CA . ASP B 1 36 ? 5.685 16.488 -41.911 1.00 7.55 30 ASP B CA 1
ATOM 2704 C C . ASP B 1 36 ? 5.302 17.972 -41.881 1.00 7.66 30 ASP B C 1
ATOM 2705 O O . ASP B 1 36 ? 5.944 18.768 -41.182 1.00 7.54 30 ASP B O 1
ATOM 2710 N N . GLU B 1 37 ? 4.268 18.332 -42.649 1.00 7.68 31 GLU B N 1
ATOM 2711 C CA . GLU B 1 37 ? 3.738 19.704 -42.673 1.00 7.76 31 GLU B CA 1
ATOM 2712 C C . GLU B 1 37 ? 3.137 20.122 -41.330 1.00 7.49 31 GLU B C 1
ATOM 2713 O O . GLU B 1 37 ? 3.219 21.290 -40.944 1.00 7.53 31 GLU B O 1
ATOM 2719 N N . ALA B 1 38 ? 2.520 19.175 -40.632 1.00 7.17 32 ALA B N 1
ATOM 2720 C CA . ALA B 1 38 ? 1.939 19.450 -39.321 1.00 6.94 32 ALA B CA 1
ATOM 2721 C C . ALA B 1 38 ? 2.992 19.959 -38.335 1.00 6.57 32 ALA B C 1
ATOM 2722 O O . ALA B 1 38 ? 2.744 20.909 -37.591 1.00 6.44 32 ALA B O 1
ATOM 2724 N N . LEU B 1 39 ? 4.162 19.325 -38.348 1.00 6.15 33 LEU B N 1
ATOM 2725 C CA . LEU B 1 39 ? 5.264 19.686 -37.451 1.00 6.04 33 LEU B CA 1
ATOM 2726 C C . LEU B 1 39 ? 5.882 21.036 -37.831 1.00 5.70 33 LEU B C 1
ATOM 2727 O O . LEU B 1 39 ? 6.409 21.744 -36.975 1.00 5.55 33 LEU B O 1
ATOM 2732 N N . LEU B 1 40 ? 5.816 21.386 -39.113 1.00 5.38 34 LEU B N 1
ATOM 2733 C CA . LEU B 1 40 ? 6.304 22.690 -39.581 1.00 5.18 34 LEU B CA 1
ATOM 2734 C C . LEU B 1 40 ? 5.389 23.809 -39.102 1.00 4.89 34 LEU B C 1
ATOM 2735 O O . LEU B 1 40 ? 5.858 24.872 -38.676 1.00 4.42 34 LEU B O 1
ATOM 2740 N N . GLU B 1 41 ? 4.082 23.555 -39.166 1.00 4.81 35 GLU B N 1
ATOM 2741 C CA . GLU B 1 41 ? 3.098 24.501 -38.655 1.00 4.69 35 GLU B CA 1
ATOM 2742 C C . GLU B 1 41 ? 3.265 24.649 -37.141 1.00 4.50 35 GLU B C 1
ATOM 2743 O O . GLU B 1 41 ? 3.106 25.746 -36.606 1.00 4.73 35 GLU B O 1
ATOM 2745 N N . ARG B 1 42 ? 3.610 23.563 -36.455 1.00 4.12 36 ARG B N 1
ATOM 2746 C CA . ARG B 1 42 ? 3.832 23.641 -35.013 1.00 4.00 36 ARG B CA 1
ATOM 2747 C C . ARG B 1 42 ? 5.035 24.502 -34.672 1.00 3.65 36 ARG B C 1
ATOM 2748 O O . ARG B 1 42 ? 4.968 25.365 -33.796 1.00 3.44 36 ARG B O 1
ATOM 2756 N N . ILE B 1 43 ? 6.143 24.258 -35.359 1.00 3.43 37 ILE B N 1
ATOM 2757 C CA . ILE B 1 43 ? 7.331 25.054 -35.135 1.00 3.06 37 ILE B CA 1
ATOM 2758 C C . ILE B 1 43 ? 6.985 26.521 -35.374 1.00 3.28 37 ILE B C 1
ATOM 2759 O O . ILE B 1 43 ? 7.384 27.375 -34.585 1.00 3.13 37 ILE B O 1
ATOM 2764 N N . GLU B 1 44 ? 6.199 26.811 -36.413 1.00 3.55 38 GLU B N 1
ATOM 2765 C CA . GLU B 1 44 ? 5.853 28.206 -36.709 1.00 3.99 38 GLU B CA 1
ATOM 2766 C C . GLU B 1 44 ? 5.049 28.892 -35.588 1.00 4.07 38 GLU B C 1
ATOM 2767 O O . GLU B 1 44 ? 5.414 29.988 -35.172 1.00 4.49 38 GLU B O 1
ATOM 2773 N N . ARG B 1 45 ? 3.975 28.285 -35.092 1.00 3.91 39 ARG B N 1
ATOM 2774 C CA . ARG B 1 45 ? 3.189 28.962 -34.052 1.00 3.99 39 ARG B CA 1
ATOM 2775 C C . ARG B 1 45 ? 3.930 29.015 -32.714 1.00 4.14 39 ARG B C 1
ATOM 2776 O O . ARG B 1 45 ? 3.681 29.901 -31.900 1.00 4.11 39 ARG B O 1
ATOM 2784 N N . VAL B 1 46 ? 4.845 28.076 -32.492 1.00 4.43 40 VAL B N 1
ATOM 2785 C CA . VAL B 1 46 ? 5.644 28.074 -31.269 1.00 4.64 40 VAL B CA 1
ATOM 2786 C C . VAL B 1 46 ? 6.638 29.237 -31.256 1.00 5.19 40 VAL B C 1
ATOM 2787 O O . VAL B 1 46 ? 6.834 29.872 -30.223 1.00 5.48 40 VAL B O 1
ATOM 2791 N N . LEU B 1 47 ? 7.256 29.510 -32.403 1.00 5.55 41 LEU B N 1
ATOM 2792 C CA . LEU B 1 47 ? 8.266 30.570 -32.511 1.00 5.91 41 LEU B CA 1
ATOM 2793 C C . LEU B 1 47 ? 7.688 31.930 -32.925 1.00 6.18 41 LEU B C 1
ATOM 2794 O O . LEU B 1 47 ? 8.325 32.964 -32.732 1.00 6.27 41 LEU B O 1
ATOM 2799 N N . GLY B 1 48 ? 6.491 31.935 -33.496 1.00 6.44 42 GLY B N 1
ATOM 2800 C CA . GLY B 1 48 ? 5.893 33.172 -33.988 1.00 6.61 42 GLY B CA 1
ATOM 2801 C C . GLY B 1 48 ? 6.542 33.680 -35.265 1.00 6.72 42 GLY B C 1
ATOM 2802 O O . GLY B 1 48 ? 6.403 34.851 -35.609 1.00 7.03 42 GLY B O 1
ATOM 2803 N N . LYS B 1 49 ? 7.241 32.794 -35.974 1.00 6.80 43 LYS B N 1
ATOM 2804 C CA . LYS B 1 49 ? 7.930 33.138 -37.222 1.00 6.83 43 LYS B CA 1
ATOM 2805 C C . LYS B 1 49 ? 7.835 31.971 -38.190 1.00 6.91 43 LYS B C 1
ATOM 2806 O O . LYS B 1 49 ? 7.288 30.920 -37.859 1.00 6.89 43 LYS B O 1
ATOM 2812 N N . LYS B 1 50 ? 8.389 32.163 -39.383 1.00 7.05 44 LYS B N 1
ATOM 2813 C CA . LYS B 1 50 ? 8.566 31.075 -40.333 1.00 6.99 44 LYS B CA 1
ATOM 2814 C C . LYS B 1 50 ? 9.729 30.222 -39.856 1.00 6.71 44 LYS B C 1
ATOM 2815 O O . LYS B 1 50 ? 10.659 30.742 -39.254 1.00 6.92 44 LYS B O 1
ATOM 2817 N N . PRO B 1 51 ? 9.679 28.908 -40.100 1.00 6.50 45 PRO B N 1
ATOM 2818 C CA . PRO B 1 51 ? 10.889 28.119 -39.874 1.00 6.50 45 PRO B CA 1
ATOM 2819 C C . PRO B 1 51 ? 12.046 28.511 -40.798 1.00 6.78 45 PRO B C 1
ATOM 2820 O O . PRO B 1 51 ? 11.831 29.091 -41.865 1.00 7.29 45 PRO B O 1
ATOM 2824 N N . HIS B 1 52 ? 13.261 28.184 -40.367 1.00 6.83 46 HIS B N 1
ATOM 2825 C CA . HIS B 1 52 ? 14.492 28.349 -41.143 1.00 6.64 46 HIS B CA 1
ATOM 2826 C C . HIS B 1 52 ? 14.330 27.680 -42.496 1.00 6.37 46 HIS B C 1
ATOM 2827 O O . HIS B 1 52 ? 13.586 26.706 -42.627 1.00 6.63 46 HIS B O 1
ATOM 2834 N N . HIS B 1 53 ? 15.025 28.182 -43.507 1.00 5.97 47 HIS B N 1
ATOM 2835 C CA . HIS B 1 53 ? 14.917 27.573 -44.824 1.00 5.49 47 HIS B CA 1
ATOM 2836 C C . HIS B 1 53 ? 15.341 26.097 -44.880 1.00 5.36 47 HIS B C 1
ATOM 2837 O O . HIS B 1 53 ? 14.837 25.365 -45.720 1.00 5.84 47 HIS B O 1
ATOM 2844 N N . PHE B 1 54 ? 16.216 25.645 -43.983 1.00 4.90 48 PHE B N 1
ATOM 2845 C CA . PHE B 1 54 ? 16.568 24.222 -43.935 1.00 4.59 48 PHE B CA 1
ATOM 2846 C C . PHE B 1 54 ? 15.340 23.351 -43.704 1.00 4.35 48 PHE B C 1
ATOM 2847 O O . PHE B 1 54 ? 15.219 22.284 -44.312 1.00 4.44 48 PHE B O 1
ATOM 2855 N N . LEU B 1 55 ? 14.443 23.797 -42.823 1.00 3.99 49 LEU B N 1
ATOM 2856 C CA . LEU B 1 55 ? 13.206 23.061 -42.545 1.00 3.57 49 LEU B CA 1
ATOM 2857 C C . LEU B 1 55 ? 12.187 23.240 -43.667 1.00 3.61 49 LEU B C 1
ATOM 2858 O O . LEU B 1 55 ? 11.576 22.259 -44.092 1.00 3.86 49 LEU B O 1
ATOM 2863 N N . ARG B 1 56 ? 12.002 24.473 -44.145 1.00 3.40 50 ARG B N 1
ATOM 2864 C CA . ARG B 1 56 ? 11.015 24.743 -45.203 1.00 3.40 50 ARG B CA 1
ATOM 2865 C C . ARG B 1 56 ? 11.363 23.958 -46.462 1.00 3.53 50 ARG B C 1
ATOM 2866 O O . ARG B 1 56 ? 10.486 23.407 -47.128 1.00 3.76 50 ARG B O 1
ATOM 2874 N N . ARG B 1 57 ? 12.654 23.912 -46.774 1.00 3.58 51 ARG B N 1
ATOM 2875 C CA . ARG B 1 57 ? 13.146 23.255 -47.980 1.00 3.69 51 ARG B CA 1
ATOM 2876 C C . ARG B 1 57 ? 13.433 21.781 -47.751 1.00 3.94 51 ARG B C 1
ATOM 2877 O O . ARG B 1 57 ? 13.839 21.075 -48.669 1.00 4.14 51 ARG B O 1
ATOM 2885 N N . GLY B 1 58 ? 13.232 21.322 -46.521 1.00 4.26 52 GLY B N 1
ATOM 2886 C CA . GLY B 1 58 ? 13.347 19.905 -46.191 1.00 4.52 52 GLY B CA 1
ATOM 2887 C C . GLY B 1 58 ? 14.767 19.373 -46.211 1.00 4.62 52 GLY B C 1
ATOM 2888 O O . GLY B 1 58 ? 14.999 18.228 -46.605 1.00 4.57 52 GLY B O 1
ATOM 2889 N N . ILE B 1 59 ? 15.716 20.205 -45.792 1.00 4.70 53 ILE B N 1
ATOM 2890 C CA . ILE B 1 59 ? 17.107 19.789 -45.691 1.00 4.81 53 ILE B CA 1
ATOM 2891 C C . ILE B 1 59 ? 17.280 19.093 -44.350 1.00 4.99 53 ILE B C 1
ATOM 2892 O O . ILE B 1 59 ? 17.860 18.016 -44.274 1.00 4.90 53 ILE B O 1
ATOM 2897 N N . PHE B 1 60 ? 16.776 19.722 -43.296 1.00 5.36 54 PHE B N 1
ATOM 2898 C CA . PHE B 1 60 ? 16.551 19.024 -42.036 1.00 5.72 54 PHE B CA 1
ATOM 2899 C C . PHE B 1 60 ? 15.154 18.432 -42.148 1.00 5.71 54 PHE B C 1
ATOM 2900 O O . PHE B 1 60 ? 14.171 19.171 -42.133 1.00 6.17 54 PHE B O 1
ATOM 2908 N N . PHE B 1 61 ? 15.078 17.108 -42.282 1.00 5.42 55 PHE B N 1
ATOM 2909 C CA . PHE B 1 61 ? 13.865 16.427 -42.782 1.00 5.06 55 PHE B CA 1
ATOM 2910 C C . PHE B 1 61 ? 13.304 15.342 -41.849 1.00 4.69 55 PHE B C 1
ATOM 2911 O O . PHE B 1 61 ? 12.136 14.971 -41.950 1.00 4.18 55 PHE B O 1
ATOM 2919 N N . SER B 1 62 ? 14.139 14.811 -40.967 1.00 4.38 56 SER B N 1
ATOM 2920 C CA . SER B 1 62 ? 13.712 13.726 -40.101 1.00 4.30 56 SER B CA 1
ATOM 2921 C C . SER B 1 62 ? 14.065 14.033 -38.656 1.00 3.91 56 SER B C 1
ATOM 2922 O O . SER B 1 62 ? 14.831 14.950 -38.383 1.00 3.82 56 SER B O 1
ATOM 2925 N N . HIS B 1 63 ? 13.486 13.282 -37.728 1.00 3.64 57 HIS B N 1
ATOM 2926 C CA . HIS B 1 63 ? 13.676 13.570 -36.306 1.00 3.56 57 HIS B CA 1
ATOM 2927 C C . HIS B 1 63 ? 13.311 12.411 -35.392 1.00 3.40 57 HIS B C 1
ATOM 2928 O O . HIS B 1 63 ? 12.654 11.450 -35.803 1.00 3.40 57 HIS B O 1
ATOM 2935 N N . ARG B 1 64 ? 13.739 12.540 -34.142 1.00 3.15 58 ARG B N 1
ATOM 2936 C CA . ARG B 1 64 ? 13.338 11.643 -33.071 1.00 3.05 58 ARG B CA 1
ATOM 2937 C C . ARG B 1 64 ? 12.961 12.526 -31.885 1.00 2.88 58 ARG B C 1
ATOM 2938 O O . ARG B 1 64 ? 13.687 13.463 -31.548 1.00 3.26 58 ARG B O 1
ATOM 2946 N N . ASP B 1 65 ? 11.801 12.263 -31.293 1.00 2.66 59 ASP B N 1
ATOM 2947 C CA . ASP B 1 65 ? 11.388 12.908 -30.040 1.00 2.40 59 ASP B CA 1
ATOM 2948 C C . ASP B 1 65 ? 11.265 14.443 -30.104 1.00 2.06 59 ASP B C 1
ATOM 2949 O O . ASP B 1 65 ? 11.187 15.097 -29.064 1.00 2.06 59 ASP B O 1
ATOM 2954 N N . LEU B 1 66 ? 11.230 15.025 -31.302 1.00 2.00 60 LEU B N 1
ATOM 2955 C CA . LEU B 1 66 ? 11.144 16.484 -31.422 1.00 2.00 60 LEU B CA 1
ATOM 2956 C C . LEU B 1 66 ? 9.851 17.019 -30.824 1.00 2.00 60 LEU B C 1
ATOM 2957 O O . LEU B 1 66 ? 9.843 18.084 -30.192 1.00 2.00 60 LEU B O 1
ATOM 2962 N N A ASN B 1 67 ? 8.759 16.286 -31.024 0.50 2.00 61 ASN B N 1
ATOM 2963 N N B ASN B 1 67 ? 8.768 16.274 -31.037 0.50 2.00 61 ASN B N 1
ATOM 2964 C CA A ASN B 1 67 ? 7.464 16.660 -30.457 0.50 2.00 61 ASN B CA 1
ATOM 2965 C CA B ASN B 1 67 ? 7.463 16.588 -30.464 0.50 2.00 61 ASN B CA 1
ATOM 2966 C C A ASN B 1 67 ? 7.494 16.663 -28.929 0.50 2.00 61 ASN B C 1
ATOM 2967 C C B ASN B 1 67 ? 7.510 16.659 -28.944 0.50 2.00 61 ASN B C 1
ATOM 2968 O O A ASN B 1 67 ? 6.961 17.575 -28.295 0.50 2.00 61 ASN B O 1
ATOM 2969 O O B ASN B 1 67 ? 7.004 17.604 -28.336 0.50 2.00 61 ASN B O 1
ATOM 2978 N N . LEU B 1 68 ? 8.134 15.651 -28.344 1.00 2.00 62 LEU B N 1
ATOM 2979 C CA . LEU B 1 68 ? 8.369 15.627 -26.919 1.00 2.00 62 LEU B CA 1
ATOM 2980 C C . LEU B 1 68 ? 9.119 16.884 -26.506 1.00 2.40 62 LEU B C 1
ATOM 2981 O O . LEU B 1 68 ? 8.736 17.561 -25.561 1.00 2.67 62 LEU B O 1
ATOM 2986 N N . LEU B 1 69 ? 10.181 17.215 -27.223 1.00 3.14 63 LEU B N 1
ATOM 2987 C CA . LEU B 1 69 ? 10.974 18.380 -26.849 1.00 3.73 63 LEU B CA 1
ATOM 2988 C C . LEU B 1 69 ? 10.099 19.621 -26.885 1.00 3.92 63 LEU B C 1
ATOM 2989 O O . LEU B 1 69 ? 10.119 20.412 -25.943 1.00 4.21 63 LEU B O 1
ATOM 2994 N N . LEU B 1 70 ? 9.318 19.776 -27.950 1.00 3.97 64 LEU B N 1
ATOM 2995 C CA . LEU B 1 70 ? 8.453 20.943 -28.081 1.00 4.09 64 LEU B CA 1
ATOM 2996 C C . LEU B 1 70 ? 7.387 20.993 -26.977 1.00 4.60 64 LEU B C 1
ATOM 2997 O O . LEU B 1 70 ? 7.128 22.060 -26.413 1.00 4.67 64 LEU B O 1
ATOM 3002 N N . ASP B 1 71 ? 6.794 19.845 -26.644 1.00 5.15 65 ASP B N 1
ATOM 3003 C CA . ASP B 1 71 ? 5.862 19.775 -25.508 1.00 5.44 65 ASP B CA 1
ATOM 3004 C C . ASP B 1 71 ? 6.532 20.393 -24.283 1.00 5.36 65 ASP B C 1
ATOM 3005 O O . ASP B 1 71 ? 5.997 21.307 -23.658 1.00 5.61 65 ASP B O 1
ATOM 3010 N N . VAL B 1 72 ? 7.714 19.874 -23.964 1.00 5.29 66 VAL B N 1
ATOM 3011 C CA . VAL B 1 72 ? 8.535 20.362 -22.861 1.00 5.09 66 VAL B CA 1
ATOM 3012 C C . VAL B 1 72 ? 8.716 21.883 -22.882 1.00 4.95 66 VAL B C 1
ATOM 3013 O O . VAL B 1 72 ? 8.551 22.544 -21.849 1.00 4.39 66 VAL B O 1
ATOM 3017 N N . TYR B 1 73 ? 9.032 22.427 -24.059 1.00 4.90 67 TYR B N 1
ATOM 3018 C CA . TYR B 1 73 ? 9.332 23.859 -24.195 1.00 4.92 67 TYR B CA 1
ATOM 3019 C C . TYR B 1 73 ? 8.117 24.695 -23.948 1.00 4.91 67 TYR B C 1
ATOM 3020 O O . TYR B 1 73 ? 8.186 25.704 -23.255 1.00 4.64 67 TYR B O 1
ATOM 3029 N N . GLU B 1 74 ? 7.004 24.263 -24.530 1.00 5.33 68 GLU B N 1
ATOM 3030 C CA . GLU B 1 74 ? 5.744 24.997 -24.436 1.00 5.88 68 GLU B CA 1
ATOM 3031 C C . GLU B 1 74 ? 5.192 25.002 -23.018 1.00 5.95 68 GLU B C 1
ATOM 3032 O O . GLU B 1 74 ? 4.309 25.805 -22.701 1.00 6.26 68 GLU B O 1
ATOM 3038 N N . SER B 1 75 ? 5.707 24.103 -22.183 1.00 5.92 69 SER B N 1
ATOM 3039 C CA . SER B 1 75 ? 5.340 24.037 -20.774 1.00 6.06 69 SER B CA 1
ATOM 3040 C C . SER B 1 75 ? 6.178 24.975 -19.907 1.00 5.81 69 SER B C 1
ATOM 3041 O O . SER B 1 75 ? 5.990 25.020 -18.694 1.00 5.68 69 SER B O 1
ATOM 3044 N N . GLY B 1 76 ? 7.109 25.703 -20.522 1.00 5.65 70 GLY B N 1
ATOM 3045 C CA . GLY B 1 76 ? 8.026 26.567 -19.781 1.00 5.49 70 GLY B CA 1
ATOM 3046 C C . GLY B 1 76 ? 9.337 25.911 -19.348 1.00 5.37 70 GLY B C 1
ATOM 3047 O O . GLY B 1 76 ? 10.194 26.579 -18.769 1.00 5.25 70 GLY B O 1
ATOM 3048 N N . GLN B 1 77 ? 9.512 24.614 -19.604 1.00 5.23 71 GLN B N 1
ATOM 3049 C CA . GLN B 1 77 ? 10.809 23.983 -19.337 1.00 5.43 71 GLN B CA 1
ATOM 3050 C C . GLN B 1 77 ? 11.844 24.473 -20.344 1.00 5.11 71 GLN B C 1
ATOM 3051 O O . GLN B 1 77 ? 11.493 24.869 -21.454 1.00 5.57 71 GLN B O 1
ATOM 3057 N N . PRO B 1 78 ? 13.122 24.446 -19.959 1.00 4.63 72 PRO B N 1
ATOM 3058 C CA . PRO B 1 78 ? 14.209 24.719 -20.887 1.00 4.40 72 PRO B CA 1
ATOM 3059 C C . PRO B 1 78 ? 14.632 23.450 -21.607 1.00 4.16 72 PRO B C 1
ATOM 3060 O O . PRO B 1 78 ? 14.317 22.356 -21.142 1.00 4.24 72 PRO B O 1
ATOM 3064 N N . PHE B 1 79 ? 15.332 23.589 -22.730 1.00 3.80 73 PHE B N 1
ATOM 3065 C CA . PHE B 1 79 ? 16.067 22.461 -23.312 1.00 3.95 73 PHE B CA 1
ATOM 3066 C C . PHE B 1 79 ? 17.420 22.989 -23.755 1.00 3.89 73 PHE B C 1
ATOM 3067 O O . PHE B 1 79 ? 17.709 24.153 -23.517 1.00 4.26 73 PHE B O 1
ATOM 3075 N N . TYR B 1 80 ? 18.265 22.157 -24.353 1.00 3.60 74 TYR B N 1
ATOM 3076 C CA . TYR B 1 80 ? 19.517 22.675 -24.878 1.00 3.46 74 TYR B CA 1
ATOM 3077 C C . TYR B 1 80 ? 19.961 21.991 -26.146 1.00 3.31 74 TYR B C 1
ATOM 3078 O O . TYR B 1 80 ? 19.440 20.967 -26.524 1.00 3.67 74 TYR B O 1
ATOM 3087 N N . LEU B 1 81 ? 20.931 22.588 -26.809 1.00 3.62 75 LEU B N 1
ATOM 3088 C CA . LEU B 1 81 ? 21.466 22.062 -28.046 1.00 4.06 75 LEU B CA 1
ATOM 3089 C C . LEU B 1 81 ? 22.877 21.523 -27.807 1.00 4.61 75 LEU B C 1
ATOM 3090 O O . LEU B 1 81 ? 23.589 21.987 -26.921 1.00 4.43 75 LEU B O 1
ATOM 3095 N N . TYR B 1 82 ? 23.261 20.513 -28.576 1.00 5.38 76 TYR B N 1
ATOM 3096 C CA . TYR B 1 82 ? 24.596 19.913 -28.490 1.00 5.79 76 TYR B CA 1
ATOM 3097 C C . TYR B 1 82 ? 25.052 19.544 -29.878 1.00 5.50 76 TYR B C 1
ATOM 3098 O O . TYR B 1 82 ? 24.503 18.641 -30.508 1.00 6.05 76 TYR B O 1
ATOM 3107 N N . THR B 1 83 ? 26.058 20.252 -30.356 1.00 5.04 77 THR B N 1
ATOM 3108 C CA . THR B 1 83 ? 26.736 19.866 -31.568 1.00 4.63 77 THR B CA 1
ATOM 3109 C C . THR B 1 83 ? 28.195 19.739 -31.200 1.00 4.21 77 THR B C 1
ATOM 3110 O O . THR B 1 83 ? 28.587 20.149 -30.107 1.00 3.88 77 THR B O 1
ATOM 3114 N N . GLY B 1 84 ? 28.986 19.151 -32.094 1.00 3.97 78 GLY B N 1
ATOM 3115 C CA . GLY B 1 84 ? 30.423 18.990 -31.872 1.00 3.73 78 GLY B CA 1
ATOM 3116 C C . GLY B 1 84 ? 31.258 19.367 -33.076 1.00 3.55 78 GLY B C 1
ATOM 3117 O O . GLY B 1 84 ? 30.730 19.749 -34.111 1.00 3.52 78 GLY B O 1
ATOM 3118 N N . ARG B 1 85 ? 32.572 19.269 -32.934 1.00 3.45 79 ARG B N 1
ATOM 3119 C CA . ARG B 1 85 ? 33.483 19.635 -33.996 1.00 3.51 79 ARG B CA 1
ATOM 3120 C C . ARG B 1 85 ? 34.821 18.963 -33.807 1.00 3.32 79 ARG B C 1
ATOM 3121 O O . ARG B 1 85 ? 35.506 19.207 -32.818 1.00 3.20 79 ARG B O 1
ATOM 3129 N N . GLY B 1 86 ? 35.205 18.137 -34.769 1.00 3.33 80 GLY B N 1
ATOM 3130 C CA . GLY B 1 86 ? 36.517 17.503 -34.746 1.00 3.52 80 GLY B CA 1
ATOM 3131 C C . GLY B 1 86 ? 37.581 18.443 -35.265 1.00 3.64 80 GLY B C 1
ATOM 3132 O O . GLY B 1 86 ? 37.460 18.939 -36.380 1.00 3.93 80 GLY B O 1
ATOM 3133 N N . PRO B 1 87 ? 38.636 18.697 -34.471 1.00 3.90 81 PRO B N 1
ATOM 3134 C CA . PRO B 1 87 ? 39.636 19.635 -34.950 1.00 3.83 81 PRO B CA 1
ATOM 3135 C C . PRO B 1 87 ? 40.303 19.182 -36.236 1.00 4.07 81 PRO B C 1
ATOM 3136 O O . PRO B 1 87 ? 40.645 18.020 -36.377 1.00 3.86 81 PRO B O 1
ATOM 3140 N N . SER B 1 88 ? 40.458 20.103 -37.176 1.00 4.69 82 SER B N 1
ATOM 3141 C CA . SER B 1 88 ? 41.244 19.849 -38.369 1.00 4.76 82 SER B CA 1
ATOM 3142 C C . SER B 1 88 ? 42.318 20.902 -38.481 1.00 4.90 82 SER B C 1
ATOM 3143 O O . SER B 1 88 ? 42.210 21.990 -37.915 1.00 4.33 82 SER B O 1
ATOM 3146 N N . SER B 1 89 ? 43.355 20.551 -39.225 1.00 5.54 83 SER B N 1
ATOM 3147 C CA . SER B 1 89 ? 44.492 21.411 -39.460 1.00 6.20 83 SER B CA 1
ATOM 3148 C C . SER B 1 89 ? 44.230 22.175 -40.732 1.00 6.46 83 SER B C 1
ATOM 3149 O O . SER B 1 89 ? 45.027 22.153 -41.660 1.00 6.74 83 SER B O 1
ATOM 3152 N N . GLU B 1 90 ? 43.095 22.846 -40.766 1.00 7.03 84 GLU B N 1
ATOM 3153 C CA . GLU B 1 90 ? 42.554 23.404 -41.989 1.00 7.60 84 GLU B CA 1
ATOM 3154 C C . GLU B 1 90 ? 41.478 24.388 -41.544 1.00 7.85 84 GLU B C 1
ATOM 3155 O O . GLU B 1 90 ? 41.423 24.761 -40.373 1.00 7.60 84 GLU B O 1
ATOM 3161 N N . SER B 1 91 ? 40.649 24.830 -42.478 1.00 8.45 85 SER B N 1
ATOM 3162 C CA . SER B 1 91 ? 39.519 25.692 -42.166 1.00 8.90 85 SER B CA 1
ATOM 3163 C C . SER B 1 91 ? 38.273 24.948 -42.597 1.00 9.06 85 SER B C 1
ATOM 3164 O O . SER B 1 91 ? 38.321 24.113 -43.504 1.00 9.04 85 SER B O 1
ATOM 3167 N N . MET B 1 92 ? 37.156 25.243 -41.948 1.00 9.27 86 MET B N 1
ATOM 3168 C CA . MET B 1 92 ? 35.931 24.492 -42.197 1.00 9.64 86 MET B CA 1
ATOM 3169 C C . MET B 1 92 ? 35.563 24.541 -43.671 1.00 9.35 86 MET B C 1
ATOM 3170 O O . MET B 1 92 ? 35.791 25.548 -44.332 1.00 9.00 86 MET B O 1
ATOM 3175 N N . HIS B 1 93 ? 35.023 23.434 -44.182 1.00 9.25 87 HIS B N 1
ATOM 3176 C CA . HIS B 1 93 ? 34.516 23.381 -45.552 1.00 9.09 87 HIS B CA 1
ATOM 3177 C C . HIS B 1 93 ? 33.168 24.065 -45.508 1.00 8.77 87 HIS B C 1
ATOM 3178 O O . HIS B 1 93 ? 32.598 24.216 -44.435 1.00 8.86 87 HIS B O 1
ATOM 3185 N N . MET B 1 94 ? 32.648 24.496 -46.647 1.00 8.52 88 MET B N 1
ATOM 3186 C CA . MET B 1 94 ? 31.323 25.122 -46.647 1.00 8.49 88 MET B CA 1
ATOM 3187 C C . MET B 1 94 ? 30.300 24.177 -46.028 1.00 8.24 88 MET B C 1
ATOM 3188 O O . MET B 1 94 ? 29.594 24.547 -45.096 1.00 8.01 88 MET B O 1
ATOM 3193 N N . GLY B 1 95 ? 30.262 22.949 -46.531 1.00 8.11 89 GLY B N 1
ATOM 3194 C CA . GLY B 1 95 ? 29.391 21.906 -46.006 1.00 8.13 89 GLY B CA 1
ATOM 3195 C C . GLY B 1 95 ? 29.455 21.635 -44.505 1.00 8.11 89 GLY B C 1
ATOM 3196 O O . GLY B 1 95 ? 28.534 21.025 -43.948 1.00 8.22 89 GLY B O 1
ATOM 3197 N N . HIS B 1 96 ? 30.511 22.076 -43.829 1.00 7.82 90 HIS B N 1
ATOM 3198 C CA . HIS B 1 96 ? 30.593 21.880 -42.380 1.00 7.95 90 HIS B CA 1
ATOM 3199 C C . HIS B 1 96 ? 29.738 22.890 -41.606 1.00 7.43 90 HIS B C 1
ATOM 3200 O O . HIS B 1 96 ? 29.505 22.709 -40.410 1.00 7.86 90 HIS B O 1
ATOM 3207 N N . LEU B 1 97 ? 29.264 23.939 -42.283 1.00 6.61 91 LEU B N 1
ATOM 3208 C CA . LEU B 1 97 ? 28.541 25.034 -41.629 1.00 5.66 91 LEU B CA 1
ATOM 3209 C C . LEU B 1 97 ? 27.129 24.669 -41.246 1.00 5.22 91 LEU B C 1
ATOM 3210 O O . LEU B 1 97 ? 26.556 25.270 -40.336 1.00 5.27 91 LEU B O 1
ATOM 3215 N N . ILE B 1 98 ? 26.550 23.714 -41.957 1.00 4.63 92 ILE B N 1
ATOM 3216 C CA . ILE B 1 98 ? 25.116 23.465 -41.846 1.00 4.43 92 ILE B CA 1
ATOM 3217 C C . ILE B 1 98 ? 24.638 23.381 -40.381 1.00 4.46 92 ILE B C 1
ATOM 3218 O O . ILE B 1 98 ? 23.844 24.206 -39.944 1.00 4.60 92 ILE B O 1
ATOM 3223 N N . PRO B 1 99 ? 25.152 22.422 -39.604 1.00 4.53 93 PRO B N 1
ATOM 3224 C CA . PRO B 1 99 ? 24.668 22.293 -38.229 1.00 4.62 93 PRO B CA 1
ATOM 3225 C C . PRO B 1 99 ? 24.934 23.504 -37.332 1.00 4.68 93 PRO B C 1
ATOM 3226 O O . PRO B 1 99 ? 24.223 23.708 -36.356 1.00 4.30 93 PRO B O 1
ATOM 3230 N N . PHE B 1 100 ? 25.954 24.294 -37.646 1.00 4.90 94 PHE B N 1
ATOM 3231 C CA . PHE B 1 100 ? 26.209 25.532 -36.896 1.00 5.02 94 PHE B CA 1
ATOM 3232 C C . PHE B 1 100 ? 25.217 26.618 -37.308 1.00 4.99 94 PHE B C 1
ATOM 3233 O O . PHE B 1 100 ? 24.662 27.326 -36.464 1.00 4.56 94 PHE B O 1
ATOM 3241 N N . MET B 1 101 ? 24.976 26.726 -38.611 1.00 5.26 95 MET B N 1
ATOM 3242 C CA . MET B 1 101 ? 23.990 27.665 -39.104 1.00 5.37 95 MET B CA 1
ATOM 3243 C C . MET B 1 101 ? 22.644 27.381 -38.466 1.00 5.61 95 MET B C 1
ATOM 3244 O O . MET B 1 101 ? 21.967 28.307 -38.033 1.00 6.28 95 MET B O 1
ATOM 3249 N N . PHE B 1 102 ? 22.260 26.107 -38.402 1.00 5.56 96 PHE B N 1
ATOM 3250 C CA . PHE B 1 102 ? 20.938 25.733 -37.900 1.00 5.43 96 PHE B CA 1
ATOM 3251 C C . PHE B 1 102 ? 20.893 25.882 -36.386 1.00 5.58 96 PHE B C 1
ATOM 3252 O O . PHE B 1 102 ? 19.947 26.459 -35.851 1.00 5.76 96 PHE B O 1
ATOM 3260 N N . THR B 1 103 ? 21.927 25.367 -35.715 1.00 5.48 97 THR B N 1
ATOM 3261 C CA . THR B 1 103 ? 22.105 25.511 -34.270 1.00 5.12 97 THR B CA 1
ATOM 3262 C C . THR B 1 103 ? 21.971 26.949 -33.831 1.00 4.89 97 THR B C 1
ATOM 3263 O O . THR B 1 103 ? 21.242 27.249 -32.888 1.00 4.77 97 THR B O 1
ATOM 3267 N N . LYS B 1 104 ? 22.698 27.834 -34.508 1.00 4.83 98 LYS B N 1
ATOM 3268 C CA . LYS B 1 104 ? 22.654 29.260 -34.183 1.00 4.85 98 LYS B CA 1
ATOM 3269 C C . LYS B 1 104 ? 21.228 29.825 -34.350 1.00 4.52 98 LYS B C 1
ATOM 3270 O O . LYS B 1 104 ? 20.764 30.617 -33.527 1.00 4.21 98 LYS B O 1
ATOM 3276 N N . TRP B 1 105 ? 20.534 29.401 -35.400 1.00 4.11 99 TRP B N 1
ATOM 3277 C CA . TRP B 1 105 ? 19.143 29.776 -35.551 1.00 4.15 99 TRP B CA 1
ATOM 3278 C C . TRP B 1 105 ? 18.300 29.243 -34.384 1.00 4.18 99 TRP B C 1
ATOM 3279 O O . TRP B 1 105 ? 17.564 30.011 -33.753 1.00 3.79 99 TRP B O 1
ATOM 3290 N N . LEU B 1 106 ? 18.405 27.943 -34.097 1.00 4.15 100 LEU B N 1
ATOM 3291 C CA . LEU B 1 106 ? 17.622 27.343 -33.001 1.00 4.40 100 LEU B CA 1
ATOM 3292 C C . LEU B 1 106 ? 17.842 28.123 -31.711 1.00 4.58 100 LEU B C 1
ATOM 3293 O O . LEU B 1 106 ? 16.900 28.466 -31.001 1.00 4.82 100 LEU B O 1
ATOM 3298 N N . GLN B 1 107 ? 19.098 28.439 -31.454 1.00 4.75 101 GLN B N 1
ATOM 3299 C CA . GLN B 1 107 ? 19.497 29.152 -30.257 1.00 4.94 101 GLN B CA 1
ATOM 3300 C C . GLN B 1 107 ? 18.927 30.554 -30.187 1.00 5.04 101 GLN B C 1
ATOM 3301 O O . GLN B 1 107 ? 18.348 30.939 -29.178 1.00 4.90 101 GLN B O 1
ATOM 3307 N N . ASP B 1 108 ? 19.087 31.322 -31.261 1.00 5.46 102 ASP B N 1
ATOM 3308 C CA . ASP B 1 108 ? 18.470 32.655 -31.342 1.00 5.58 102 ASP B CA 1
ATOM 3309 C C . ASP B 1 108 ? 16.946 32.591 -31.160 1.00 5.51 102 ASP B C 1
ATOM 3310 O O . ASP B 1 108 ? 16.355 33.419 -30.462 1.00 5.30 102 ASP B O 1
ATOM 3315 N N . SER B 1 109 ? 16.312 31.613 -31.802 1.00 5.41 103 SER B N 1
ATOM 3316 C CA . SER B 1 109 ? 14.850 31.517 -31.792 1.00 5.27 103 SER B CA 1
ATOM 3317 C C . SER B 1 109 ? 14.316 31.111 -30.425 1.00 4.88 103 SER B C 1
ATOM 3318 O O . SER B 1 109 ? 13.583 31.866 -29.791 1.00 4.11 103 SER B O 1
ATOM 3321 N N . PHE B 1 110 ? 14.716 29.926 -29.969 1.00 4.52 104 PHE B N 1
ATOM 3322 C CA . PHE B 1 110 ? 14.216 29.380 -28.708 1.00 4.27 104 PHE B CA 1
ATOM 3323 C C . PHE B 1 110 ? 14.869 29.956 -27.454 1.00 4.23 104 PHE B C 1
ATOM 3324 O O . PHE B 1 110 ? 14.402 29.700 -26.343 1.00 4.33 104 PHE B O 1
ATOM 3332 N N . ARG B 1 111 ? 15.939 30.725 -27.624 1.00 4.15 105 ARG B N 1
ATOM 3333 C CA . ARG B 1 111 ? 16.640 31.331 -26.498 1.00 4.25 105 ARG B CA 1
ATOM 3334 C C . ARG B 1 111 ? 17.174 30.251 -25.554 1.00 4.36 105 ARG B C 1
ATOM 3335 O O . ARG B 1 111 ? 16.980 30.320 -24.336 1.00 4.29 105 ARG B O 1
ATOM 3343 N N . VAL B 1 112 ? 17.868 29.273 -26.133 1.00 4.57 106 VAL B N 1
ATOM 3344 C CA . VAL B 1 112 ? 18.355 28.108 -25.389 1.00 5.24 106 VAL B CA 1
ATOM 3345 C C . VAL B 1 112 ? 19.889 27.964 -25.415 1.00 5.09 106 VAL B C 1
ATOM 3346 O O . VAL B 1 112 ? 20.557 28.513 -26.293 1.00 5.55 106 VAL B O 1
ATOM 3350 N N . PRO B 1 113 ? 20.452 27.242 -24.436 1.00 4.47 107 PRO B N 1
ATOM 3351 C CA . PRO B 1 113 ? 21.895 27.044 -24.409 1.00 4.41 107 PRO B CA 1
ATOM 3352 C C . PRO B 1 113 ? 22.369 26.127 -25.508 1.00 4.03 107 PRO B C 1
ATOM 3353 O O . PRO B 1 113 ? 21.614 25.276 -25.961 1.00 3.67 107 PRO B O 1
ATOM 3357 N N . LEU B 1 114 ? 23.619 26.316 -25.923 1.00 3.72 108 LEU B N 1
ATOM 3358 C CA . LEU B 1 114 ? 24.240 25.481 -26.939 1.00 3.23 108 LEU B CA 1
ATOM 3359 C C . LEU B 1 114 ? 25.577 25.047 -26.427 1.00 3.38 108 LEU B C 1
ATOM 3360 O O . LEU B 1 114 ? 26.395 25.863 -26.027 1.00 4.32 108 LEU B O 1
ATOM 3365 N N . VAL B 1 115 ? 25.818 23.755 -26.487 1.00 3.17 109 VAL B N 1
ATOM 3366 C CA . VAL B 1 115 ? 27.025 23.182 -25.969 1.00 3.02 109 VAL B CA 1
ATOM 3367 C C . VAL B 1 115 ? 27.812 22.682 -27.181 1.00 2.86 109 VAL B C 1
ATOM 3368 O O . VAL B 1 115 ? 27.320 21.837 -27.919 1.00 3.19 109 VAL B O 1
ATOM 3372 N N . ILE B 1 116 ? 29.010 23.215 -27.417 1.00 2.67 110 ILE B N 1
ATOM 3373 C CA . ILE B 1 116 ? 29.844 22.758 -28.551 1.00 2.44 110 ILE B CA 1
ATOM 3374 C C . ILE B 1 116 ? 31.086 21.973 -28.074 1.00 2.45 110 ILE B C 1
ATOM 3375 O O . ILE B 1 116 ? 31.959 22.518 -27.386 1.00 2.00 110 ILE B O 1
ATOM 3380 N N . GLN B 1 117 ? 31.163 20.697 -28.455 1.00 2.87 111 GLN B N 1
ATOM 3381 C CA . GLN B 1 117 ? 32.279 19.837 -28.014 1.00 3.42 111 GLN B CA 1
ATOM 3382 C C . GLN B 1 117 ? 33.408 19.822 -29.019 1.00 3.41 111 GLN B C 1
ATOM 3383 O O . GLN B 1 117 ? 33.186 19.531 -30.201 1.00 3.52 111 GLN B O 1
ATOM 3389 N N . MET B 1 118 ? 34.610 20.145 -28.556 1.00 3.17 112 MET B N 1
ATOM 3390 C CA . MET B 1 118 ? 35.789 20.064 -29.398 1.00 3.32 112 MET B CA 1
ATOM 3391 C C . MET B 1 118 ? 36.503 18.767 -29.071 1.00 3.47 112 MET B C 1
ATOM 3392 O O . MET B 1 118 ? 37.092 18.640 -28.002 1.00 3.95 112 MET B O 1
ATOM 3397 N N . THR B 1 119 ? 36.446 17.796 -29.974 1.00 3.39 113 THR B N 1
ATOM 3398 C CA . THR B 1 119 ? 36.974 16.474 -29.672 1.00 3.65 113 THR B CA 1
ATOM 3399 C C . THR B 1 119 ? 38.483 16.423 -29.878 1.00 3.74 113 THR B C 1
ATOM 3400 O O . THR B 1 119 ? 38.980 15.680 -30.713 1.00 3.66 113 THR B O 1
ATOM 3404 N N . ASP B 1 120 ? 39.215 17.209 -29.102 1.00 4.12 114 ASP B N 1
ATOM 3405 C CA . ASP B 1 120 ? 40.651 17.249 -29.250 1.00 4.65 114 ASP B CA 1
ATOM 3406 C C . ASP B 1 120 ? 41.276 15.914 -28.855 1.00 5.29 114 ASP B C 1
ATOM 3407 O O . ASP B 1 120 ? 42.186 15.443 -29.541 1.00 5.51 114 ASP B O 1
ATOM 3412 N N . ASP B 1 121 ? 40.777 15.283 -27.789 1.00 5.41 115 ASP B N 1
ATOM 3413 C CA . ASP B 1 121 ? 41.257 13.934 -27.430 1.00 5.57 115 ASP B CA 1
ATOM 3414 C C . ASP B 1 121 ? 41.061 12.895 -28.547 1.00 5.41 115 ASP B C 1
ATOM 3415 O O . ASP B 1 121 ? 41.898 12.027 -28.737 1.00 4.49 115 ASP B O 1
ATOM 3420 N N . GLU B 1 122 ? 39.960 13.010 -29.285 1.00 5.85 116 GLU B N 1
ATOM 3421 C CA . GLU B 1 122 ? 39.648 12.080 -30.361 1.00 6.15 116 GLU B CA 1
ATOM 3422 C C . GLU B 1 122 ? 40.653 12.182 -31.504 1.00 5.70 116 GLU B C 1
ATOM 3423 O O . GLU B 1 122 ? 41.114 11.169 -32.014 1.00 5.51 116 GLU B O 1
ATOM 3429 N N . LYS B 1 123 ? 40.997 13.404 -31.898 1.00 5.57 117 LYS B N 1
ATOM 3430 C CA . LYS B 1 123 ? 41.981 13.621 -32.965 1.00 5.74 117 LYS B CA 1
ATOM 3431 C C . LYS B 1 123 ? 43.327 13.038 -32.542 1.00 5.23 117 LYS B C 1
ATOM 3432 O O . LYS B 1 123 ? 44.028 12.360 -33.310 1.00 5.57 117 LYS B O 1
ATOM 3438 N N . PHE B 1 124 ? 43.667 13.307 -31.291 1.00 4.66 118 PHE B N 1
ATOM 3439 C CA . PHE B 1 124 ? 44.882 12.811 -30.681 1.00 3.75 118 PHE B CA 1
ATOM 3440 C C . PHE B 1 124 ? 44.956 11.293 -30.707 1.00 3.31 118 PHE B C 1
ATOM 3441 O O . PHE B 1 124 ? 46.010 10.758 -31.003 1.00 2.88 118 PHE B O 1
ATOM 3449 N N . TYR B 1 125 ? 43.849 10.620 -30.413 1.00 3.07 119 TYR B N 1
ATOM 3450 C CA . TYR B 1 125 ? 43.822 9.149 -30.371 1.00 3.32 119 TYR B CA 1
ATOM 3451 C C . TYR B 1 125 ? 43.785 8.483 -31.749 1.00 4.15 119 TYR B C 1
ATOM 3452 O O . TYR B 1 125 ? 44.209 7.331 -31.899 1.00 3.22 119 TYR B O 1
ATOM 3461 N N . PHE B 1 126 ? 43.249 9.197 -32.736 1.00 5.55 120 PHE B N 1
ATOM 3462 C CA . PHE B 1 126 ? 42.994 8.621 -34.049 1.00 6.94 120 PHE B CA 1
ATOM 3463 C C . PHE B 1 126 ? 44.201 8.745 -34.973 1.00 7.63 120 PHE B C 1
ATOM 3464 O O . PHE B 1 126 ? 44.657 7.776 -35.551 1.00 7.66 120 PHE B O 1
ATOM 3472 N N . ARG B 1 127 ? 44.698 9.957 -35.127 1.00 8.92 121 ARG B N 1
ATOM 3473 C CA . ARG B 1 127 ? 45.926 10.195 -35.882 1.00 9.56 121 ARG B CA 1
ATOM 3474 C C . ARG B 1 127 ? 47.060 10.132 -34.876 1.00 9.81 121 ARG B C 1
ATOM 3475 O O . ARG B 1 127 ? 46.849 10.411 -33.702 1.00 10.62 121 ARG B O 1
ATOM 3477 N N . ASN B 1 128 ? 48.254 9.776 -35.321 1.00 9.86 122 ASN B N 1
ATOM 3478 C CA . ASN B 1 128 ? 49.440 9.875 -34.469 1.00 10.13 122 ASN B CA 1
ATOM 3479 C C . ASN B 1 128 ? 50.072 11.276 -34.536 1.00 9.80 122 ASN B C 1
ATOM 3480 O O . ASN B 1 128 ? 51.048 11.492 -35.259 1.00 10.29 122 ASN B O 1
ATOM 3485 N N . ILE B 1 129 ? 49.491 12.217 -33.791 1.00 9.17 123 ILE B N 1
ATOM 3486 C CA . ILE B 1 129 ? 49.906 13.623 -33.769 1.00 8.14 123 ILE B CA 1
ATOM 3487 C C . ILE B 1 129 ? 50.302 13.993 -32.341 1.00 7.57 123 ILE B C 1
ATOM 3488 O O . ILE B 1 129 ? 49.713 13.497 -31.386 1.00 7.44 123 ILE B O 1
ATOM 3493 N N . PRO B 1 130 ? 51.283 14.889 -32.182 1.00 7.07 124 PRO B N 1
ATOM 3494 C CA . PRO B 1 130 ? 51.607 15.387 -30.853 1.00 6.81 124 PRO B CA 1
ATOM 3495 C C . PRO B 1 130 ? 50.545 16.312 -30.277 1.00 6.91 124 PRO B C 1
ATOM 3496 O O . PRO B 1 130 ? 50.107 17.253 -30.949 1.00 7.05 124 PRO B O 1
ATOM 3500 N N . MET B 1 131 ? 50.176 16.057 -29.027 1.00 6.92 125 MET B N 1
ATOM 3501 C CA . MET B 1 131 ? 49.127 16.790 -28.324 1.00 7.01 125 MET B CA 1
ATOM 3502 C C . MET B 1 131 ? 49.160 18.318 -28.485 1.00 7.19 125 MET B C 1
ATOM 3503 O O . MET B 1 131 ? 48.115 18.955 -28.600 1.00 6.54 125 MET B O 1
ATOM 3508 N N . GLU B 1 132 ? 50.348 18.910 -28.463 1.00 7.68 126 GLU B N 1
ATOM 3509 C CA . GLU B 1 132 ? 50.441 20.363 -28.528 1.00 8.09 126 GLU B CA 1
ATOM 3510 C C . GLU B 1 132 ? 50.053 20.856 -29.916 1.00 7.89 126 GLU B C 1
ATOM 3511 O O . GLU B 1 132 ? 49.612 21.985 -30.072 1.00 8.15 126 GLU B O 1
ATOM 3517 N N . GLN B 1 133 ? 50.173 19.995 -30.920 1.00 7.89 127 GLN B N 1
ATOM 3518 C CA . GLN B 1 133 ? 49.726 20.336 -32.266 1.00 7.57 127 GLN B CA 1
ATOM 3519 C C . GLN B 1 133 ? 48.209 20.274 -32.402 1.00 6.62 127 GLN B C 1
ATOM 3520 O O . GLN B 1 133 ? 47.622 21.115 -33.072 1.00 6.83 127 GLN B O 1
ATOM 3526 N N . VAL B 1 134 ? 47.593 19.262 -31.785 1.00 5.75 128 VAL B N 1
ATOM 3527 C CA . VAL B 1 134 ? 46.132 19.136 -31.700 1.00 4.83 128 VAL B CA 1
ATOM 3528 C C . VAL B 1 134 ? 45.517 20.328 -30.948 1.00 4.57 128 VAL B C 1
ATOM 3529 O O . VAL B 1 134 ? 44.540 20.931 -31.391 1.00 3.95 128 VAL B O 1
ATOM 3533 N N . GLU B 1 135 ? 46.115 20.662 -29.813 1.00 4.32 129 GLU B N 1
ATOM 3534 C CA . GLU B 1 135 ? 45.598 21.702 -28.969 1.00 4.36 129 GLU B CA 1
ATOM 3535 C C . GLU B 1 135 ? 45.663 23.058 -29.695 1.00 4.04 129 GLU B C 1
ATOM 3536 O O . GLU B 1 135 ? 44.752 23.905 -29.560 1.00 3.59 129 GLU B O 1
ATOM 3542 N N . ALA B 1 136 ? 46.718 23.238 -30.488 1.00 3.54 130 ALA B N 1
ATOM 3543 C CA . ALA B 1 136 ? 46.905 24.458 -31.256 1.00 3.04 130 ALA B CA 1
ATOM 3544 C C . ALA B 1 136 ? 45.897 24.539 -32.390 1.00 3.18 130 ALA B C 1
ATOM 3545 O O . ALA B 1 136 ? 45.352 25.616 -32.648 1.00 3.84 130 ALA B O 1
ATOM 3547 N N . MET B 1 137 ? 45.627 23.425 -33.071 1.00 3.08 131 MET B N 1
ATOM 3548 C CA . MET B 1 137 ? 44.642 23.459 -34.159 1.00 2.87 131 MET B CA 1
ATOM 3549 C C . MET B 1 137 ? 43.235 23.611 -33.565 1.00 2.49 131 MET B C 1
ATOM 3550 O O . MET B 1 137 ? 42.406 24.352 -34.090 1.00 3.00 131 MET B O 1
ATOM 3555 N N . THR B 1 138 ? 42.976 22.964 -32.441 1.00 2.04 132 THR B N 1
ATOM 3556 C CA . THR B 1 138 ? 41.695 23.129 -31.792 1.00 2.00 132 THR B CA 1
ATOM 3557 C C . THR B 1 138 ? 41.428 24.618 -31.506 1.00 2.18 132 THR B C 1
ATOM 3558 O O . THR B 1 138 ? 40.356 25.125 -31.861 1.00 2.92 132 THR B O 1
ATOM 3562 N N . THR B 1 139 ? 42.396 25.338 -30.926 1.00 2.09 133 THR B N 1
ATOM 3563 C CA . THR B 1 139 ? 42.231 26.781 -30.691 1.00 2.00 133 THR B CA 1
ATOM 3564 C C . THR B 1 139 ? 41.744 27.449 -31.968 1.00 2.09 133 THR B C 1
ATOM 3565 O O . THR B 1 139 ? 40.832 28.258 -31.932 1.00 2.22 133 THR B O 1
ATOM 3569 N N . GLU B 1 140 ? 42.354 27.116 -33.101 1.00 2.06 134 GLU B N 1
ATOM 3570 C CA . GLU B 1 140 ? 41.998 27.773 -34.357 1.00 2.14 134 GLU B CA 1
ATOM 3571 C C . GLU B 1 140 ? 40.596 27.386 -34.820 1.00 2.15 134 GLU B C 1
ATOM 3572 O O . GLU B 1 140 ? 39.825 28.244 -35.305 1.00 2.00 134 GLU B O 1
ATOM 3578 N N . ASN B 1 141 ? 40.237 26.119 -34.642 1.00 2.00 135 ASN B N 1
ATOM 3579 C CA . ASN B 1 141 ? 38.866 25.724 -34.937 1.00 2.32 135 ASN B CA 1
ATOM 3580 C C . ASN B 1 141 ? 37.852 26.443 -34.035 1.00 2.16 135 ASN B C 1
ATOM 3581 O O . ASN B 1 141 ? 36.776 26.818 -34.499 1.00 2.00 135 ASN B O 1
ATOM 3586 N N . ILE B 1 142 ? 38.219 26.695 -32.780 1.00 2.11 136 ILE B N 1
ATOM 3587 C CA . ILE B 1 142 ? 37.337 27.444 -31.884 1.00 2.48 136 ILE B CA 1
ATOM 3588 C C . ILE B 1 142 ? 37.094 28.880 -32.400 1.00 3.11 136 ILE B C 1
ATOM 3589 O O . ILE B 1 142 ? 35.969 29.398 -32.330 1.00 3.85 136 ILE B O 1
ATOM 3594 N N . LYS B 1 143 ? 38.133 29.518 -32.921 1.00 3.07 137 LYS B N 1
ATOM 3595 C CA . LYS B 1 143 ? 37.998 30.864 -33.452 1.00 3.31 137 LYS B CA 1
ATOM 3596 C C . LYS B 1 143 ? 37.039 30.902 -34.654 1.00 3.46 137 LYS B C 1
ATOM 3597 O O . LYS B 1 143 ? 36.227 31.823 -34.779 1.00 2.87 137 LYS B O 1
ATOM 3603 N N . ASP B 1 144 ? 37.151 29.904 -35.536 1.00 3.71 138 ASP B N 1
ATOM 3604 C CA . ASP B 1 144 ? 36.277 29.789 -36.706 1.00 3.75 138 ASP B CA 1
ATOM 3605 C C . ASP B 1 144 ? 34.819 29.769 -36.279 1.00 3.62 138 ASP B C 1
ATOM 3606 O O . ASP B 1 144 ? 33.979 30.368 -36.945 1.00 3.45 138 ASP B O 1
ATOM 3611 N N . ILE B 1 145 ? 34.527 29.061 -35.180 1.00 3.39 139 ILE B N 1
ATOM 3612 C CA . ILE B 1 145 ? 33.169 28.982 -34.641 1.00 3.03 139 ILE B CA 1
ATOM 3613 C C . ILE B 1 145 ? 32.692 30.308 -34.041 1.00 3.05 139 ILE B C 1
ATOM 3614 O O . ILE B 1 145 ? 31.625 30.813 -34.400 1.00 2.81 139 ILE B O 1
ATOM 3619 N N . ILE B 1 146 ? 33.479 30.873 -33.130 1.00 2.90 140 ILE B N 1
ATOM 3620 C CA . ILE B 1 146 ? 33.112 32.149 -32.523 1.00 2.84 140 ILE B CA 1
ATOM 3621 C C . ILE B 1 146 ? 32.829 33.205 -33.600 1.00 2.72 140 ILE B C 1
ATOM 3622 O O . ILE B 1 146 ? 31.960 34.048 -33.421 1.00 2.53 140 ILE B O 1
ATOM 3627 N N . ALA B 1 147 ? 33.550 33.130 -34.716 1.00 2.88 141 ALA B N 1
ATOM 3628 C CA . ALA B 1 147 ? 33.378 34.068 -35.832 1.00 3.00 141 ALA B CA 1
ATOM 3629 C C . ALA B 1 147 ? 32.028 33.933 -36.547 1.00 3.03 141 ALA B C 1
ATOM 3630 O O . ALA B 1 147 ? 31.668 34.786 -37.354 1.00 2.88 141 ALA B O 1
ATOM 3632 N N . MET B 1 148 ? 31.283 32.873 -36.248 1.00 3.37 142 MET B N 1
ATOM 3633 C CA . MET B 1 148 ? 29.913 32.718 -36.768 1.00 3.66 142 MET B CA 1
ATOM 3634 C C . MET B 1 148 ? 28.850 33.608 -36.085 1.00 3.59 142 MET B C 1
ATOM 3635 O O . MET B 1 148 ? 27.719 33.691 -36.561 1.00 3.21 142 MET B O 1
ATOM 3640 N N . GLY B 1 149 ? 29.220 34.253 -34.977 1.00 4.00 143 GLY B N 1
ATOM 3641 C CA . GLY B 1 149 ? 28.365 35.215 -34.283 1.00 4.11 143 GLY B CA 1
ATOM 3642 C C . GLY B 1 149 ? 27.628 34.651 -33.085 1.00 4.41 143 GLY B C 1
ATOM 3643 O O . GLY B 1 149 ? 26.710 35.298 -32.581 1.00 4.80 143 GLY B O 1
ATOM 3644 N N . PHE B 1 150 ? 28.027 33.464 -32.623 1.00 4.45 144 PHE B N 1
ATOM 3645 C CA . PHE B 1 150 ? 27.330 32.783 -31.535 1.00 4.53 144 PHE B CA 1
ATOM 3646 C C . PHE B 1 150 ? 27.314 33.663 -30.292 1.00 4.62 144 PHE B C 1
ATOM 3647 O O . PHE B 1 150 ? 28.329 34.260 -29.953 1.00 3.95 144 PHE B O 1
ATOM 3655 N N . ASP B 1 151 ? 26.170 33.711 -29.612 1.00 5.20 145 ASP B N 1
ATOM 3656 C CA . ASP B 1 151 ? 26.025 34.524 -28.405 1.00 6.21 145 ASP B CA 1
ATOM 3657 C C . ASP B 1 151 ? 26.714 33.865 -27.200 1.00 6.53 145 ASP B C 1
ATOM 3658 O O . ASP B 1 151 ? 26.259 32.844 -26.696 1.00 6.71 145 ASP B O 1
ATOM 3663 N N . PRO B 1 152 ? 27.783 34.481 -26.690 1.00 7.32 146 PRO B N 1
ATOM 3664 C CA . PRO B 1 152 ? 28.492 33.898 -25.547 1.00 7.66 146 PRO B CA 1
ATOM 3665 C C . PRO B 1 152 ? 27.688 33.864 -24.247 1.00 8.28 146 PRO B C 1
ATOM 3666 O O . PRO B 1 152 ? 28.151 33.295 -23.275 1.00 8.04 146 PRO B O 1
ATOM 3670 N N . GLU B 1 153 ? 26.527 34.517 -24.199 1.00 9.07 147 GLU B N 1
ATOM 3671 C CA . GLU B 1 153 ? 25.657 34.389 -23.034 1.00 9.61 147 GLU B CA 1
ATOM 3672 C C . GLU B 1 153 ? 25.041 32.994 -22.958 1.00 9.57 147 GLU B C 1
ATOM 3673 O O . GLU B 1 153 ? 24.727 32.502 -21.864 1.00 9.44 147 GLU B O 1
ATOM 3679 N N . LEU B 1 154 ? 24.872 32.363 -24.120 1.00 9.44 148 LEU B N 1
ATOM 3680 C CA . LEU B 1 154 ? 24.191 31.078 -24.202 1.00 9.25 148 LEU B CA 1
ATOM 3681 C C . LEU B 1 154 ? 24.960 30.029 -24.966 1.00 8.64 148 LEU B C 1
ATOM 3682 O O . LEU B 1 154 ? 24.370 29.033 -25.386 1.00 9.55 148 LEU B O 1
ATOM 3687 N N . THR B 1 155 ? 26.261 30.207 -25.150 1.00 7.44 149 THR B N 1
ATOM 3688 C CA . THR B 1 155 ? 27.025 29.206 -25.882 1.00 6.28 149 THR B CA 1
ATOM 3689 C C . THR B 1 155 ? 28.323 28.839 -25.167 1.00 5.40 149 THR B C 1
ATOM 3690 O O . THR B 1 155 ? 29.085 29.719 -24.740 1.00 4.84 149 THR B O 1
ATOM 3694 N N . PHE B 1 156 ? 28.544 27.525 -25.043 1.00 4.43 150 PHE B N 1
ATOM 3695 C CA . PHE B 1 156 ? 29.648 26.959 -24.279 1.00 4.29 150 PHE B CA 1
ATOM 3696 C C . PHE B 1 156 ? 30.467 25.975 -25.122 1.00 4.25 150 PHE B C 1
ATOM 3697 O O . PHE B 1 156 ? 30.068 24.825 -25.344 1.00 5.12 150 PHE B O 1
ATOM 3705 N N . ILE B 1 157 ? 31.626 26.425 -25.567 1.00 3.45 151 ILE B N 1
ATOM 3706 C CA . ILE B 1 157 ? 32.532 25.603 -26.347 1.00 2.81 151 ILE B CA 1
ATOM 3707 C C . ILE B 1 157 ? 33.531 24.967 -25.393 1.00 2.65 151 ILE B C 1
ATOM 3708 O O . ILE B 1 157 ? 34.148 25.670 -24.608 1.00 3.11 151 ILE B O 1
ATOM 3713 N N . PHE B 1 158 ? 33.725 23.656 -25.451 1.00 2.21 152 PHE B N 1
ATOM 3714 C CA . PHE B 1 158 ? 34.677 23.026 -24.542 1.00 2.00 152 PHE B CA 1
ATOM 3715 C C . PHE B 1 158 ? 35.671 22.068 -25.209 1.00 2.00 152 PHE B C 1
ATOM 3716 O O . PHE B 1 158 ? 35.365 21.420 -26.203 1.00 2.08 152 PHE B O 1
ATOM 3724 N N . ARG B 1 159 ? 36.873 22.003 -24.631 1.00 2.06 153 ARG B N 1
ATOM 3725 C CA . ARG B 1 159 ? 37.926 21.091 -25.053 1.00 2.00 153 ARG B CA 1
ATOM 3726 C C . ARG B 1 159 ? 37.820 19.843 -24.211 1.00 2.00 153 ARG B C 1
ATOM 3727 O O . ARG B 1 159 ? 37.780 19.947 -22.988 1.00 2.00 153 ARG B O 1
ATOM 3735 N N . ASP B 1 160 ? 37.775 18.660 -24.823 1.00 2.00 154 ASP B N 1
ATOM 3736 C CA . ASP B 1 160 ? 37.690 17.445 -24.012 1.00 2.00 154 ASP B CA 1
ATOM 3737 C C . ASP B 1 160 ? 38.839 17.416 -22.992 1.00 2.35 154 ASP B C 1
ATOM 3738 O O . ASP B 1 160 ? 38.629 17.112 -21.813 1.00 2.50 154 ASP B O 1
ATOM 3743 N N . PHE B 1 161 ? 40.039 17.797 -23.424 1.00 2.65 155 PHE B N 1
ATOM 3744 C CA . PHE B 1 161 ? 41.205 17.740 -22.554 1.00 3.11 155 PHE B CA 1
ATOM 3745 C C . PHE B 1 161 ? 41.030 18.558 -21.268 1.00 3.50 155 PHE B C 1
ATOM 3746 O O . PHE B 1 161 ? 41.645 18.255 -20.261 1.00 4.11 155 PHE B O 1
ATOM 3754 N N . ASP B 1 162 ? 40.241 19.630 -21.323 1.00 3.86 156 ASP B N 1
ATOM 3755 C CA . ASP B 1 162 ? 40.030 20.515 -20.177 1.00 3.76 156 ASP B CA 1
ATOM 3756 C C . ASP B 1 162 ? 38.771 20.202 -19.439 1.00 4.15 156 ASP B C 1
ATOM 3757 O O . ASP B 1 162 ? 38.745 20.282 -18.219 1.00 4.57 156 ASP B O 1
ATOM 3762 N N . TYR B 1 163 ? 37.720 19.858 -20.172 1.00 4.68 157 TYR B N 1
ATOM 3763 C CA . TYR B 1 163 ? 36.409 19.670 -19.571 1.00 5.03 157 TYR B CA 1
ATOM 3764 C C . TYR B 1 163 ? 36.113 18.254 -19.110 1.00 6.27 157 TYR B C 1
ATOM 3765 O O . TYR B 1 163 ? 35.222 18.049 -18.310 1.00 6.41 157 TYR B O 1
ATOM 3774 N N . MET B 1 164 ? 36.819 17.259 -19.620 1.00 8.26 158 MET B N 1
ATOM 3775 C CA . MET B 1 164 ? 36.788 15.944 -18.965 1.00 9.98 158 MET B CA 1
ATOM 3776 C C . MET B 1 164 ? 37.184 16.187 -17.523 1.00 10.55 158 MET B C 1
ATOM 3777 O O . MET B 1 164 ? 38.078 17.018 -17.243 1.00 11.09 158 MET B O 1
ATOM 3782 N N . GLY B 1 165 ? 36.533 15.485 -16.610 1.00 10.83 159 GLY B N 1
ATOM 3783 C CA . GLY B 1 165 ? 36.782 15.723 -15.209 1.00 11.61 159 GLY B CA 1
ATOM 3784 C C . GLY B 1 165 ? 35.682 16.563 -14.626 1.00 12.19 159 GLY B C 1
ATOM 3785 O O . GLY B 1 165 ? 35.146 16.215 -13.576 1.00 13.35 159 GLY B O 1
ATOM 3786 N N . CYS B 1 166 ? 35.341 17.677 -15.273 1.00 11.96 160 CYS B N 1
ATOM 3787 C CA . CYS B 1 166 ? 34.065 18.302 -14.976 1.00 12.18 160 CYS B CA 1
ATOM 3788 C C . CYS B 1 166 ? 32.951 17.263 -15.172 1.00 10.69 160 CYS B C 1
ATOM 3789 O O . CYS B 1 166 ? 32.105 17.100 -14.298 1.00 10.96 160 CYS B O 1
ATOM 3792 N N . MET B 1 167 ? 32.981 16.553 -16.304 1.00 8.82 161 MET B N 1
ATOM 3793 C CA . MET B 1 167 ? 31.921 15.621 -16.665 1.00 7.19 161 MET B CA 1
ATOM 3794 C C . MET B 1 167 ? 32.264 14.129 -16.499 1.00 6.22 161 MET B C 1
ATOM 3795 O O . MET B 1 167 ? 31.466 13.272 -16.873 1.00 6.42 161 MET B O 1
ATOM 3800 N N . TYR B 1 168 ? 33.423 13.808 -15.929 1.00 5.05 162 TYR B N 1
ATOM 3801 C CA . TYR B 1 168 ? 33.874 12.415 -15.844 1.00 3.89 162 TYR B CA 1
ATOM 3802 C C . TYR B 1 168 ? 32.855 11.458 -15.210 1.00 3.45 162 TYR B C 1
ATOM 3803 O O . TYR B 1 168 ? 32.802 10.297 -15.582 1.00 3.27 162 TYR B O 1
ATOM 3812 N N . ARG B 1 169 ? 32.030 11.931 -14.289 1.00 3.37 163 ARG B N 1
ATOM 3813 C CA . ARG B 1 169 ? 31.056 11.049 -13.634 1.00 3.80 163 ARG B CA 1
ATOM 3814 C C . ARG B 1 169 ? 30.009 10.557 -14.610 1.00 4.41 163 ARG B C 1
ATOM 3815 O O . ARG B 1 169 ? 29.627 9.368 -14.616 1.00 4.39 163 ARG B O 1
ATOM 3823 N N . THR B 1 170 ? 29.550 11.462 -15.460 1.00 4.69 164 THR B N 1
ATOM 3824 C CA . THR B 1 170 ? 28.586 11.055 -16.462 1.00 5.17 164 THR B CA 1
ATOM 3825 C C . THR B 1 170 ? 29.278 10.184 -17.551 1.00 5.14 164 THR B C 1
ATOM 3826 O O . THR B 1 170 ? 28.703 9.189 -18.028 1.00 5.14 164 THR B O 1
ATOM 3830 N N . VAL B 1 171 ? 30.522 10.508 -17.889 1.00 4.84 165 VAL B N 1
ATOM 3831 C CA . VAL B 1 171 ? 31.292 9.651 -18.782 1.00 4.76 165 VAL B CA 1
ATOM 3832 C C . VAL B 1 171 ? 31.428 8.256 -18.174 1.00 5.51 165 VAL B C 1
ATOM 3833 O O . VAL B 1 171 ? 31.238 7.235 -18.848 1.00 6.02 165 VAL B O 1
ATOM 3837 N N . ALA B 1 172 ? 31.747 8.199 -16.889 1.00 5.68 166 ALA B N 1
ATOM 3838 C CA . ALA B 1 172 ? 31.950 6.906 -16.218 1.00 5.55 166 ALA B CA 1
ATOM 3839 C C . ALA B 1 172 ? 30.700 6.036 -16.286 1.00 5.22 166 ALA B C 1
ATOM 3840 O O . ALA B 1 172 ? 30.783 4.822 -16.400 1.00 4.78 166 ALA B O 1
ATOM 3842 N N . LYS B 1 173 ? 29.537 6.671 -16.214 1.00 5.21 167 LYS B N 1
ATOM 3843 C CA . LYS B 1 173 ? 28.281 5.934 -16.214 1.00 5.06 167 LYS B CA 1
ATOM 3844 C C . LYS B 1 173 ? 28.005 5.301 -17.563 1.00 4.67 167 LYS B C 1
ATOM 3845 O O . LYS B 1 173 ? 27.374 4.259 -17.632 1.00 4.61 167 LYS B O 1
ATOM 3851 N N . ILE B 1 174 ? 28.509 5.919 -18.627 1.00 4.64 168 ILE B N 1
ATOM 3852 C CA . ILE B 1 174 ? 28.308 5.423 -19.985 1.00 4.39 168 ILE B CA 1
ATOM 3853 C C . ILE B 1 174 ? 29.358 4.352 -20.278 1.00 4.74 168 ILE B C 1
ATOM 3854 O O . ILE B 1 174 ? 29.036 3.273 -20.765 1.00 4.79 168 ILE B O 1
ATOM 3859 N N . GLU B 1 175 ? 30.611 4.613 -19.935 1.00 5.33 169 GLU B N 1
ATOM 3860 C CA . GLU B 1 175 ? 31.661 3.587 -20.092 1.00 5.18 169 GLU B CA 1
ATOM 3861 C C . GLU B 1 175 ? 31.230 2.282 -19.445 1.00 5.59 169 GLU B C 1
ATOM 3862 O O . GLU B 1 175 ? 31.361 1.206 -20.053 1.00 5.78 169 GLU B O 1
ATOM 3868 N N . ARG B 1 176 ? 30.713 2.365 -18.218 1.00 5.92 170 ARG B N 1
ATOM 3869 C CA . ARG B 1 176 ? 30.231 1.159 -17.517 1.00 6.45 170 ARG B CA 1
ATOM 3870 C C . ARG B 1 176 ? 29.012 0.515 -18.213 1.00 6.24 170 ARG B C 1
ATOM 3871 O O . ARG B 1 176 ? 28.807 -0.701 -18.096 1.00 6.18 170 ARG B O 1
ATOM 3879 N N . ALA B 1 177 ? 28.218 1.323 -18.923 1.00 5.66 171 ALA B N 1
ATOM 3880 C CA . ALA B 1 177 ? 27.031 0.826 -19.608 1.00 5.69 171 ALA B CA 1
ATOM 3881 C C . ALA B 1 177 ? 27.350 0.139 -20.917 1.00 6.08 171 ALA B C 1
ATOM 3882 O O . ALA B 1 177 ? 26.675 -0.829 -21.279 1.00 6.26 171 ALA B O 1
ATOM 3884 N N . PHE B 1 178 ? 28.349 0.660 -21.635 1.00 6.55 172 PHE B N 1
ATOM 3885 C CA . PHE B 1 178 ? 28.820 0.082 -22.909 1.00 6.76 172 PHE B CA 1
ATOM 3886 C C . PHE B 1 178 ? 29.746 -1.100 -22.634 1.00 6.78 172 PHE B C 1
ATOM 3887 O O . PHE B 1 178 ? 30.585 -1.023 -21.727 1.00 6.68 172 PHE B O 1
ATOM 3895 N N . THR B 1 179 ? 29.619 -2.171 -23.425 1.00 6.59 173 THR B N 1
ATOM 3896 C CA . THR B 1 179 ? 30.603 -3.259 -23.422 1.00 6.53 173 THR B CA 1
ATOM 3897 C C . THR B 1 179 ? 31.527 -3.184 -24.625 1.00 6.01 173 THR B C 1
ATOM 3898 O O . THR B 1 179 ? 31.136 -2.685 -25.681 1.00 6.09 173 THR B O 1
ATOM 3902 N N . ALA B 1 180 ? 32.746 -3.695 -24.464 1.00 5.66 174 ALA B N 1
ATOM 3903 C CA . ALA B 1 180 ? 33.760 -3.685 -25.535 1.00 5.44 174 ALA B CA 1
ATOM 3904 C C . ALA B 1 180 ? 33.234 -4.335 -26.809 1.00 5.11 174 ALA B C 1
ATOM 3905 O O . ALA B 1 180 ? 33.427 -3.816 -27.903 1.00 4.71 174 ALA B O 1
ATOM 3907 N N . SER B 1 181 ? 32.569 -5.478 -26.653 1.00 4.70 175 SER B N 1
ATOM 3908 C CA . SER B 1 181 ? 31.871 -6.108 -27.762 1.00 4.48 175 SER B CA 1
ATOM 3909 C C . SER B 1 181 ? 30.961 -5.123 -28.513 1.00 4.51 175 SER B C 1
ATOM 3910 O O . SER B 1 181 ? 31.025 -5.051 -29.735 1.00 4.30 175 SER B O 1
ATOM 3913 N N . GLN B 1 182 ? 30.145 -4.356 -27.789 1.00 4.76 176 GLN B N 1
ATOM 3914 C CA . GLN B 1 182 ? 29.179 -3.452 -28.423 1.00 5.09 176 GLN B CA 1
ATOM 3915 C C . GLN B 1 182 ? 29.845 -2.349 -29.206 1.00 5.04 176 GLN B C 1
ATOM 3916 O O . GLN B 1 182 ? 29.526 -2.138 -30.370 1.00 5.04 176 GLN B O 1
ATOM 3922 N N . VAL B 1 183 ? 30.760 -1.634 -28.570 1.00 5.30 177 VAL B N 1
ATOM 3923 C CA . VAL B 1 183 ? 31.407 -0.514 -29.242 1.00 5.66 177 VAL B CA 1
ATOM 3924 C C . VAL B 1 183 ? 32.205 -1.048 -30.430 1.00 5.78 177 VAL B C 1
ATOM 3925 O O . VAL B 1 183 ? 32.222 -0.415 -31.495 1.00 6.73 177 VAL B O 1
ATOM 3929 N N . ARG B 1 184 ? 32.818 -2.219 -30.284 1.00 5.61 178 ARG B N 1
ATOM 3930 C CA . ARG B 1 184 ? 33.420 -2.878 -31.441 1.00 5.92 178 ARG B CA 1
ATOM 3931 C C . ARG B 1 184 ? 32.390 -2.983 -32.551 1.00 6.18 178 ARG B C 1
ATOM 3932 O O . ARG B 1 184 ? 32.663 -2.623 -33.691 1.00 6.34 178 ARG B O 1
ATOM 3940 N N . GLY B 1 185 ? 31.209 -3.480 -32.192 1.00 6.60 179 GLY B N 1
ATOM 3941 C CA . GLY B 1 185 ? 30.118 -3.708 -33.130 1.00 6.80 179 GLY B CA 1
ATOM 3942 C C . GLY B 1 185 ? 29.747 -2.489 -33.942 1.00 7.18 179 GLY B C 1
ATOM 3943 O O . GLY B 1 185 ? 29.603 -2.583 -35.156 1.00 7.08 179 GLY B O 1
ATOM 3944 N N . CYS B 1 186 ? 29.608 -1.347 -33.276 1.00 7.49 180 CYS B N 1
ATOM 3945 C CA . CYS B 1 186 ? 29.256 -0.111 -33.956 1.00 8.36 180 CYS B CA 1
ATOM 3946 C C . CYS B 1 186 ? 30.418 0.421 -34.745 1.00 7.64 180 CYS B C 1
ATOM 3947 O O . CYS B 1 186 ? 30.347 0.554 -35.961 1.00 7.86 180 CYS B O 1
ATOM 3950 N N . PHE B 1 187 ? 31.501 0.697 -34.041 1.00 6.96 181 PHE B N 1
ATOM 3951 C CA . PHE B 1 187 ? 32.579 1.481 -34.599 1.00 6.35 181 PHE B CA 1
ATOM 3952 C C . PHE B 1 187 ? 33.662 0.678 -35.318 1.00 5.71 181 PHE B C 1
ATOM 3953 O O . PHE B 1 187 ? 34.502 1.250 -36.000 1.00 5.56 181 PHE B O 1
ATOM 3961 N N . GLY B 1 188 ? 33.635 -0.643 -35.177 1.00 5.16 182 GLY B N 1
ATOM 3962 C CA . GLY B 1 188 ? 34.561 -1.515 -35.889 1.00 4.42 182 GLY B CA 1
ATOM 3963 C C . GLY B 1 188 ? 36.004 -1.403 -35.446 1.00 4.01 182 GLY B C 1
ATOM 3964 O O . GLY B 1 188 ? 36.906 -1.528 -36.260 1.00 3.46 182 GLY B O 1
ATOM 3965 N N . PHE B 1 189 ? 36.235 -1.193 -34.154 1.00 4.06 183 PHE B N 1
ATOM 3966 C CA . PHE B 1 189 ? 37.613 -1.079 -33.638 1.00 3.88 183 PHE B CA 1
ATOM 3967 C C . PHE B 1 189 ? 38.305 -2.432 -33.623 1.00 3.77 183 PHE B C 1
ATOM 3968 O O . PHE B 1 189 ? 37.698 -3.449 -33.259 1.00 3.57 183 PHE B O 1
ATOM 3976 N N . ALA B 1 190 ? 39.569 -2.421 -34.044 1.00 3.65 184 ALA B N 1
ATOM 3977 C CA . ALA B 1 190 ? 40.435 -3.590 -34.024 1.00 3.68 184 ALA B CA 1
ATOM 3978 C C . ALA B 1 190 ? 41.140 -3.694 -32.672 1.00 3.89 184 ALA B C 1
ATOM 3979 O O . ALA B 1 190 ? 41.282 -2.709 -31.951 1.00 3.97 184 ALA B O 1
ATOM 3981 N N . MET B 1 191 ? 41.585 -4.891 -32.327 1.00 4.00 185 MET B N 1
ATOM 3982 C CA . MET B 1 191 ? 42.369 -5.066 -31.115 1.00 4.30 185 MET B CA 1
ATOM 3983 C C . MET B 1 191 ? 43.696 -4.295 -31.148 1.00 4.29 185 MET B C 1
ATOM 3984 O O . MET B 1 191 ? 44.209 -3.890 -30.109 1.00 4.33 185 MET B O 1
ATOM 3989 N N . GLU B 1 192 ? 44.250 -4.095 -32.336 1.00 4.49 186 GLU B N 1
ATOM 3990 C CA . GLU B 1 192 ? 45.497 -3.356 -32.479 1.00 4.43 186 GLU B CA 1
ATOM 3991 C C . GLU B 1 192 ? 45.238 -1.855 -32.363 1.00 4.34 186 GLU B C 1
ATOM 3992 O O . GLU B 1 192 ? 46.183 -1.082 -32.298 1.00 4.81 186 GLU B O 1
ATOM 3994 N N . ASP B 1 193 ? 43.971 -1.444 -32.343 1.00 4.06 187 ASP B N 1
ATOM 3995 C CA . ASP B 1 193 ? 43.629 -0.048 -32.103 1.00 3.91 187 ASP B CA 1
ATOM 3996 C C . ASP B 1 193 ? 43.848 0.280 -30.640 1.00 3.66 187 ASP B C 1
ATOM 3997 O O . ASP B 1 193 ? 43.580 -0.548 -29.767 1.00 2.99 187 ASP B O 1
ATOM 4002 N N . ASN B 1 194 ? 44.317 1.505 -30.385 1.00 3.81 188 ASN B N 1
ATOM 4003 C CA . ASN B 1 194 ? 44.673 1.938 -29.032 1.00 3.56 188 ASN B CA 1
ATOM 4004 C C . ASN B 1 194 ? 43.465 2.210 -28.150 1.00 3.80 188 ASN B C 1
ATOM 4005 O O . ASN B 1 194 ? 42.360 2.515 -28.639 1.00 3.29 188 ASN B O 1
ATOM 4010 N N . CYS B 1 195 ? 43.705 2.095 -26.843 1.00 3.81 189 CYS B N 1
ATOM 4011 C CA . CYS B 1 195 ? 42.670 2.202 -25.826 1.00 3.90 189 CYS B CA 1
ATOM 4012 C C . CYS B 1 195 ? 41.927 3.507 -25.842 1.00 3.36 189 CYS B C 1
ATOM 4013 O O . CYS B 1 195 ? 40.783 3.548 -25.394 1.00 2.89 189 CYS B O 1
ATOM 4016 N N . GLY B 1 196 ? 42.585 4.568 -26.313 1.00 3.19 190 GLY B N 1
ATOM 4017 C CA . GLY B 1 196 ? 41.927 5.860 -26.519 1.00 3.25 190 GLY B CA 1
ATOM 4018 C C . GLY B 1 196 ? 40.723 5.779 -27.453 1.00 3.31 190 GLY B C 1
ATOM 4019 O O . GLY B 1 196 ? 39.645 6.287 -27.136 1.00 2.42 190 GLY B O 1
ATOM 4020 N N . ARG B 1 197 ? 40.899 5.110 -28.597 1.00 3.73 191 ARG B N 1
ATOM 4021 C CA . ARG B 1 197 ? 39.799 4.911 -29.540 1.00 4.12 191 ARG B CA 1
ATOM 4022 C C . ARG B 1 197 ? 38.663 4.119 -28.897 1.00 3.82 191 ARG B C 1
ATOM 4023 O O . ARG B 1 197 ? 37.497 4.463 -29.045 1.00 4.12 191 ARG B O 1
ATOM 4031 N N . TRP B 1 198 ? 38.989 3.068 -28.162 1.00 3.83 192 TRP B N 1
ATOM 4032 C CA . TRP B 1 198 ? 37.929 2.234 -27.592 1.00 3.55 192 TRP B CA 1
ATOM 4033 C C . TRP B 1 198 ? 37.076 3.007 -26.585 1.00 3.55 192 TRP B C 1
ATOM 4034 O O . TRP B 1 198 ? 35.857 2.844 -26.554 1.00 3.70 192 TRP B O 1
ATOM 4045 N N . MET B 1 199 ? 37.703 3.876 -25.799 1.00 3.56 193 MET B N 1
ATOM 4046 C CA . MET B 1 199 ? 36.992 4.597 -24.744 1.00 3.76 193 MET B CA 1
ATOM 4047 C C . MET B 1 199 ? 36.285 5.857 -25.209 1.00 3.63 193 MET B C 1
ATOM 4048 O O . MET B 1 199 ? 35.468 6.406 -24.468 1.00 3.43 193 MET B O 1
ATOM 4053 N N . PHE B 1 200 ? 36.595 6.340 -26.408 1.00 3.40 194 PHE B N 1
ATOM 4054 C CA . PHE B 1 200 ? 36.081 7.638 -26.801 1.00 3.20 194 PHE B CA 1
ATOM 4055 C C . PHE B 1 200 ? 34.560 7.698 -26.979 1.00 3.48 194 PHE B C 1
ATOM 4056 O O . PHE B 1 200 ? 33.947 8.666 -26.564 1.00 4.89 194 PHE B O 1
ATOM 4064 N N . PRO B 1 201 ? 33.937 6.683 -27.586 1.00 3.21 195 PRO B N 1
ATOM 4065 C CA . PRO B 1 201 ? 32.493 6.786 -27.774 1.00 2.93 195 PRO B CA 1
ATOM 4066 C C . PRO B 1 201 ? 31.690 7.324 -26.573 1.00 2.67 195 PRO B C 1
ATOM 4067 O O . PRO B 1 201 ? 30.790 8.124 -26.759 1.00 3.25 195 PRO B O 1
ATOM 4071 N N . ALA B 1 202 ? 32.016 6.914 -25.361 1.00 2.39 196 ALA B N 1
ATOM 4072 C CA . ALA B 1 202 ? 31.308 7.412 -24.187 1.00 2.66 196 ALA B CA 1
ATOM 4073 C C . ALA B 1 202 ? 31.537 8.909 -23.980 1.00 2.83 196 ALA B C 1
ATOM 4074 O O . ALA B 1 202 ? 30.633 9.628 -23.529 1.00 3.06 196 ALA B O 1
ATOM 4076 N N . ILE B 1 203 ? 32.734 9.379 -24.313 1.00 2.96 197 ILE B N 1
ATOM 4077 C CA . ILE B 1 203 ? 33.045 10.799 -24.191 1.00 3.21 197 ILE B CA 1
ATOM 4078 C C . ILE B 1 203 ? 32.205 11.621 -25.153 1.00 3.70 197 ILE B C 1
ATOM 4079 O O . ILE B 1 203 ? 31.773 12.729 -24.821 1.00 3.78 197 ILE B O 1
ATOM 4084 N N . GLN B 1 204 ? 31.959 11.064 -26.333 1.00 4.02 198 GLN B N 1
ATOM 4085 C CA . GLN B 1 204 ? 31.083 11.703 -27.306 1.00 4.37 198 GLN B CA 1
ATOM 4086 C C . GLN B 1 204 ? 29.628 11.614 -26.902 1.00 4.07 198 GLN B C 1
ATOM 4087 O O . GLN B 1 204 ? 28.857 12.503 -27.214 1.00 4.93 198 GLN B O 1
ATOM 4093 N N . ALA B 1 205 ? 29.248 10.537 -26.234 1.00 3.59 199 ALA B N 1
ATOM 4094 C CA . ALA B 1 205 ? 27.891 10.384 -25.749 1.00 3.40 199 ALA B CA 1
ATOM 4095 C C . ALA B 1 205 ? 27.575 11.382 -24.645 1.00 3.67 199 ALA B C 1
ATOM 4096 O O . ALA B 1 205 ? 26.495 11.959 -24.624 1.00 3.51 199 ALA B O 1
ATOM 4098 N N . ALA B 1 206 ? 28.525 11.566 -23.728 1.00 3.81 200 ALA B N 1
ATOM 4099 C CA . ALA B 1 206 ? 28.287 12.260 -22.464 1.00 4.07 200 ALA B CA 1
ATOM 4100 C C . ALA B 1 206 ? 27.507 13.581 -22.571 1.00 4.61 200 ALA B C 1
ATOM 4101 O O . ALA B 1 206 ? 26.574 13.799 -21.792 1.00 5.38 200 ALA B O 1
ATOM 4103 N N . PRO B 1 207 ? 27.863 14.456 -23.530 1.00 4.61 201 PRO B N 1
ATOM 4104 C CA . PRO B 1 207 ? 27.158 15.719 -23.692 1.00 4.86 201 PRO B CA 1
ATOM 4105 C C . PRO B 1 207 ? 25.680 15.609 -24.048 1.00 5.15 201 PRO B C 1
ATOM 4106 O O . PRO B 1 207 ? 24.935 16.558 -23.807 1.00 5.21 201 PRO B O 1
ATOM 4110 N N . SER B 1 208 ? 25.254 14.487 -24.626 1.00 5.40 202 SER B N 1
ATOM 4111 C CA . SER B 1 208 ? 23.820 14.255 -24.851 1.00 5.77 202 SER B CA 1
ATOM 4112 C C . SER B 1 208 ? 22.999 14.356 -23.567 1.00 5.32 202 SER B C 1
ATOM 4113 O O . SER B 1 208 ? 21.768 14.339 -23.637 1.00 5.27 202 SER B O 1
ATOM 4116 N N . PHE B 1 209 ? 23.665 14.439 -22.412 1.00 4.91 203 PHE B N 1
ATOM 4117 C CA . PHE B 1 209 ? 22.981 14.410 -21.113 1.00 4.92 203 PHE B CA 1
ATOM 4118 C C . PHE B 1 209 ? 23.246 15.623 -20.215 1.00 4.65 203 PHE B C 1
ATOM 4119 O O . PHE B 1 209 ? 24.379 16.008 -19.987 1.00 4.76 203 PHE B O 1
ATOM 4127 N N . SER B 1 210 ? 22.187 16.204 -19.673 1.00 4.37 204 SER B N 1
ATOM 4128 C CA . SER B 1 210 ? 22.317 17.463 -18.968 1.00 4.39 204 SER B CA 1
ATOM 4129 C C . SER B 1 210 ? 23.170 17.386 -17.726 1.00 4.12 204 SER B C 1
ATOM 4130 O O . SER B 1 210 ? 23.691 18.396 -17.293 1.00 4.25 204 SER B O 1
ATOM 4133 N N . ALA B 1 211 ? 23.305 16.196 -17.148 1.00 4.35 205 ALA B N 1
ATOM 4134 C CA . ALA B 1 211 ? 24.215 15.982 -16.009 1.00 4.02 205 ALA B CA 1
ATOM 4135 C C . ALA B 1 211 ? 25.664 16.348 -16.331 1.00 4.17 205 ALA B C 1
ATOM 4136 O O . ALA B 1 211 ? 26.425 16.651 -15.422 1.00 4.54 205 ALA B O 1
ATOM 4138 N N . ALA B 1 212 ? 26.044 16.344 -17.610 1.00 4.23 206 ALA B N 1
ATOM 4139 C CA . ALA B 1 212 ? 27.406 16.704 -18.018 1.00 3.83 206 ALA B CA 1
ATOM 4140 C C . ALA B 1 212 ? 27.721 18.172 -17.802 1.00 3.79 206 ALA B C 1
ATOM 4141 O O . ALA B 1 212 ? 28.880 18.549 -17.863 1.00 4.58 206 ALA B O 1
ATOM 4143 N N . PHE B 1 213 ? 26.717 19.012 -17.553 1.00 3.33 207 PHE B N 1
ATOM 4144 C CA . PHE B 1 213 ? 26.968 20.454 -17.408 1.00 2.73 207 PHE B CA 1
ATOM 4145 C C . PHE B 1 213 ? 26.261 21.075 -16.202 1.00 2.02 207 PHE B C 1
ATOM 4146 O O . PHE B 1 213 ? 25.351 21.842 -16.366 1.00 2.00 207 PHE B O 1
ATOM 4154 N N . PRO B 1 214 ? 26.704 20.757 -14.982 1.00 2.00 208 PRO B N 1
ATOM 4155 C CA . PRO B 1 214 ? 26.087 21.316 -13.787 1.00 2.10 208 PRO B CA 1
ATOM 4156 C C . PRO B 1 214 ? 26.245 22.829 -13.640 1.00 2.77 208 PRO B C 1
ATOM 4157 O O . PRO B 1 214 ? 25.403 23.463 -13.012 1.00 3.37 208 PRO B O 1
ATOM 4161 N N . HIS B 1 215 ? 27.291 23.408 -14.228 1.00 3.30 209 HIS B N 1
ATOM 4162 C CA . HIS B 1 215 ? 27.444 24.863 -14.272 1.00 3.28 209 HIS B CA 1
ATOM 4163 C C . HIS B 1 215 ? 26.415 25.533 -15.162 1.00 3.48 209 HIS B C 1
ATOM 4164 O O . HIS B 1 215 ? 26.320 26.759 -15.170 1.00 4.34 209 HIS B O 1
ATOM 4171 N N . ILE B 1 216 ? 25.662 24.767 -15.940 1.00 3.41 210 ILE B N 1
ATOM 4172 C CA . ILE B 1 216 ? 24.579 25.368 -16.706 1.00 3.61 210 ILE B CA 1
ATOM 4173 C C . ILE B 1 216 ? 23.212 24.778 -16.349 1.00 4.06 210 ILE B C 1
ATOM 4174 O O . ILE B 1 216 ? 22.211 25.526 -16.347 1.00 4.09 210 ILE B O 1
ATOM 4179 N N . PHE B 1 217 ? 23.182 23.489 -15.982 1.00 4.03 211 PHE B N 1
ATOM 4180 C CA . PHE B 1 217 ? 21.966 22.824 -15.491 1.00 4.23 211 PHE B CA 1
ATOM 4181 C C . PHE B 1 217 ? 22.186 22.237 -14.098 1.00 4.87 211 PHE B C 1
ATOM 4182 O O . PHE B 1 217 ? 22.795 21.177 -13.952 1.00 5.74 211 PHE B O 1
ATOM 4190 N N . PRO B 1 218 ? 21.672 22.902 -13.060 1.00 5.56 212 PRO B N 1
ATOM 4191 C CA . PRO B 1 218 ? 22.000 22.410 -11.727 1.00 6.06 212 PRO B CA 1
ATOM 4192 C C . PRO B 1 218 ? 21.368 21.053 -11.428 1.00 6.33 212 PRO B C 1
ATOM 4193 O O . PRO B 1 218 ? 20.228 20.821 -11.784 1.00 6.60 212 PRO B O 1
ATOM 4197 N N . PRO B 1 219 ? 22.104 20.155 -10.770 1.00 7.10 213 PRO B N 1
ATOM 4198 C CA . PRO B 1 219 ? 21.524 18.819 -10.528 1.00 7.30 213 PRO B CA 1
ATOM 4199 C C . PRO B 1 219 ? 20.274 18.808 -9.636 1.00 7.22 213 PRO B C 1
ATOM 4200 O O . PRO B 1 219 ? 19.577 17.799 -9.608 1.00 7.86 213 PRO B O 1
ATOM 4204 N N . SER B 1 220 ? 19.993 19.894 -8.918 1.00 7.05 214 SER B N 1
ATOM 4205 C CA . SER B 1 220 ? 18.761 19.981 -8.115 1.00 6.82 214 SER B CA 1
ATOM 4206 C C . SER B 1 220 ? 17.504 20.232 -8.940 1.00 6.97 214 SER B C 1
ATOM 4207 O O . SER B 1 220 ? 16.405 20.210 -8.410 1.00 7.09 214 SER B O 1
ATOM 4210 N N . MET B 1 221 ? 17.657 20.490 -10.231 1.00 7.47 215 MET B N 1
ATOM 4211 C CA . MET B 1 221 ? 16.505 20.739 -11.109 1.00 7.78 215 MET B CA 1
ATOM 4212 C C . MET B 1 221 ? 16.199 19.538 -12.010 1.00 7.45 215 MET B C 1
ATOM 4213 O O . MET B 1 221 ? 15.185 19.505 -12.698 1.00 7.46 215 MET B O 1
ATOM 4218 N N . GLY B 1 222 ? 17.068 18.540 -11.990 1.00 7.11 216 GLY B N 1
ATOM 4219 C CA . GLY B 1 222 ? 16.844 17.352 -12.781 1.00 7.07 216 GLY B CA 1
ATOM 4220 C C . GLY B 1 222 ? 17.184 17.513 -14.252 1.00 6.79 216 GLY B C 1
ATOM 4221 O O . GLY B 1 222 ? 17.940 18.418 -14.628 1.00 7.75 216 GLY B O 1
ATOM 4222 N N . ASN B 1 223 ? 16.624 16.630 -15.082 1.00 5.82 217 ASN B N 1
ATOM 4223 C CA . ASN B 1 223 ? 17.074 16.471 -16.456 1.00 4.56 217 ASN B CA 1
ATOM 4224 C C . ASN B 1 223 ? 16.467 17.531 -17.341 1.00 4.03 217 ASN B C 1
ATOM 4225 O O . ASN B 1 223 ? 15.289 17.854 -17.206 1.00 3.53 217 ASN B O 1
ATOM 4230 N N . VAL B 1 224 ? 17.300 18.072 -18.229 1.00 3.30 218 VAL B N 1
ATOM 4231 C CA . VAL B 1 224 ? 16.892 19.022 -19.242 1.00 2.32 218 VAL B CA 1
ATOM 4232 C C . VAL B 1 224 ? 17.107 18.404 -20.620 1.00 2.10 218 VAL B C 1
ATOM 4233 O O . VAL B 1 224 ? 18.148 17.839 -20.910 1.00 2.00 218 VAL B O 1
ATOM 4237 N N . PHE B 1 225 ? 16.087 18.529 -21.462 1.00 2.60 219 PHE B N 1
ATOM 4238 C CA . PHE B 1 225 ? 16.069 17.913 -22.786 1.00 2.72 219 PHE B CA 1
ATOM 4239 C C . PHE B 1 225 ? 17.207 18.415 -23.689 1.00 2.69 219 PHE B C 1
ATOM 4240 O O . PHE B 1 225 ? 17.543 19.606 -23.702 1.00 2.25 219 PHE B O 1
ATOM 4248 N N . CYS B 1 226 ? 17.781 17.497 -24.455 1.00 2.66 220 CYS B N 1
ATOM 4249 C CA . CYS B 1 226 ? 18.873 17.818 -25.365 1.00 3.00 220 CYS B CA 1
ATOM 4250 C C . CYS B 1 226 ? 18.443 17.562 -26.806 1.00 2.54 220 CYS B C 1
ATOM 4251 O O . CYS B 1 226 ? 17.794 16.560 -27.094 1.00 2.80 220 CYS B O 1
ATOM 4254 N N . LEU B 1 227 ? 18.806 18.463 -27.707 1.00 2.00 221 LEU B N 1
ATOM 4255 C CA . LEU B 1 227 ? 18.508 18.306 -29.124 1.00 2.00 221 LEU B CA 1
ATOM 4256 C C . LEU B 1 227 ? 19.810 18.266 -29.880 1.00 2.00 221 LEU B C 1
ATOM 4257 O O . LEU B 1 227 ? 20.631 19.162 -29.722 1.00 2.50 221 LEU B O 1
ATOM 4262 N N . ILE B 1 228 ? 19.997 17.245 -30.709 1.00 2.00 222 ILE B N 1
ATOM 4263 C CA . ILE B 1 228 ? 21.235 17.082 -31.459 1.00 2.00 222 ILE B CA 1
ATOM 4264 C C . ILE B 1 228 ? 20.977 17.157 -32.973 1.00 2.10 222 ILE B C 1
ATOM 4265 O O . ILE B 1 228 ? 20.303 16.301 -33.528 1.00 2.27 222 ILE B O 1
ATOM 4270 N N . PRO B 1 229 ? 21.503 18.193 -33.647 1.00 2.68 223 PRO B N 1
ATOM 4271 C CA . PRO B 1 229 ? 21.444 18.185 -35.094 1.00 3.22 223 PRO B CA 1
ATOM 4272 C C . PRO B 1 229 ? 22.574 17.333 -35.655 1.00 3.70 223 PRO B C 1
ATOM 4273 O O . PRO B 1 229 ? 23.727 17.550 -35.304 1.00 3.47 223 PRO B O 1
ATOM 4277 N N . GLN B 1 230 ? 22.242 16.369 -36.512 1.00 4.45 224 GLN B N 1
ATOM 4278 C CA . GLN B 1 230 ? 23.256 15.521 -37.137 1.00 4.96 224 GLN B CA 1
ATOM 4279 C C . GLN B 1 230 ? 22.793 14.963 -38.483 1.00 5.07 224 GLN B C 1
ATOM 4280 O O . GLN B 1 230 ? 21.615 14.695 -38.672 1.00 4.61 224 GLN B O 1
ATOM 4286 N N . ALA B 1 231 ? 23.727 14.783 -39.411 1.00 5.46 225 ALA B N 1
ATOM 4287 C CA . ALA B 1 231 ? 23.395 14.188 -40.694 1.00 5.95 225 ALA B CA 1
ATOM 4288 C C . ALA B 1 231 ? 22.964 12.752 -40.472 1.00 6.42 225 ALA B C 1
ATOM 4289 O O . ALA B 1 231 ? 23.492 12.071 -39.602 1.00 6.72 225 ALA B O 1
ATOM 4291 N N . ILE B 1 232 ? 22.001 12.307 -41.271 1.00 7.07 226 ILE B N 1
ATOM 4292 C CA . ILE B 1 232 ? 21.318 11.027 -41.073 1.00 7.52 226 ILE B CA 1
ATOM 4293 C C . ILE B 1 232 ? 22.268 9.834 -40.961 1.00 8.03 226 ILE B C 1
ATOM 4294 O O . ILE B 1 232 ? 21.989 8.895 -40.219 1.00 8.41 226 ILE B O 1
ATOM 4299 N N . ASP B 1 233 ? 23.385 9.877 -41.682 1.00 8.57 227 ASP B N 1
ATOM 4300 C CA . ASP B 1 233 ? 24.382 8.792 -41.649 1.00 9.18 227 ASP B CA 1
ATOM 4301 C C . ASP B 1 233 ? 24.897 8.377 -40.245 1.00 9.63 227 ASP B C 1
ATOM 4302 O O . ASP B 1 233 ? 25.185 7.195 -40.028 1.00 9.73 227 ASP B O 1
ATOM 4307 N N . GLN B 1 234 ? 24.998 9.323 -39.306 1.00 10.10 228 GLN B N 1
ATOM 4308 C CA . GLN B 1 234 ? 25.612 9.051 -37.988 1.00 10.59 228 GLN B CA 1
ATOM 4309 C C . GLN B 1 234 ? 24.648 8.397 -36.981 1.00 10.92 228 GLN B C 1
ATOM 4310 O O . GLN B 1 234 ? 25.074 7.943 -35.908 1.00 10.95 228 GLN B O 1
ATOM 4316 N N . ASP B 1 235 ? 23.358 8.365 -37.316 1.00 11.14 229 ASP B N 1
ATOM 4317 C CA . ASP B 1 235 ? 22.321 7.805 -36.429 1.00 11.20 229 ASP B CA 1
ATOM 4318 C C . ASP B 1 235 ? 22.626 6.385 -35.904 1.00 11.26 229 ASP B C 1
ATOM 4319 O O . ASP B 1 235 ? 22.427 6.115 -34.723 1.00 11.41 229 ASP B O 1
ATOM 4324 N N . PRO B 1 236 ? 23.097 5.473 -36.776 1.00 11.37 230 PRO B N 1
ATOM 4325 C CA . PRO B 1 236 ? 23.413 4.093 -36.359 1.00 11.45 230 PRO B CA 1
ATOM 4326 C C . PRO B 1 236 ? 24.451 3.892 -35.235 1.00 11.53 230 PRO B C 1
ATOM 4327 O O . PRO B 1 236 ? 24.499 2.813 -34.639 1.00 11.40 230 PRO B O 1
ATOM 4331 N N . TYR B 1 237 ? 25.272 4.903 -34.961 1.00 11.77 231 TYR B N 1
ATOM 4332 C CA . TYR B 1 237 ? 26.234 4.856 -33.851 1.00 11.93 231 TYR B CA 1
ATOM 4333 C C . TYR B 1 237 ? 25.525 4.976 -32.496 1.00 12.07 231 TYR B C 1
ATOM 4334 O O . TYR B 1 237 ? 25.940 4.404 -31.466 1.00 12.24 231 TYR B O 1
ATOM 4336 N N . PHE B 1 238 ? 24.389 5.657 -32.567 1.00 11.82 232 PHE B N 1
ATOM 4337 C CA . PHE B 1 238 ? 23.875 6.519 -31.526 1.00 11.47 232 PHE B CA 1
ATOM 4338 C C . PHE B 1 238 ? 22.591 5.942 -30.902 1.00 10.86 232 PHE B C 1
ATOM 4339 O O . PHE B 1 238 ? 22.211 6.326 -29.795 1.00 10.43 232 PHE B O 1
ATOM 4347 N N . ARG B 1 239 ? 21.948 4.995 -31.594 1.00 10.23 233 ARG B N 1
ATOM 4348 C CA . ARG B 1 239 ? 20.930 4.147 -30.961 1.00 9.84 233 ARG B CA 1
ATOM 4349 C C . ARG B 1 239 ? 21.483 3.541 -29.674 1.00 9.12 233 ARG B C 1
ATOM 4350 O O . ARG B 1 239 ? 20.750 3.355 -28.706 1.00 8.83 233 ARG B O 1
ATOM 4358 N N . LEU B 1 240 ? 22.785 3.260 -29.673 1.00 8.37 234 LEU B N 1
ATOM 4359 C CA . LEU B 1 240 ? 23.490 2.826 -28.470 1.00 7.72 234 LEU B CA 1
ATOM 4360 C C . LEU B 1 240 ? 23.282 3.811 -27.312 1.00 7.09 234 LEU B C 1
ATOM 4361 O O . LEU B 1 240 ? 22.710 3.459 -26.286 1.00 6.98 234 LEU B O 1
ATOM 4366 N N . THR B 1 241 ? 23.715 5.051 -27.492 1.00 6.38 235 THR B N 1
ATOM 4367 C CA . THR B 1 241 ? 23.623 6.042 -26.414 1.00 5.94 235 THR B CA 1
ATOM 4368 C C . THR B 1 241 ? 22.182 6.443 -26.055 1.00 5.73 235 THR B C 1
ATOM 4369 O O . THR B 1 241 ? 21.922 6.860 -24.929 1.00 5.54 235 THR B O 1
ATOM 4373 N N . ARG B 1 242 ? 21.253 6.315 -26.999 1.00 5.66 236 ARG B N 1
ATOM 4374 C CA . ARG B 1 242 ? 19.853 6.695 -26.753 1.00 5.45 236 ARG B CA 1
ATOM 4375 C C . ARG B 1 242 ? 19.117 5.683 -25.894 1.00 4.93 236 ARG B C 1
ATOM 4376 O O . ARG B 1 242 ? 18.349 6.057 -25.004 1.00 4.78 236 ARG B O 1
ATOM 4384 N N . ASP B 1 243 ? 19.346 4.402 -26.155 1.00 4.44 237 ASP B N 1
ATOM 4385 C CA . ASP B 1 243 ? 18.564 3.367 -25.479 1.00 4.15 237 ASP B CA 1
ATOM 4386 C C . ASP B 1 243 ? 19.007 3.126 -24.027 1.00 3.63 237 ASP B C 1
ATOM 4387 O O . ASP B 1 243 ? 18.256 2.560 -23.237 1.00 3.51 237 ASP B O 1
ATOM 4392 N N . ILE B 1 244 ? 20.199 3.598 -23.672 1.00 3.09 238 ILE B N 1
ATOM 4393 C CA . ILE B 1 244 ? 20.745 3.387 -22.339 1.00 2.59 238 ILE B CA 1
ATOM 4394 C C . ILE B 1 244 ? 20.399 4.521 -21.361 1.00 2.40 238 ILE B C 1
ATOM 4395 O O . ILE B 1 244 ? 20.714 4.435 -20.171 1.00 2.03 238 ILE B O 1
ATOM 4400 N N . ALA B 1 245 ? 19.728 5.563 -21.853 1.00 2.13 239 ALA B N 1
ATOM 4401 C CA . ALA B 1 245 ? 19.421 6.734 -21.040 1.00 2.00 239 ALA B CA 1
ATOM 4402 C C . ALA B 1 245 ? 18.578 6.411 -19.809 1.00 2.08 239 ALA B C 1
ATOM 4403 O O . ALA B 1 245 ? 18.968 6.743 -18.691 1.00 2.18 239 ALA B O 1
ATOM 4405 N N . PRO B 1 246 ? 17.418 5.767 -19.997 1.00 2.25 240 PRO B N 1
ATOM 4406 C CA . PRO B 1 246 ? 16.565 5.516 -18.838 1.00 2.33 240 PRO B CA 1
ATOM 4407 C C . PRO B 1 246 ? 17.171 4.619 -17.764 1.00 2.54 240 PRO B C 1
ATOM 4408 O O . PRO B 1 246 ? 16.786 4.746 -16.609 1.00 2.97 240 PRO B O 1
ATOM 4412 N N . ARG B 1 247 ? 18.099 3.727 -18.119 1.00 2.59 241 ARG B N 1
ATOM 4413 C CA . ARG B 1 247 ? 18.797 2.899 -17.106 1.00 2.45 241 ARG B CA 1
ATOM 4414 C C . ARG B 1 247 ? 19.660 3.783 -16.180 1.00 2.38 241 ARG B C 1
ATOM 4415 O O . ARG B 1 247 ? 19.900 3.452 -15.018 1.00 2.33 241 ARG B O 1
ATOM 4417 N N . LEU B 1 248 ? 20.108 4.913 -16.720 1.00 2.33 242 LEU B N 1
ATOM 4418 C CA . LEU B 1 248 ? 20.831 5.938 -15.973 1.00 2.17 242 LEU B CA 1
ATOM 4419 C C . LEU B 1 248 ? 19.873 6.959 -15.359 1.00 2.25 242 LEU B C 1
ATOM 4420 O O . LEU B 1 248 ? 20.280 7.835 -14.596 1.00 2.21 242 LEU B O 1
ATOM 4425 N N . GLY B 1 249 ? 18.597 6.843 -15.702 1.00 2.49 243 GLY B N 1
ATOM 4426 C CA . GLY B 1 249 ? 17.593 7.790 -15.259 1.00 2.55 243 GLY B CA 1
ATOM 4427 C C . GLY B 1 249 ? 17.738 9.086 -16.016 1.00 2.50 243 GLY B C 1
ATOM 4428 O O . GLY B 1 249 ? 17.330 10.134 -15.529 1.00 2.65 243 GLY B O 1
ATOM 4429 N N . TYR B 1 250 ? 18.337 9.016 -17.201 1.00 2.42 244 TYR B N 1
ATOM 4430 C CA . TYR B 1 250 ? 18.549 10.197 -18.019 1.00 2.40 244 TYR B CA 1
ATOM 4431 C C . TYR B 1 250 ? 17.491 10.237 -19.109 1.00 2.38 244 TYR B C 1
ATOM 4432 O O . TYR B 1 250 ? 16.691 9.325 -19.243 1.00 2.11 244 TYR B O 1
ATOM 4441 N N . LEU B 1 251 ? 17.494 11.319 -19.871 1.00 2.60 245 LEU B N 1
ATOM 4442 C CA . LEU B 1 251 ? 16.454 11.602 -20.838 1.00 2.54 245 LEU B CA 1
ATOM 4443 C C . LEU B 1 251 ? 17.000 11.323 -22.226 1.00 2.48 245 LEU B C 1
ATOM 4444 O O . LEU B 1 251 ? 17.855 12.063 -22.723 1.00 3.51 245 LEU B O 1
ATOM 4449 N N . LYS B 1 252 ? 16.531 10.252 -22.850 1.00 2.14 246 LYS B N 1
ATOM 4450 C CA . LYS B 1 252 ? 16.884 9.967 -24.244 1.00 2.00 246 LYS B CA 1
ATOM 4451 C C . LYS B 1 252 ? 16.765 11.245 -25.069 1.00 2.00 246 LYS B C 1
ATOM 4452 O O . LYS B 1 252 ? 15.677 11.797 -25.183 1.00 2.00 246 LYS B O 1
ATOM 4458 N N . PRO B 1 253 ? 17.895 11.725 -25.625 1.00 2.00 247 PRO B N 1
ATOM 4459 C CA . PRO B 1 253 ? 17.997 13.012 -26.282 1.00 2.00 247 PRO B CA 1
ATOM 4460 C C . PRO B 1 253 ? 17.310 13.057 -27.623 1.00 2.00 247 PRO B C 1
ATOM 4461 O O . PRO B 1 253 ? 17.372 12.092 -28.372 1.00 2.00 247 PRO B O 1
ATOM 4465 N N . ALA B 1 254 ? 16.697 14.188 -27.941 1.00 2.00 248 ALA B N 1
ATOM 4466 C CA . ALA B 1 254 ? 16.027 14.355 -29.220 1.00 2.00 248 ALA B CA 1
ATOM 4467 C C . ALA B 1 254 ? 17.067 14.584 -30.309 1.00 2.00 248 ALA B C 1
ATOM 4468 O O . ALA B 1 254 ? 18.161 15.098 -30.045 1.00 2.00 248 ALA B O 1
ATOM 4470 N N . VAL B 1 255 ? 16.717 14.189 -31.532 1.00 2.00 249 VAL B N 1
ATOM 4471 C CA . VAL B 1 255 ? 17.594 14.361 -32.682 1.00 2.00 249 VAL B CA 1
ATOM 4472 C C . VAL B 1 255 ? 16.816 14.957 -33.851 1.00 2.00 249 VAL B C 1
ATOM 4473 O O . VAL B 1 255 ? 15.643 14.647 -34.032 1.00 2.00 249 VAL B O 1
ATOM 4477 N N . ILE B 1 256 ? 17.470 15.820 -34.626 1.00 2.00 250 ILE B N 1
ATOM 4478 C CA . ILE B 1 256 ? 16.921 16.338 -35.879 1.00 2.00 250 ILE B CA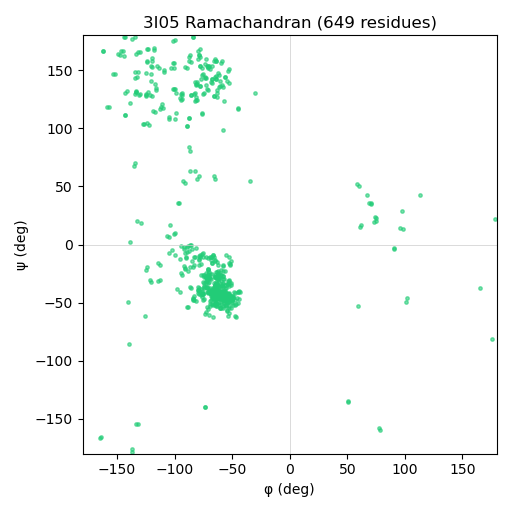 1
ATOM 4479 C C . ILE B 1 256 ? 17.934 16.054 -36.988 1.00 2.00 250 ILE B C 1
ATOM 4480 O O . ILE B 1 256 ? 19.119 16.370 -36.844 1.00 2.00 250 ILE B O 1
ATOM 4485 N N . HIS B 1 257 ? 17.464 15.438 -38.077 1.00 2.00 251 HIS B N 1
ATOM 4486 C CA . HIS B 1 257 ? 18.334 14.880 -39.123 1.00 2.00 251 HIS B CA 1
ATOM 4487 C C . HIS B 1 257 ? 18.460 15.772 -40.362 1.00 2.00 251 HIS B C 1
ATOM 4488 O O . HIS B 1 257 ? 17.458 16.245 -40.907 1.00 2.00 251 HIS B O 1
ATOM 4495 N N . SER B 1 258 ? 19.692 15.957 -40.831 1.00 2.00 252 SER B N 1
ATOM 4496 C CA . SER B 1 258 ? 19.959 16.691 -42.072 1.00 2.00 252 SER B CA 1
ATOM 4497 C C . SER B 1 258 ? 20.240 15.760 -43.242 1.00 2.00 252 SER B C 1
ATOM 4498 O O . SER B 1 258 ? 20.689 14.627 -43.060 1.00 2.00 252 SER B O 1
ATOM 4501 N N . LYS B 1 259 ? 19.996 16.274 -44.445 1.00 2.00 253 LYS B N 1
ATOM 4502 C CA . LYS B 1 259 ? 20.347 15.589 -45.689 1.00 2.00 253 LYS B CA 1
ATOM 4503 C C . LYS B 1 259 ? 21.832 15.765 -45.957 1.00 2.00 253 LYS B C 1
ATOM 4504 O O . LYS B 1 259 ? 22.467 16.634 -45.381 1.00 2.00 253 LYS B O 1
ATOM 4510 N N . PHE B 1 260 ? 22.379 14.936 -46.836 1.00 2.00 254 PHE B N 1
ATOM 4511 C CA . PHE B 1 260 ? 23.798 15.010 -47.175 1.00 2.00 254 PHE B CA 1
ATOM 4512 C C . PHE B 1 260 ? 24.129 16.333 -47.851 1.00 2.13 254 PHE B C 1
ATOM 4513 O O . PHE B 1 260 ? 23.337 16.846 -48.638 1.00 2.07 254 PHE B O 1
ATOM 4521 N N . PHE B 1 261 ? 25.297 16.885 -47.542 1.00 2.50 255 PHE B N 1
ATOM 4522 C CA . PHE B 1 261 ? 25.819 17.990 -48.325 1.00 2.91 255 PHE B CA 1
ATOM 4523 C C . PHE B 1 261 ? 26.581 17.424 -49.524 1.00 3.19 255 PHE B C 1
ATOM 4524 O O . PHE B 1 261 ? 27.450 16.572 -49.358 1.00 3.18 255 PHE B O 1
ATOM 4532 N N . PRO B 1 262 ? 26.260 17.896 -50.737 1.00 3.69 256 PRO B N 1
ATOM 4533 C CA . PRO B 1 262 ? 26.948 17.413 -51.936 1.00 4.11 256 PRO B CA 1
ATOM 4534 C C . PRO B 1 262 ? 28.284 18.114 -52.208 1.00 4.34 256 PRO B C 1
ATOM 4535 O O . PRO B 1 262 ? 28.344 19.347 -52.232 1.00 4.23 256 PRO B O 1
ATOM 4539 N N . GLY B 1 263 ? 29.332 17.320 -52.428 1.00 4.65 257 GLY B N 1
ATOM 4540 C CA . GLY B 1 263 ? 30.677 17.834 -52.683 1.00 4.86 257 GLY B CA 1
ATOM 4541 C C . GLY B 1 263 ? 30.841 18.428 -54.070 1.00 5.01 257 GLY B C 1
ATOM 4542 O O . GLY B 1 263 ? 29.950 19.120 -54.563 1.00 5.01 257 GLY B O 1
ATOM 4543 N N . LEU B 1 264 ? 31.987 18.166 -54.697 1.00 5.19 258 LEU B N 1
ATOM 4544 C CA . LEU B 1 264 ? 32.311 18.776 -55.990 1.00 5.36 258 LEU B CA 1
ATOM 4545 C C . LEU B 1 264 ? 32.974 17.837 -57.032 1.00 5.47 258 LEU B C 1
ATOM 4546 O O . LEU B 1 264 ? 33.305 18.283 -58.133 1.00 5.25 258 LEU B O 1
ATOM 4551 N N . SER B 1 265 ? 33.152 16.553 -56.706 1.00 5.63 259 SER B N 1
ATOM 4552 C CA . SER B 1 265 ? 33.703 15.566 -57.657 1.00 5.68 259 SER B CA 1
ATOM 4553 C C . SER B 1 265 ? 32.990 14.211 -57.545 1.00 5.71 259 SER B C 1
ATOM 4554 O O . SER B 1 265 ? 33.162 13.474 -56.572 1.00 5.66 259 SER B O 1
ATOM 4557 N N . ALA B 1 278 ? 37.241 20.987 -52.499 1.00 2.00 272 ALA B N 1
ATOM 4558 C CA . ALA B 1 278 ? 36.184 21.635 -51.719 1.00 2.00 272 ALA B CA 1
ATOM 4559 C C . ALA B 1 278 ? 36.472 23.120 -51.446 1.00 2.00 272 ALA B C 1
ATOM 4560 O O . ALA B 1 278 ? 37.605 23.573 -51.600 1.00 2.00 272 ALA B O 1
ATOM 4562 N N . VAL B 1 279 ? 35.438 23.860 -51.035 1.00 2.00 273 VAL B N 1
ATOM 4563 C CA . VAL B 1 279 ? 35.532 25.303 -50.747 1.00 2.00 273 VAL B CA 1
ATOM 4564 C C . VAL B 1 279 ? 35.690 25.562 -49.247 1.00 2.00 273 VAL B C 1
ATOM 4565 O O . VAL B 1 279 ? 34.904 25.046 -48.450 1.00 2.00 273 VAL B O 1
ATOM 4569 N N . LEU B 1 280 ? 36.672 26.388 -48.873 1.00 2.00 274 LEU B N 1
ATOM 4570 C CA . LEU B 1 280 ? 36.987 26.658 -47.457 1.00 2.00 274 LEU B CA 1
ATOM 4571 C C . LEU B 1 280 ? 36.702 28.113 -47.040 1.00 2.00 274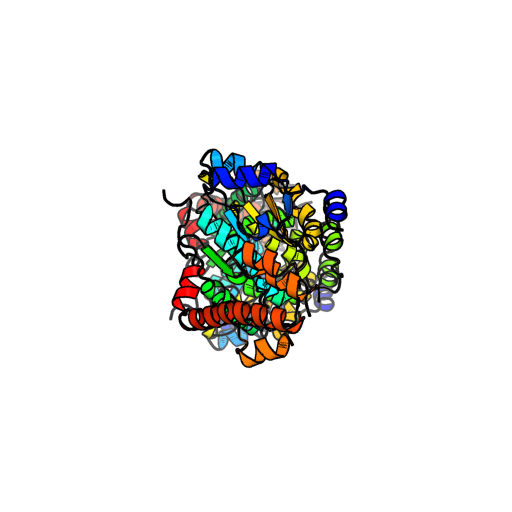 LEU B C 1
ATOM 4572 O O . LEU B 1 280 ? 36.797 29.022 -47.850 1.00 2.00 274 LEU B O 1
ATOM 4577 N N . LEU B 1 281 ? 36.394 28.323 -45.761 1.00 2.00 275 LEU B N 1
ATOM 4578 C CA . LEU B 1 281 ? 36.091 29.662 -45.229 1.00 2.00 275 LEU B CA 1
ATOM 4579 C C . LEU B 1 281 ? 37.224 30.682 -45.375 1.00 2.00 275 LEU B C 1
ATOM 4580 O O . LEU B 1 281 ? 36.974 31.877 -45.302 1.00 2.00 275 LEU B O 1
ATOM 4585 N N . THR B 1 282 ? 38.464 30.231 -45.525 1.00 2.00 276 THR B N 1
ATOM 4586 C CA . THR B 1 282 ? 39.585 31.155 -45.661 1.00 2.00 276 THR B CA 1
ATOM 4587 C C . THR B 1 282 ? 39.822 31.573 -47.118 1.00 2.00 276 THR B C 1
ATOM 4588 O O . THR B 1 282 ? 40.659 32.442 -47.386 1.00 2.00 276 THR B O 1
ATOM 4592 N N . ASP B 1 283 ? 39.083 30.976 -48.052 1.00 2.00 277 ASP B N 1
ATOM 4593 C CA . ASP B 1 283 ? 39.330 31.194 -49.478 1.00 2.00 277 ASP B CA 1
ATOM 4594 C C . ASP B 1 283 ? 39.022 32.619 -49.932 1.00 2.00 277 ASP B C 1
ATOM 4595 O O . ASP B 1 283 ? 38.070 33.225 -49.467 1.00 2.00 277 ASP B O 1
ATOM 4600 N N . THR B 1 284 ? 39.840 33.141 -50.847 1.00 2.29 278 THR B N 1
ATOM 4601 C CA . THR B 1 284 ? 39.635 34.481 -51.428 1.00 2.67 278 THR B CA 1
ATOM 4602 C C . THR B 1 284 ? 38.542 34.444 -52.492 1.00 3.06 278 THR B C 1
ATOM 4603 O O . THR B 1 284 ? 38.118 33.366 -52.914 1.00 3.39 278 THR B O 1
ATOM 4607 N N . GLU B 1 285 ? 38.081 35.615 -52.926 1.00 3.22 279 GLU B N 1
ATOM 4608 C CA . GLU B 1 285 ? 37.093 35.677 -54.004 1.00 3.33 279 GLU B CA 1
ATOM 4609 C C . GLU B 1 285 ? 37.564 34.891 -55.231 1.00 3.28 279 GLU B C 1
ATOM 4610 O O . GLU B 1 285 ? 36.803 34.128 -55.821 1.00 3.05 279 GLU B O 1
ATOM 4616 N N . LYS B 1 286 ? 38.823 35.083 -55.607 1.00 3.41 280 LYS B N 1
ATOM 4617 C CA . LYS B 1 286 ? 39.367 34.423 -56.791 1.00 3.79 280 LYS B CA 1
ATOM 4618 C C . LYS B 1 286 ? 39.196 32.903 -56.664 1.00 3.69 280 LYS B C 1
ATOM 4619 O O . LYS B 1 286 ? 38.712 32.255 -57.593 1.00 3.84 280 LYS B O 1
ATOM 4625 N N . MET B 1 287 ? 39.549 32.354 -55.499 1.00 3.38 281 MET B N 1
ATOM 4626 C CA . MET B 1 287 ? 39.567 30.906 -55.297 1.00 3.29 281 MET B CA 1
ATOM 4627 C C . MET B 1 287 ? 38.152 30.337 -55.290 1.00 2.85 281 MET B C 1
ATOM 4628 O O . MET B 1 287 ? 37.896 29.289 -55.875 1.00 2.73 281 MET B O 1
ATOM 4633 N N . VAL B 1 288 ? 37.236 31.037 -54.630 1.00 2.51 282 VAL B N 1
ATOM 4634 C CA . VAL B 1 288 ? 35.826 30.654 -54.629 1.00 2.31 282 VAL B CA 1
ATOM 4635 C C . VAL B 1 288 ? 35.279 30.649 -56.051 1.00 2.26 282 VAL B C 1
ATOM 4636 O O . VAL B 1 288 ? 34.540 29.740 -56.432 1.00 2.16 282 VAL B O 1
ATOM 4640 N N . LYS B 1 289 ? 35.638 31.679 -56.821 1.00 2.17 283 LYS B N 1
ATOM 4641 C CA . LYS B 1 289 ? 35.232 31.794 -58.223 1.00 2.01 283 LYS B CA 1
ATOM 4642 C C . LYS B 1 289 ? 35.810 30.654 -59.037 1.00 2.00 283 LYS B C 1
ATOM 4643 O O . LYS B 1 289 ? 35.106 30.029 -59.826 1.00 2.00 283 LYS B O 1
ATOM 4645 N N . ASP B 1 290 ? 37.095 30.383 -58.827 1.00 2.00 284 ASP B N 1
ATOM 4646 C CA . ASP B 1 290 ? 37.797 29.343 -59.574 1.00 2.11 284 ASP B CA 1
ATOM 4647 C C . ASP B 1 290 ? 37.251 27.964 -59.216 1.00 2.23 284 ASP B C 1
ATOM 4648 O O . ASP B 1 290 ? 36.877 27.196 -60.101 1.00 2.17 284 ASP B O 1
ATOM 4653 N N . LYS B 1 291 ? 37.186 27.666 -57.919 1.00 2.41 285 LYS B N 1
ATOM 4654 C CA . LYS B 1 291 ? 36.759 26.343 -57.444 1.00 2.55 285 LYS B CA 1
ATOM 4655 C C . LYS B 1 291 ? 35.380 25.948 -57.985 1.00 2.77 285 LYS B C 1
ATOM 4656 O O . LYS B 1 291 ? 35.149 24.783 -58.311 1.00 2.85 285 LYS B O 1
ATOM 4662 N N . ILE B 1 292 ? 34.475 26.920 -58.083 1.00 2.92 286 ILE B N 1
ATOM 4663 C CA . ILE B 1 292 ? 33.109 26.656 -58.534 1.00 2.93 286 ILE B CA 1
ATOM 4664 C C . ILE B 1 292 ? 33.060 26.336 -60.026 1.00 2.94 286 ILE B C 1
ATOM 4665 O O . ILE B 1 292 ? 32.555 25.279 -60.409 1.00 2.91 286 ILE B O 1
ATOM 4670 N N . ASN B 1 293 ? 33.591 27.228 -60.860 1.00 3.00 287 ASN B N 1
ATOM 4671 C CA . ASN B 1 293 ? 33.663 26.973 -62.303 1.00 3.07 287 ASN B CA 1
ATOM 4672 C C . ASN B 1 293 ? 34.436 25.664 -62.555 1.00 3.07 287 ASN B C 1
ATOM 4673 O O . ASN B 1 293 ? 35.569 25.513 -62.097 1.00 3.13 287 ASN B O 1
ATOM 4678 N N . LYS B 1 294 ? 33.806 24.716 -63.253 1.00 2.96 288 LYS B N 1
ATOM 4679 C CA . LYS B 1 294 ? 34.302 23.331 -63.377 1.00 2.86 288 LYS B CA 1
ATOM 4680 C C . LYS B 1 294 ? 33.613 22.408 -62.367 1.00 2.85 288 LYS B C 1
ATOM 4681 O O . LYS B 1 294 ? 33.741 22.577 -61.152 1.00 2.55 288 LYS B O 1
ATOM 4683 N N . PRO B 1 319 ? 24.960 22.429 -58.161 1.00 6.06 313 PRO B N 1
ATOM 4684 C CA . PRO B 1 319 ? 25.027 23.827 -57.741 1.00 6.05 313 PRO B CA 1
ATOM 4685 C C . PRO B 1 319 ? 23.669 24.366 -57.316 1.00 5.97 313 PRO B C 1
ATOM 4686 O O . PRO B 1 319 ? 23.589 25.155 -56.374 1.00 6.06 313 PRO B O 1
ATOM 4690 N N . ILE B 1 320 ? 22.614 23.952 -58.017 1.00 5.80 314 ILE B N 1
ATOM 4691 C CA . ILE B 1 320 ? 21.249 24.248 -57.603 1.00 5.62 314 ILE B CA 1
ATOM 4692 C C . ILE B 1 320 ? 21.054 23.811 -56.146 1.00 5.60 314 ILE B C 1
ATOM 4693 O O . ILE B 1 320 ? 20.454 24.536 -55.345 1.00 5.73 314 ILE B O 1
ATOM 4698 N N . GLN B 1 321 ? 21.583 22.638 -55.802 1.00 5.27 315 GLN B N 1
ATOM 4699 C CA . GLN B 1 321 ? 21.550 22.164 -54.425 1.00 4.93 315 GLN B CA 1
ATOM 4700 C C . GLN B 1 321 ? 22.291 23.111 -53.490 1.00 4.60 315 GLN B C 1
ATOM 4701 O O . GLN B 1 321 ? 21.787 23.438 -52.423 1.00 4.54 315 GLN B O 1
ATOM 4707 N N . TRP B 1 322 ? 23.485 23.543 -53.882 1.00 4.23 316 TRP B N 1
ATOM 4708 C CA . TRP B 1 322 ? 24.241 24.491 -53.071 1.00 4.13 316 TRP B CA 1
ATOM 4709 C C . TRP B 1 322 ? 23.400 25.719 -52.741 1.00 3.99 316 TRP B C 1
ATOM 4710 O O . TRP B 1 322 ? 23.388 26.180 -51.605 1.00 3.90 316 TRP B O 1
ATOM 4721 N N . LEU B 1 323 ? 22.691 26.244 -53.734 1.00 4.10 317 LEU B N 1
ATOM 4722 C CA . LEU B 1 323 ? 21.821 27.402 -53.518 1.00 4.05 317 LEU B CA 1
ATOM 4723 C C . LEU B 1 323 ? 20.689 27.085 -52.547 1.00 4.21 317 LEU B C 1
ATOM 4724 O O . LEU B 1 323 ? 20.303 27.938 -51.741 1.00 4.21 317 LEU B O 1
ATOM 4729 N N . SER B 1 324 ? 20.173 25.857 -52.610 1.00 4.28 318 SER B N 1
ATOM 4730 C CA . SER B 1 324 ? 19.152 25.401 -51.659 1.00 4.38 318 SER B CA 1
ATOM 4731 C C . SER B 1 324 ? 19.634 25.547 -50.223 1.00 4.20 318 SER B C 1
ATOM 4732 O O . SER B 1 324 ? 18.842 25.843 -49.332 1.00 4.25 318 SER B O 1
ATOM 4735 N N . PHE B 1 325 ? 20.927 25.338 -50.006 1.00 3.96 319 PHE B N 1
ATOM 4736 C CA . PHE B 1 325 ? 21.504 25.465 -48.677 1.00 3.99 319 PHE B CA 1
ATOM 4737 C C . PHE B 1 325 ? 21.765 26.910 -48.258 1.00 4.12 319 PHE B C 1
ATOM 4738 O O . PHE B 1 325 ? 21.579 27.263 -47.097 1.00 4.08 319 PHE B O 1
ATOM 4746 N N . PHE B 1 326 ? 22.188 27.750 -49.191 1.00 4.33 320 PHE B N 1
ATOM 4747 C CA . PHE B 1 326 ? 22.818 29.011 -48.810 1.00 4.57 320 PHE B CA 1
ATOM 4748 C C . PHE B 1 326 ? 22.088 30.299 -49.176 1.00 4.84 320 PHE B C 1
ATOM 4749 O O . PHE B 1 326 ? 22.223 31.299 -48.464 1.00 4.85 320 PHE B O 1
ATOM 4757 N N . LEU B 1 327 ? 21.346 30.295 -50.282 1.00 5.00 321 LEU B N 1
ATOM 4758 C CA . LEU B 1 327 ? 20.614 31.484 -50.705 1.00 5.11 321 LEU B CA 1
ATOM 4759 C C . LEU B 1 327 ? 19.413 31.638 -49.785 1.00 5.27 321 LEU B C 1
ATOM 4760 O O . LEU B 1 327 ? 18.688 30.673 -49.571 1.00 5.34 321 LEU B O 1
ATOM 4765 N N . GLU B 1 328 ? 19.208 32.831 -49.231 1.00 5.53 322 GLU B N 1
ATOM 4766 C CA . GLU B 1 328 ? 18.189 33.019 -48.182 1.00 5.86 322 GLU B CA 1
ATOM 4767 C C . GLU B 1 328 ? 16.744 33.251 -48.677 1.00 5.98 322 GLU B C 1
ATOM 4768 O O . GLU B 1 328 ? 15.822 32.611 -48.168 1.00 5.85 322 GLU B O 1
ATOM 4774 N N . ASP B 1 329 ? 16.529 34.140 -49.649 1.00 6.06 323 ASP B N 1
ATOM 4775 C CA . ASP B 1 329 ? 15.154 34.435 -50.081 1.00 6.20 323 ASP B CA 1
ATOM 4776 C C . ASP B 1 329 ? 14.623 33.370 -51.055 1.00 6.06 323 ASP B C 1
ATOM 4777 O O . ASP B 1 329 ? 15.331 32.920 -51.956 1.00 5.84 323 ASP B O 1
ATOM 4782 N N . ASP B 1 330 ? 13.363 32.986 -50.852 1.00 6.11 324 ASP B N 1
ATOM 4783 C CA . ASP B 1 330 ? 12.779 31.792 -51.476 1.00 6.03 324 ASP B CA 1
ATOM 4784 C C . ASP B 1 330 ? 12.345 31.989 -52.923 1.00 5.92 324 ASP B C 1
ATOM 4785 O O . ASP B 1 330 ? 12.551 31.106 -53.759 1.00 6.00 324 ASP B O 1
ATOM 4790 N N . GLU B 1 331 ? 11.730 33.129 -53.220 1.00 5.73 325 GLU B N 1
ATOM 4791 C CA . GLU B 1 331 ? 11.205 33.351 -54.565 1.00 5.72 325 GLU B CA 1
ATOM 4792 C C . GLU B 1 331 ? 12.330 33.394 -55.610 1.00 5.53 325 GLU B C 1
ATOM 4793 O O . GLU B 1 331 ? 12.148 32.925 -56.735 1.00 5.72 325 GLU B O 1
ATOM 4799 N N . GLU B 1 332 ? 13.494 33.923 -55.233 1.00 5.16 326 GLU B N 1
ATOM 4800 C CA . GLU B 1 332 ? 14.630 33.969 -56.153 1.00 4.93 326 GLU B CA 1
ATOM 4801 C C . GLU B 1 332 ? 15.223 32.594 -56.407 1.00 4.75 326 GLU B C 1
ATOM 4802 O O . GLU B 1 332 ? 15.877 32.391 -57.426 1.00 4.69 326 GLU B O 1
ATOM 4808 N N . LEU B 1 333 ? 14.995 31.656 -55.491 1.00 4.69 327 LEU B N 1
ATOM 4809 C CA . LEU B 1 333 ? 15.376 30.265 -55.718 1.00 4.68 327 LEU B CA 1
ATOM 4810 C C . LEU B 1 333 ? 14.393 29.627 -56.683 1.00 4.72 327 LEU B C 1
ATOM 4811 O O . LEU B 1 333 ? 14.784 28.891 -57.594 1.00 4.66 327 LEU B O 1
ATOM 4816 N N . ALA B 1 334 ? 13.113 29.911 -56.471 1.00 4.89 328 ALA B N 1
ATOM 4817 C CA . ALA B 1 334 ? 12.061 29.418 -57.356 1.00 5.02 328 ALA B CA 1
ATOM 4818 C C . ALA B 1 334 ? 12.248 29.947 -58.781 1.00 5.00 328 ALA B C 1
ATOM 4819 O O . ALA B 1 334 ? 12.139 29.185 -59.746 1.00 5.10 328 ALA B O 1
ATOM 4821 N N . ARG B 1 335 ? 12.542 31.243 -58.900 1.00 5.00 329 ARG B N 1
ATOM 4822 C CA . ARG B 1 335 ? 12.781 31.873 -60.200 1.00 4.98 329 ARG B CA 1
ATOM 4823 C C . ARG B 1 335 ? 13.934 31.171 -60.902 1.00 4.98 329 ARG B C 1
ATOM 4824 O O . ARG B 1 335 ? 13.830 30.826 -62.079 1.00 5.01 329 ARG B O 1
ATOM 4826 N N . VAL B 1 336 ? 15.021 30.954 -60.164 1.00 4.93 330 VAL B N 1
ATOM 4827 C CA . VAL B 1 336 ? 16.172 30.212 -60.672 1.00 4.95 330 VAL B CA 1
ATOM 4828 C C . VAL B 1 336 ? 15.760 28.801 -61.072 1.00 5.08 330 VAL B C 1
ATOM 4829 O O . VAL B 1 336 ? 16.041 28.369 -62.196 1.00 5.19 330 VAL B O 1
ATOM 4833 N N . LYS B 1 337 ? 15.085 28.094 -60.163 1.00 5.03 331 LYS B N 1
ATOM 4834 C CA . LYS B 1 337 ? 14.615 26.730 -60.432 1.00 4.94 331 LYS B CA 1
ATOM 4835 C C . LYS B 1 337 ? 13.536 26.723 -61.538 1.00 4.93 331 LYS B C 1
ATOM 4836 O O . LYS B 1 337 ? 12.410 26.257 -61.339 1.00 4.79 331 LYS B O 1
ATOM 4838 N N . LYS B 1 338 ? 13.930 27.227 -62.708 1.00 4.77 332 LYS B N 1
ATOM 4839 C CA . LYS B 1 338 ? 13.083 27.378 -63.880 1.00 4.63 332 LYS B CA 1
ATOM 4840 C C . LYS B 1 338 ? 13.931 28.098 -64.918 1.00 4.49 332 LYS B C 1
ATOM 4841 O O . LYS B 1 338 ? 14.562 27.468 -65.770 1.00 4.52 332 LYS B O 1
ATOM 4847 N N . GLU B 1 339 ? 13.996 29.422 -64.758 1.00 4.27 333 GLU B N 1
ATOM 4848 C CA . GLU B 1 339 ? 14.471 30.343 -65.776 1.00 4.10 333 GLU B CA 1
ATOM 4849 C C . GLU B 1 339 ? 15.355 31.432 -65.163 1.00 3.93 333 GLU B C 1
ATOM 4850 O O . GLU B 1 339 ? 15.111 31.904 -64.050 1.00 3.52 333 GLU B O 1
ATOM 4852 N N . GLY B 1 343 ? 14.529 26.163 -69.728 1.00 6.98 337 GLY B N 1
ATOM 4853 C CA . GLY B 1 343 ? 15.494 26.473 -70.773 1.0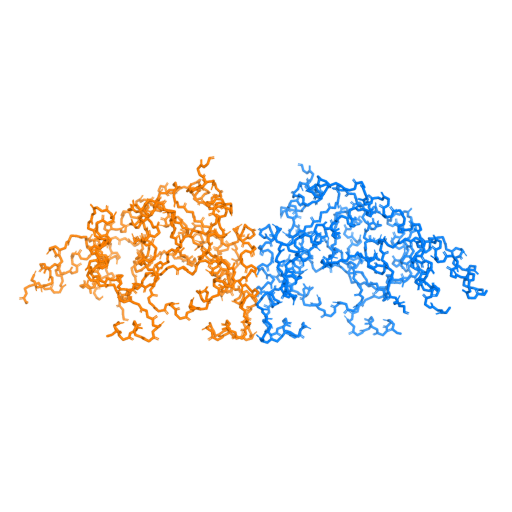0 7.04 337 GLY B CA 1
ATOM 4854 C C . GLY B 1 343 ? 15.646 27.966 -70.993 1.00 7.13 337 GLY B C 1
ATOM 4855 O O . GLY B 1 343 ? 15.494 28.452 -72.115 1.00 7.06 337 GLY B O 1
ATOM 4856 N N . ARG B 1 344 ? 15.943 28.689 -69.914 1.00 7.30 338 ARG B N 1
ATOM 4857 C CA . ARG B 1 344 ? 16.192 30.134 -69.968 1.00 7.44 338 ARG B CA 1
ATOM 4858 C C . ARG B 1 344 ? 17.551 30.472 -69.347 1.00 7.57 338 ARG B C 1
ATOM 4859 O O . ARG B 1 344 ? 18.430 31.014 -70.021 1.00 7.47 338 ARG B O 1
ATOM 4861 N N . ILE B 1 345 ? 17.714 30.158 -68.063 1.00 7.77 339 ILE B N 1
ATOM 4862 C CA . ILE B 1 345 ? 19.018 30.291 -67.401 1.00 7.98 339 ILE B CA 1
ATOM 4863 C C . ILE B 1 345 ? 20.058 29.358 -68.036 1.00 8.08 339 ILE B C 1
ATOM 4864 O O . ILE B 1 345 ? 19.820 28.158 -68.178 1.00 8.13 339 ILE B O 1
ATOM 4869 N N . MET B 1 346 ? 21.200 29.921 -68.430 1.00 8.11 340 MET B N 1
ATOM 4870 C CA . MET B 1 346 ? 22.362 29.117 -68.805 1.00 8.12 340 MET B CA 1
ATOM 4871 C C . MET B 1 346 ? 23.024 28.636 -67.509 1.00 7.93 340 MET B C 1
ATOM 4872 O O . MET B 1 346 ? 22.887 29.268 -66.455 1.00 7.87 340 MET B O 1
ATOM 4877 N N . THR B 1 347 ? 23.726 27.510 -67.597 1.00 7.76 341 THR B N 1
ATOM 4878 C CA . THR B 1 347 ? 24.500 26.964 -66.480 1.00 7.58 341 THR B CA 1
ATOM 4879 C C . THR B 1 347 ? 25.387 28.013 -65.779 1.00 7.48 341 THR B C 1
ATOM 4880 O O . THR B 1 347 ? 25.450 28.049 -64.551 1.00 7.17 341 THR B O 1
ATOM 4884 N N . GLY B 1 348 ? 26.044 28.870 -66.562 1.00 7.42 342 GLY B N 1
ATOM 4885 C CA . GLY B 1 348 ? 26.988 29.861 -66.034 1.00 7.33 342 GLY B CA 1
ATOM 4886 C C . GLY B 1 348 ? 26.373 31.035 -65.285 1.00 7.22 342 GLY B C 1
ATOM 4887 O O . GLY B 1 348 ? 27.021 31.619 -64.419 1.00 7.31 342 GLY B O 1
ATOM 4888 N N . GLU B 1 349 ? 25.136 31.397 -65.617 1.00 7.01 343 GLU B N 1
ATOM 4889 C CA . GLU B 1 349 ? 24.434 32.459 -64.889 1.00 6.89 343 GLU B CA 1
ATOM 4890 C C . GLU B 1 349 ? 24.016 31.991 -63.498 1.00 6.87 343 GLU B C 1
ATOM 4891 O O . GLU B 1 349 ? 23.935 32.793 -62.565 1.00 6.84 343 GLU B O 1
ATOM 4897 N N . VAL B 1 350 ? 23.752 30.693 -63.361 1.00 6.78 344 VAL B N 1
ATOM 4898 C CA . VAL B 1 350 ? 23.570 30.082 -62.043 1.00 6.80 344 VAL B CA 1
ATOM 4899 C C . VAL B 1 350 ? 24.818 30.297 -61.195 1.00 6.79 344 VAL B C 1
ATOM 4900 O O . VAL B 1 350 ? 24.750 30.837 -60.089 1.00 6.85 344 VAL B O 1
ATOM 4904 N N . LYS B 1 351 ? 25.959 29.889 -61.743 1.00 6.69 345 LYS B N 1
ATOM 4905 C CA . LYS B 1 351 ? 27.220 29.908 -61.016 1.00 6.56 345 LYS B CA 1
ATOM 4906 C C . LYS B 1 351 ? 27.580 31.304 -60.515 1.00 6.36 345 LYS B C 1
ATOM 4907 O O . LYS B 1 351 ? 28.179 31.445 -59.448 1.00 6.55 345 LYS B O 1
ATOM 4913 N N . LYS B 1 352 ? 27.211 32.327 -61.282 1.00 6.03 346 LYS B N 1
ATOM 4914 C CA . LYS B 1 352 ? 27.400 33.714 -60.865 1.00 5.80 346 LYS B CA 1
ATOM 4915 C C . LYS B 1 352 ? 26.666 33.985 -59.547 1.00 5.51 346 LYS B C 1
ATOM 4916 O O . LYS B 1 352 ? 27.205 34.641 -58.660 1.00 5.72 346 LYS B O 1
ATOM 4922 N N . LEU B 1 353 ? 25.446 33.475 -59.416 1.00 5.02 347 LEU B N 1
ATOM 4923 C CA . LEU B 1 353 ? 24.663 33.704 -58.205 1.00 4.80 347 LEU B CA 1
ATOM 4924 C C . LEU B 1 353 ? 25.240 32.982 -56.989 1.00 4.82 347 LEU B C 1
ATOM 4925 O O . LEU B 1 353 ? 25.272 33.539 -55.889 1.00 4.99 347 LEU B O 1
ATOM 4930 N N . LEU B 1 354 ? 25.683 31.742 -57.190 1.00 4.68 348 LEU B N 1
ATOM 4931 C CA . LEU B 1 354 ? 26.254 30.934 -56.115 1.00 4.42 348 LEU B CA 1
ATOM 4932 C C . LEU B 1 354 ? 27.560 31.558 -55.626 1.00 4.35 348 LEU B C 1
ATOM 4933 O O . LEU B 1 354 ? 27.770 31.699 -54.420 1.00 4.49 348 LEU B O 1
ATOM 4938 N N . ILE B 1 355 ? 28.420 31.956 -56.562 1.00 4.18 349 ILE B N 1
ATOM 4939 C CA . ILE B 1 355 ? 29.696 32.583 -56.222 1.00 4.20 349 ILE B CA 1
ATOM 4940 C C . ILE B 1 355 ? 29.500 33.897 -55.461 1.00 4.46 349 ILE B C 1
ATOM 4941 O O . ILE B 1 355 ? 30.282 34.222 -54.573 1.00 4.55 349 ILE B O 1
ATOM 4946 N N . ASN B 1 356 ? 28.455 34.643 -55.803 1.00 4.86 350 ASN B N 1
ATOM 4947 C CA . ASN B 1 356 ? 28.138 35.888 -55.095 1.00 5.25 350 ASN B CA 1
ATOM 4948 C C . ASN B 1 356 ? 27.709 35.639 -53.663 1.00 5.52 350 ASN B C 1
ATOM 4949 O O . ASN B 1 356 ? 28.151 36.323 -52.746 1.00 5.82 350 ASN B O 1
ATOM 4954 N N . THR B 1 357 ? 26.845 34.654 -53.477 1.00 5.63 351 THR B N 1
ATOM 4955 C CA . THR B 1 357 ? 26.289 34.390 -52.171 1.00 5.78 351 THR B CA 1
ATOM 4956 C C . THR B 1 357 ? 27.313 33.720 -51.256 1.00 5.70 351 THR B C 1
ATOM 4957 O O . THR B 1 357 ? 27.350 34.008 -50.064 1.00 5.71 351 THR B O 1
ATOM 4961 N N . ILE B 1 358 ? 28.151 32.847 -51.809 1.00 5.66 352 ILE B N 1
ATOM 4962 C CA . ILE B 1 358 ? 29.207 32.204 -51.021 1.00 5.69 352 ILE B CA 1
ATOM 4963 C C . ILE B 1 358 ? 30.280 33.200 -50.603 1.00 5.49 352 ILE B C 1
ATOM 4964 O O . ILE B 1 358 ? 30.696 33.232 -49.442 1.00 5.43 352 ILE B O 1
ATOM 4969 N N . THR B 1 359 ? 30.732 33.996 -51.565 1.00 5.30 353 THR B N 1
ATOM 4970 C CA . THR B 1 359 ? 31.713 35.044 -51.314 1.00 5.25 353 THR B CA 1
ATOM 4971 C C . THR B 1 359 ? 31.356 35.870 -50.070 1.00 5.28 353 THR B C 1
ATOM 4972 O O . THR B 1 359 ? 32.178 36.033 -49.177 1.00 5.44 353 THR B O 1
ATOM 4976 N N . ALA B 1 360 ? 30.125 36.365 -50.000 1.00 5.33 354 ALA B N 1
ATOM 4977 C CA . ALA B 1 360 ? 29.661 37.092 -48.815 1.00 5.35 354 ALA B CA 1
ATOM 4978 C C . ALA B 1 360 ? 29.861 36.236 -47.542 1.00 5.64 354 ALA B C 1
ATOM 4979 O O . ALA B 1 360 ? 30.556 36.642 -46.608 1.00 6.00 354 ALA B O 1
ATOM 4981 N N . ILE B 1 361 ? 29.285 35.042 -47.518 1.00 5.44 355 ILE B N 1
ATOM 4982 C CA . ILE B 1 361 ? 29.405 34.194 -46.345 1.00 5.82 355 ILE B CA 1
ATOM 4983 C C . ILE B 1 361 ? 30.869 34.140 -45.883 1.00 6.24 355 ILE B C 1
ATOM 4984 O O . ILE B 1 361 ? 31.162 34.396 -44.706 1.00 6.48 355 ILE B O 1
ATOM 4989 N N . THR B 1 362 ? 31.773 33.818 -46.816 1.00 6.22 356 THR B N 1
ATOM 4990 C CA . THR B 1 362 ? 33.199 33.696 -46.516 1.00 6.22 356 THR B CA 1
ATOM 4991 C C . THR B 1 362 ? 33.802 35.026 -46.086 1.00 6.10 356 THR B C 1
ATOM 4992 O O . THR B 1 362 ? 34.468 35.107 -45.049 1.00 6.09 356 THR B O 1
ATOM 4996 N N . LYS B 1 363 ? 33.568 36.058 -46.895 1.00 5.88 357 LYS B N 1
ATOM 4997 C CA . LYS B 1 363 ? 34.088 37.405 -46.630 1.00 5.70 357 LYS B CA 1
ATOM 4998 C C . LYS B 1 363 ? 33.629 37.884 -45.261 1.00 5.35 357 LYS B C 1
ATOM 4999 O O . LYS B 1 363 ? 34.414 38.437 -44.494 1.00 5.42 357 LYS B O 1
ATOM 5001 N N . THR B 1 364 ? 32.354 37.662 -44.963 1.00 4.99 358 THR B N 1
ATOM 5002 C CA . THR B 1 364 ? 31.801 38.009 -43.665 1.00 4.73 358 THR B CA 1
ATOM 5003 C C . THR B 1 364 ? 32.517 37.220 -42.576 1.00 4.21 358 THR B C 1
ATOM 5004 O O . THR B 1 364 ? 32.892 37.781 -41.549 1.00 3.93 358 THR B O 1
ATOM 5008 N N . HIS B 1 365 ? 32.726 35.930 -42.808 1.00 3.75 359 HIS B N 1
ATOM 5009 C CA . HIS B 1 365 ? 33.412 35.119 -41.815 1.00 3.81 359 HIS B CA 1
ATOM 5010 C C . HIS B 1 365 ? 34.868 35.540 -41.623 1.00 3.71 359 HIS B C 1
ATOM 5011 O O . HIS B 1 365 ? 35.359 35.594 -40.494 1.00 3.66 359 HIS B O 1
ATOM 5018 N N . GLN B 1 366 ? 35.557 35.838 -42.718 1.00 3.45 360 GLN B N 1
ATOM 5019 C CA . GLN B 1 366 ? 36.927 36.290 -42.614 1.00 3.41 360 GLN B CA 1
ATOM 5020 C C . GLN B 1 366 ? 36.965 37.608 -41.878 1.00 3.83 360 GLN B C 1
ATOM 5021 O O . GLN B 1 366 ? 37.795 37.810 -41.004 1.00 4.06 360 GLN B O 1
ATOM 5027 N N . GLU B 1 367 ? 36.040 38.498 -42.206 1.00 4.41 361 GLU B N 1
ATOM 5028 C CA . GLU B 1 367 ? 36.018 39.807 -41.563 1.00 5.04 361 GLU B CA 1
ATOM 5029 C C . GLU B 1 367 ? 35.734 39.631 -40.071 1.00 5.20 361 GLU B C 1
ATOM 5030 O O . GLU B 1 367 ? 36.323 40.307 -39.241 1.00 5.62 361 GLU B O 1
ATOM 5032 N N . LYS B 1 368 ? 34.859 38.701 -39.725 1.00 5.45 362 LYS B N 1
ATOM 5033 C CA . LYS B 1 368 ? 34.499 38.514 -38.323 1.00 5.67 362 LYS B CA 1
ATOM 5034 C C . LYS B 1 368 ? 35.625 37.819 -37.542 1.00 5.69 362 LYS B C 1
ATOM 5035 O O . LYS B 1 368 ? 35.833 38.105 -36.356 1.00 5.90 362 LYS B O 1
ATOM 5037 N N . ARG B 1 369 ? 36.366 36.930 -38.203 1.00 5.50 363 ARG B N 1
ATOM 5038 C CA . ARG B 1 369 ? 37.369 36.120 -37.504 1.00 5.30 363 ARG B CA 1
ATOM 5039 C C . ARG B 1 369 ? 38.496 36.984 -37.004 1.00 5.18 363 ARG B C 1
ATOM 5040 O O . ARG B 1 369 ? 38.998 36.771 -35.906 1.00 5.28 363 ARG B O 1
ATOM 5048 N N . LYS B 1 370 ? 38.895 37.964 -37.805 1.00 5.03 364 LYS B N 1
ATOM 5049 C CA . LYS B 1 370 ? 40.031 38.794 -37.441 1.00 5.16 364 LYS B CA 1
ATOM 5050 C C . LYS B 1 370 ? 39.790 39.660 -36.188 1.00 4.96 364 LYS B C 1
ATOM 5051 O O . LYS B 1 370 ? 40.739 40.244 -35.673 1.00 5.05 364 LYS B O 1
ATOM 5057 N N . LEU B 1 371 ? 38.552 39.744 -35.691 1.00 4.68 365 LEU B N 1
ATOM 5058 C CA . LEU B 1 371 ? 38.293 40.413 -34.400 1.00 4.52 365 LEU B CA 1
ATOM 5059 C C . LEU B 1 371 ? 38.136 39.456 -33.210 1.00 4.63 365 LEU B C 1
ATOM 5060 O O . LEU B 1 371 ? 38.078 39.911 -32.064 1.00 4.62 365 LEU B O 1
ATOM 5065 N N . VAL B 1 372 ? 38.060 38.149 -33.464 1.00 4.54 366 VAL B N 1
ATOM 5066 C CA . VAL B 1 372 ? 38.070 37.170 -32.378 1.00 4.32 366 VAL B CA 1
ATOM 5067 C C . VAL B 1 372 ? 39.431 37.220 -31.701 1.00 4.50 366 VAL B C 1
ATOM 5068 O O . VAL B 1 372 ? 40.46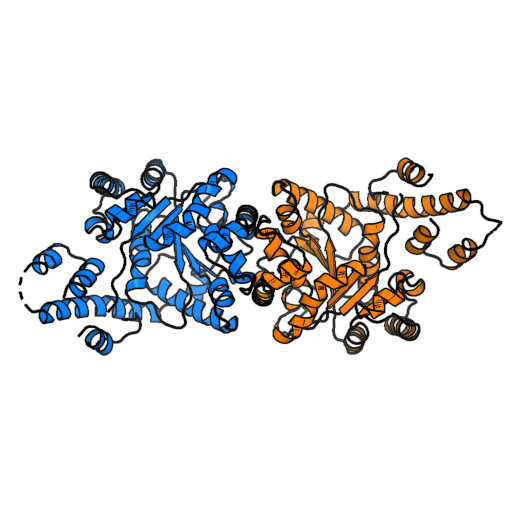0 37.124 -32.370 1.00 4.82 366 VAL B O 1
ATOM 5072 N N . THR B 1 373 ? 39.427 37.370 -30.378 1.00 4.72 367 THR B N 1
ATOM 5073 C CA . THR B 1 373 ? 40.651 37.533 -29.591 1.00 4.92 367 THR B CA 1
ATOM 5074 C C . THR B 1 373 ? 40.844 36.405 -28.585 1.00 5.18 367 THR B C 1
ATOM 5075 O O . THR B 1 373 ? 39.932 35.606 -28.340 1.00 5.45 367 THR B O 1
ATOM 5079 N N . ASP B 1 374 ? 42.033 36.350 -27.990 1.00 5.14 368 ASP B N 1
ATOM 5080 C CA . ASP B 1 374 ? 42.373 35.268 -27.065 1.00 5.29 368 ASP B CA 1
ATOM 5081 C C . ASP B 1 374 ? 41.501 35.242 -25.795 1.00 5.00 368 ASP B C 1
ATOM 5082 O O . ASP B 1 374 ? 41.270 34.165 -25.209 1.00 4.89 368 ASP B O 1
ATOM 5087 N N . GLU B 1 375 ? 41.000 36.412 -25.399 1.00 4.68 369 GLU B N 1
ATOM 5088 C CA . GLU B 1 375 ? 40.059 36.509 -24.274 1.00 4.52 369 GLU B CA 1
ATOM 5089 C C . GLU B 1 375 ? 38.671 35.966 -24.649 1.00 4.09 369 GLU B C 1
ATOM 5090 O O . GLU B 1 375 ? 37.952 35.433 -23.801 1.00 3.88 369 GLU B O 1
ATOM 5096 N N . ASP B 1 376 ? 38.295 36.104 -25.921 1.00 3.58 370 ASP B N 1
ATOM 5097 C CA . ASP B 1 376 ? 37.034 35.535 -26.409 1.00 2.97 370 ASP B CA 1
ATOM 5098 C C . ASP B 1 376 ? 37.085 34.034 -26.312 1.00 2.21 370 ASP B C 1
ATOM 5099 O O . ASP B 1 376 ? 36.164 33.412 -25.812 1.00 2.40 370 ASP B O 1
ATOM 5104 N N . VAL B 1 377 ? 38.183 33.446 -26.759 1.00 2.00 371 VAL B N 1
ATOM 5105 C CA . VAL B 1 377 ? 38.383 32.017 -26.596 1.00 2.00 371 VAL B CA 1
ATOM 5106 C C . VAL B 1 377 ? 38.259 31.634 -25.114 1.00 2.00 371 VAL B C 1
ATOM 5107 O O . VAL B 1 377 ? 37.460 30.759 -24.762 1.00 2.00 371 VAL B O 1
ATOM 5111 N N . GLN B 1 378 ? 39.007 32.299 -24.240 1.00 2.00 372 GLN B N 1
ATOM 5112 C CA . GLN B 1 378 ? 38.903 31.975 -22.819 1.00 2.00 372 GLN B CA 1
ATOM 5113 C C . GLN B 1 378 ? 37.466 32.116 -22.325 1.00 2.00 372 GLN B C 1
ATOM 5114 O O . GLN B 1 378 ? 36.979 31.279 -21.566 1.00 2.00 372 GLN B O 1
ATOM 5120 N N . LEU B 1 379 ? 36.788 33.167 -22.782 1.00 2.00 373 LEU B N 1
ATOM 5121 C CA . LEU B 1 379 ? 35.420 33.455 -22.353 1.00 2.00 373 LEU B CA 1
ATOM 5122 C C . LEU B 1 379 ? 34.453 32.346 -22.771 1.00 2.00 373 LEU B C 1
ATOM 5123 O O . LEU B 1 379 ? 33.718 31.809 -21.951 1.00 2.00 373 LEU B O 1
ATOM 5128 N N . PHE B 1 380 ? 34.455 32.011 -24.051 1.00 2.00 374 PHE B N 1
ATOM 5129 C CA . PHE B 1 380 ? 33.568 30.974 -24.533 1.00 2.00 374 PHE B CA 1
ATOM 5130 C C . PHE B 1 380 ? 33.876 29.613 -23.902 1.00 2.00 374 PHE B C 1
ATOM 5131 O O . PHE B 1 380 ? 32.983 28.800 -23.757 1.00 2.00 374 PHE B O 1
ATOM 5139 N N . THR B 1 381 ? 35.131 29.363 -23.543 1.00 2.00 375 THR B N 1
ATOM 5140 C CA . THR B 1 381 ? 35.533 28.071 -22.980 1.00 2.00 375 THR B CA 1
ATOM 5141 C C . THR B 1 381 ? 35.350 27.987 -21.477 1.00 2.00 375 THR B C 1
ATOM 5142 O O . THR B 1 381 ? 35.296 26.888 -20.949 1.00 2.00 375 THR B O 1
ATOM 5146 N N . SER B 1 382 ? 35.238 29.126 -20.787 1.00 2.00 376 SER B N 1
ATOM 5147 C CA . SER B 1 382 ? 35.150 29.113 -19.328 1.00 2.32 376 SER B CA 1
ATOM 5148 C C . SER B 1 382 ? 33.876 28.436 -18.845 1.00 2.42 376 SER B C 1
ATOM 5149 O O . SER B 1 382 ? 32.902 28.314 -19.591 1.00 2.43 376 SER B O 1
ATOM 5152 N N . THR B 1 383 ? 33.892 28.007 -17.587 1.00 2.35 377 THR B N 1
ATOM 5153 C CA . THR B 1 383 ? 32.769 27.293 -17.012 1.00 2.43 377 THR B CA 1
ATOM 5154 C C . THR B 1 383 ? 31.855 28.207 -16.202 1.00 2.34 377 THR B C 1
ATOM 5155 O O . THR B 1 383 ? 31.276 27.783 -15.208 1.00 2.81 377 THR B O 1
ATOM 5159 N N . ARG B 1 384 ? 31.681 29.445 -16.643 1.00 2.41 378 ARG B N 1
ATOM 5160 C CA . ARG B 1 384 ? 30.799 30.373 -15.931 1.00 2.51 378 ARG B CA 1
ATOM 5161 C C . ARG B 1 384 ? 29.376 29.845 -15.831 1.00 2.69 378 ARG B C 1
ATOM 5162 O O . ARG B 1 384 ? 28.962 28.982 -16.602 1.00 2.41 378 ARG B O 1
ATOM 5170 N N . ILE B 1 385 ? 28.654 30.367 -14.844 1.00 2.89 379 ILE B N 1
ATOM 5171 C CA . ILE B 1 385 ? 27.258 30.048 -14.626 1.00 3.03 379 ILE B CA 1
ATOM 5172 C C . ILE B 1 385 ? 26.488 30.530 -15.850 1.00 3.17 379 ILE B C 1
ATOM 5173 O O . ILE B 1 385 ? 26.727 31.631 -16.340 1.00 2.97 379 ILE B O 1
ATOM 5178 N N . MET B 1 386 ? 25.608 29.685 -16.378 1.00 3.69 380 MET B N 1
ATOM 5179 C CA . MET B 1 386 ? 24.872 30.009 -17.601 1.00 4.26 380 MET B CA 1
ATOM 5180 C C . MET B 1 386 ? 23.505 29.400 -17.569 1.00 4.99 380 MET B C 1
ATOM 5181 O O . MET B 1 386 ? 23.246 28.473 -16.810 1.00 4.86 380 MET B O 1
ATOM 5186 N N . GLY B 1 387 ? 22.650 29.914 -18.447 1.00 6.24 381 GLY B N 1
ATOM 5187 C CA . GLY B 1 387 ? 21.296 29.419 -18.609 1.00 7.10 381 GLY B CA 1
ATOM 5188 C C . GLY B 1 387 ? 20.558 29.312 -17.290 1.00 7.95 381 GLY B C 1
ATOM 5189 O O . GLY B 1 387 ? 20.626 30.226 -16.462 1.00 7.49 381 GLY B O 1
ATOM 5190 N N . PRO B 1 388 ? 19.861 28.181 -17.080 1.00 9.44 382 PRO B N 1
ATOM 5191 C CA . PRO B 1 388 ? 19.066 27.917 -15.886 1.00 10.58 382 PRO B CA 1
ATOM 5192 C C . PRO B 1 388 ? 19.757 28.108 -14.534 1.00 12.29 382 PRO B C 1
ATOM 5193 O O . PRO B 1 388 ? 19.070 28.247 -13.534 1.00 12.28 382 PRO B O 1
ATOM 5197 N N . ALA B 1 389 ? 21.081 28.167 -14.494 1.00 14.72 383 ALA B N 1
ATOM 5198 C CA . ALA B 1 389 ? 21.767 28.661 -13.306 1.00 16.60 383 ALA B CA 1
ATOM 5199 C C . ALA B 1 389 ? 21.733 30.212 -13.258 1.00 18.67 383 ALA B C 1
ATOM 5200 O O . ALA B 1 389 ? 22.767 30.868 -13.258 1.00 18.66 383 ALA B O 1
ATOM 5202 N N . LYS B 1 390 ? 20.526 30.782 -13.249 1.00 21.38 384 LYS B N 1
ATOM 5203 C CA . LYS B 1 390 ? 20.294 32.204 -12.943 1.00 23.11 384 LYS B CA 1
ATOM 5204 C C . LYS B 1 390 ? 19.947 32.449 -11.454 1.00 25.35 384 LYS B C 1
ATOM 5205 O O . LYS B 1 390 ? 20.120 33.558 -10.943 1.00 25.45 384 LYS B O 1
ATOM 5211 N N . LYS B 1 391 ? 19.420 31.420 -10.786 1.00 28.45 385 LYS B N 1
ATOM 5212 C CA . LYS B 1 391 ? 19.129 31.450 -9.347 1.00 29.69 385 LYS B CA 1
ATOM 5213 C C . LYS B 1 391 ? 19.796 32.627 -8.608 1.00 30.49 385 LYS B C 1
ATOM 5214 O O . LYS B 1 391 ? 20.925 32.520 -8.103 1.00 31.58 385 LYS B O 1
#

B-factor: mean 5.39, std 3.24, range [2.0, 37.81]

Radius of gyration: 30.54 Å; Cα contacts (8 Å, |Δi|>4): 996; chains: 2; bounding box: 73×62×96 Å

CATH classification: 3.40.50.620 (+1 more: 1.10.240.10)

Nearest PDB structures (foldseek):
  3i05-assembly1_A  TM=1.003E+00  e=1.202E-62  Trypanosoma brucei
  3i05-assembly1_B  TM=9.917E-01  e=1.902E-60  Trypanosoma brucei
  3hv0-assembly1_B  TM=9.390E-01  e=1.309E-35  Cryptosporidium parvum Iowa II
  3tze-assembly1_B  TM=9.412E-01  e=4.684E-34  Encephalitozoon cuniculi GB-M1
  3tze-assembly1_A  TM=9.508E-01  e=4.274E-32  Encephalitozoon cuniculi GB-M1

Organism: Trypanosoma brucei brucei (strain 927/4 GUTat10.1) (NCBI:txid185431)

GO terms:
  GO:0005737 cytoplasm (C, HTP)
  GO:0004830 tryptophan-tRNA ligase activity (F, IDA)
  GO:0005737 cytoplasm (C, IDA)
  GO:0005829 cytosol (C, IDA)

Secondary structure (DSSP, 8-state):
-HHHHHHHTT-EE--HHHHHHHHHHHTSPPPHHHHTTSEEEEESHHHHHHHHHTT--EEEEEEE---SS--BGGGSHHHHHHHHHHHHHT--EEEEE-HHHHHHHS---HHHHHHHHHHHHHHHHTTT--TTSEEEEEHHHHTTTSHHHHHHHHHHSBHHHHHHHH---TTSBHHHHHHHHHHHGGGSGGG-TTTS-GGG---EEEEEEEGGGHHHHHHHHHTHHHHT----EEEEEPPPP----BTT--HHHHHHHH---HHHHHHHHH---SHHHHHH---HHHHHHHHHHHHHHHHHHHHHHHTT--HHHHHHHHS----TTTT-/-HHHHHHHTT-EE--HHHHHHHHHHHTSPPPHHHHTTSEEEEESHHHHHHHHHTT--EEEEEEE---SS--BGGGSHHHHHHHHHHHHHT--EEEEE-HHHHHHHS---HHHHHHHHHHHHHHHHTTT--TTSEEEEEHHHHTTTSHHHHHHHHHHSBHHHHHHHH---TTSBHHHHHHHHHHHGGGSGGG-TTTS-GGG---EEEEEEEGGGHHHHHHHHHTHHHHT----EEEEEPPPP-----BTT--HHHHHHHH---HHHHHHH---HHHHHHHTT---S-HHHHHHHHHHHHHHHHHHHHHHHTT--HHHHHHHHS----TTTT-